Protein AF-A0A946SHW2-F1 (afdb_monomer)

pLDDT: mean 92.32, std 5.88, range [58.94, 98.75]

Solvent-accessible surface area (backbone atoms only — not comparable to full-atom values): 19145 Å² total; per-residue (Å²): 131,57,75,66,56,54,51,52,52,52,50,55,50,51,54,50,51,47,37,62,67,60,39,63,58,42,73,49,23,96,85,68,45,65,27,72,42,37,74,57,47,48,58,53,45,50,48,44,39,54,48,35,74,77,58,42,85,86,52,80,56,57,64,41,68,82,46,94,85,43,44,59,37,56,36,31,55,61,40,31,68,65,28,70,54,38,58,40,39,69,80,37,58,67,69,59,19,49,56,50,41,52,53,53,31,40,50,45,18,23,52,17,28,25,48,23,32,36,63,53,68,62,39,53,72,67,57,10,50,50,52,8,47,51,59,46,60,25,24,46,58,51,42,32,51,50,38,27,48,62,31,51,54,51,60,32,46,51,34,39,34,46,29,43,47,55,48,65,56,100,80,58,52,69,68,56,47,49,52,28,17,50,53,23,15,54,56,55,38,40,26,47,39,25,15,19,53,86,45,53,61,61,49,51,53,49,48,51,46,53,51,33,54,39,50,51,69,67,50,75,53,76,72,32,56,60,28,50,53,52,17,52,53,47,27,48,70,75,35,44,67,53,51,53,44,21,50,55,44,42,67,75,60,61,42,58,86,49,60,71,55,14,25,65,49,73,67,53,41,60,45,50,59,53,35,15,33,30,75,38,64,51,50,49,68,52,42,51,71,47,42,39,62,56,90,63,88,49,55,34,56,82,45,24,42,24,55,46,52,62,59,57,53,50,52,51,52,53,51,53,50,43,60,74,68,61,66,81,71,49,76,66,33,51,52,34,50,49,52,42,51,56,57,67,43,44,65,44,59,71,36,42,51,44,77,70,58,51,53,59,49,46,70,37,79,82,49,20,58,74

Radius of gyration: 21.49 Å; Cα contacts (8 Å, |Δi|>4): 472; chains: 1; bounding box: 62×50×54 Å

Sequence (370 aa):
MNNKIKFIFIFLALISVFYLIFVSPFFPNQNGNLGHDYDIWFPRMLSGVYHYFENGLTEIPWFTPSCCGGTMLYANPQYLFFSIPQFLNFYFDPITTIKITILIFASLGFLGAFLLSKNVFNLSKSSSIFMASFFLFNGFFAYRMIIGHLGYHSYMLLPFIAYFLFQPNQQASFTKNLFLAFSSSLLFSYILYSGGVHLLLPISISLVAILLLALIQDIEVNDQKSRIIITMIFILCITASKLNISFETLETFARDYYPLPGIDGITYSLWVPIKSIFFGPFTWMDTNNIFTNSKWTIQRHELELSITFIPLMIIILGGTLTISERANLSRRQKIYSLGLLLLCLLPLLINFYNPTWNAILKDIPIIRNS

Secondary structure (DSSP, 8-state):
--HHHHHHHHHHHHHHHHIIIIITTBTTBTTS---TTHHHHHHHHHHHHHHHHHHTTTS---EESSSTT-EESTT-TT--SSSHHHHHHTTS-HHHHHHHHHHHHHHHHHHHHHHHHHHTS---HHHHHHHHHHHHT-HHHHHHHHHT-GGGGGGGGHHHHHHHHH---TT--HHHHHHHHHHHHHHHHHHHHTT-GGGHHHHHHHHHHHHHHHHHTT---HHHHHHHHHHHHHHHHHHHHHHHHHHHHHHHT--TTSPPPEESSHHHHHHHHHIIIII-PPPHHHHHHHEES-SSPPPHHHH-----SHHHHHHHHHHHHHHHTT----HHHHHHHHHHHHHHHHHHHHHB--HHHHHHHHTSHHHHT-

Structure (mmCIF, N/CA/C/O backbone):
data_AF-A0A946SHW2-F1
#
_entry.id   AF-A0A946SHW2-F1
#
loop_
_atom_site.group_PDB
_atom_site.id
_atom_site.type_symbol
_atom_site.label_atom_id
_atom_site.label_alt_id
_atom_site.label_comp_id
_atom_site.label_asym_id
_atom_site.label_entity_id
_atom_site.label_seq_id
_atom_site.pdbx_PDB_ins_code
_atom_site.Cartn_x
_atom_site.Cartn_y
_atom_site.Cartn_z
_atom_site.occupancy
_atom_site.B_iso_or_equiv
_atom_site.auth_seq_id
_atom_site.auth_comp_id
_atom_site.auth_asym_id
_atom_site.auth_atom_id
_atom_site.pdbx_PDB_model_num
ATOM 1 N N . MET A 1 1 ? -2.554 -28.403 21.861 1.00 58.94 1 MET A N 1
ATOM 2 C CA . MET A 1 1 ? -1.602 -27.665 20.995 1.00 58.94 1 MET A CA 1
ATOM 3 C C . MET A 1 1 ? -1.393 -26.264 21.564 1.00 58.94 1 MET A C 1
ATOM 5 O O . MET A 1 1 ? -2.382 -25.600 21.845 1.00 58.94 1 MET A O 1
ATOM 9 N N . ASN A 1 2 ? -0.149 -25.825 21.789 1.00 83.94 2 ASN A N 1
ATOM 10 C CA . ASN A 1 2 ? 0.156 -24.495 22.343 1.00 83.94 2 ASN A CA 1
ATOM 11 C C . ASN 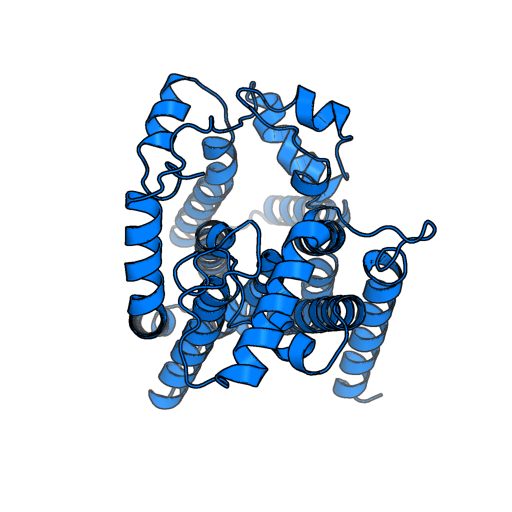A 1 2 ? -0.481 -23.383 21.477 1.00 83.94 2 ASN A C 1
ATOM 13 O O . ASN A 1 2 ? -0.430 -23.445 20.248 1.00 83.94 2 ASN A O 1
ATOM 17 N N . ASN A 1 3 ? -1.057 -22.351 22.101 1.00 84.44 3 ASN A N 1
ATOM 18 C CA . ASN A 1 3 ? -1.688 -21.213 21.423 1.00 84.44 3 ASN A CA 1
ATOM 19 C C . ASN A 1 3 ? -0.775 -20.530 20.389 1.00 84.44 3 ASN A C 1
ATOM 21 O O . ASN A 1 3 ? -1.279 -20.000 19.394 1.00 84.44 3 ASN A O 1
ATOM 25 N N . LYS A 1 4 ? 0.547 -20.536 20.604 1.00 89.19 4 LYS A N 1
ATOM 26 C CA . LYS A 1 4 ? 1.533 -20.042 19.627 1.00 89.19 4 LYS A CA 1
ATOM 27 C C . LYS A 1 4 ? 1.634 -20.961 18.406 1.00 89.19 4 LYS A C 1
ATOM 29 O O . LYS A 1 4 ? 1.535 -20.484 17.283 1.00 89.19 4 LYS A O 1
ATOM 34 N N . ILE A 1 5 ? 1.715 -22.273 18.628 1.00 92.19 5 ILE A N 1
ATOM 35 C CA . ILE A 1 5 ? 1.764 -23.287 17.561 1.00 92.19 5 ILE A CA 1
ATOM 36 C C . ILE A 1 5 ? 0.495 -23.223 16.701 1.00 92.19 5 ILE A C 1
ATOM 38 O O . ILE A 1 5 ? 0.587 -23.242 15.480 1.00 92.19 5 ILE A O 1
ATOM 42 N N . LYS A 1 6 ? -0.687 -23.048 17.313 1.00 92.88 6 LYS A N 1
ATOM 43 C CA . LYS A 1 6 ? -1.949 -22.866 16.569 1.00 92.88 6 LYS A CA 1
ATOM 44 C C . LYS A 1 6 ? -1.928 -21.643 15.657 1.00 92.88 6 LYS A C 1
ATOM 46 O O . LYS A 1 6 ? -2.399 -21.726 14.532 1.00 92.88 6 LYS A O 1
ATOM 51 N N . PHE A 1 7 ? -1.385 -20.524 16.131 1.00 94.81 7 PHE A N 1
ATOM 52 C CA . PHE A 1 7 ? -1.266 -19.317 15.315 1.00 94.81 7 PHE A CA 1
ATOM 53 C C . PHE A 1 7 ? -0.319 -19.529 14.128 1.00 94.81 7 PHE A C 1
ATOM 55 O O . PHE A 1 7 ? -0.693 -19.212 13.005 1.00 94.81 7 PHE A O 1
ATOM 62 N N . ILE A 1 8 ? 0.856 -20.123 14.366 1.00 96.31 8 ILE A N 1
ATOM 63 C CA . ILE A 1 8 ? 1.835 -20.421 13.311 1.00 96.31 8 ILE A CA 1
ATOM 64 C C . ILE A 1 8 ? 1.234 -21.369 12.271 1.00 96.31 8 ILE A C 1
ATOM 66 O O . ILE A 1 8 ? 1.340 -21.103 11.083 1.00 96.31 8 ILE A O 1
ATOM 70 N N . PHE A 1 9 ? 0.553 -22.433 12.703 1.00 97.19 9 PHE A N 1
ATOM 71 C CA . PHE A 1 9 ? -0.088 -23.374 11.787 1.00 97.19 9 PHE A CA 1
ATOM 72 C C . PHE A 1 9 ? -1.152 -22.698 10.912 1.00 97.19 9 PHE A C 1
ATOM 74 O O . PHE A 1 9 ? -1.157 -22.891 9.701 1.00 97.19 9 PHE A O 1
ATOM 81 N N . ILE A 1 10 ? -2.017 -21.863 11.504 1.00 97.19 10 ILE A N 1
ATOM 82 C CA . ILE A 1 10 ? -3.020 -21.101 10.745 1.00 97.19 10 ILE A CA 1
ATOM 83 C C . ILE A 1 10 ? -2.335 -20.170 9.744 1.00 97.19 10 ILE A C 1
ATOM 85 O O . ILE A 1 10 ? -2.720 -20.145 8.582 1.00 97.19 10 ILE A O 1
ATOM 89 N N . PHE A 1 11 ? -1.306 -19.438 10.167 1.00 97.94 11 PHE A N 1
ATOM 90 C CA . PHE A 1 11 ? -0.557 -18.554 9.281 1.00 97.94 11 PHE A CA 1
ATOM 91 C C . PHE A 1 11 ? 0.075 -19.316 8.105 1.00 97.94 11 PHE A C 1
ATOM 93 O O . PHE A 1 11 ? -0.114 -18.916 6.960 1.00 97.94 11 PHE A O 1
ATOM 100 N N . LEU A 1 12 ? 0.753 -20.439 8.368 1.00 98.25 12 LEU A N 1
ATOM 101 C CA . LEU A 1 12 ? 1.359 -21.278 7.331 1.00 98.25 12 LEU A CA 1
ATOM 102 C C . LEU A 1 12 ? 0.314 -21.841 6.361 1.00 98.25 12 LEU A C 1
ATOM 104 O O . LEU A 1 12 ? 0.548 -21.868 5.154 1.00 98.25 12 LEU A O 1
ATOM 108 N N . ALA A 1 13 ? -0.855 -22.244 6.861 1.00 98.31 13 ALA A N 1
ATOM 109 C CA . ALA A 1 13 ? -1.956 -22.680 6.013 1.00 98.31 13 ALA A CA 1
ATOM 110 C C . ALA A 1 13 ? -2.462 -21.533 5.121 1.00 98.31 13 ALA A C 1
ATOM 112 O O . ALA A 1 13 ? -2.571 -21.701 3.909 1.00 98.31 13 ALA A O 1
ATOM 113 N N . LEU A 1 14 ? -2.710 -20.351 5.694 1.00 98.31 14 LEU A N 1
ATOM 114 C CA . LEU A 1 14 ? -3.216 -19.191 4.955 1.00 98.31 14 LEU A CA 1
ATOM 115 C C . LEU A 1 14 ? -2.222 -18.691 3.902 1.00 98.31 14 LEU A C 1
ATOM 117 O O . LEU A 1 14 ? -2.630 -18.431 2.774 1.00 98.31 14 LEU A O 1
ATOM 121 N N . ILE A 1 15 ? -0.929 -18.593 4.225 1.00 98.38 15 ILE A N 1
ATOM 122 C CA . ILE A 1 15 ? 0.082 -18.149 3.255 1.00 98.38 15 ILE A CA 1
ATOM 123 C C . ILE A 1 15 ? 0.294 -19.186 2.142 1.00 98.38 15 ILE A C 1
ATOM 125 O O . ILE A 1 15 ? 0.524 -18.811 0.995 1.00 98.38 15 ILE A O 1
ATOM 129 N N . SER A 1 16 ? 0.140 -20.482 2.440 1.00 98.50 16 SER A N 1
ATOM 130 C CA . SER A 1 16 ? 0.174 -21.541 1.422 1.00 98.50 16 SER A CA 1
ATOM 131 C C . SER A 1 16 ? -1.021 -21.438 0.476 1.00 98.50 16 SER A C 1
ATOM 133 O O . SER A 1 16 ? -0.857 -21.508 -0.738 1.00 98.50 16 SER A O 1
ATOM 135 N N . VAL A 1 17 ? -2.223 -21.202 1.010 1.00 98.44 17 VAL A N 1
ATOM 136 C CA . VAL A 1 17 ? -3.421 -20.949 0.193 1.00 98.44 17 VAL A CA 1
ATOM 137 C C . VAL A 1 17 ? -3.240 -19.685 -0.651 1.00 98.44 17 VAL A C 1
ATOM 139 O O . VAL A 1 17 ? -3.521 -19.708 -1.846 1.00 98.44 17 VAL A O 1
ATOM 142 N N . PHE A 1 18 ? -2.704 -18.607 -0.074 1.00 98.25 18 PHE A N 1
ATOM 143 C CA . PHE A 1 18 ? -2.381 -17.384 -0.808 1.00 98.25 18 PHE A CA 1
ATOM 144 C C . PHE A 1 18 ? -1.414 -17.658 -1.971 1.00 98.25 18 PHE A C 1
ATOM 146 O O . PHE A 1 18 ? -1.664 -17.221 -3.093 1.00 98.25 18 PHE A O 1
ATOM 153 N N . TYR A 1 19 ? -0.347 -18.428 -1.730 1.00 98.44 19 TYR A N 1
ATOM 154 C CA . TYR A 1 19 ? 0.604 -18.833 -2.766 1.00 98.44 19 TYR A CA 1
ATOM 155 C C . TYR A 1 19 ? -0.078 -19.601 -3.903 1.00 98.44 19 TYR A C 1
ATOM 157 O O . TYR A 1 19 ? 0.127 -19.276 -5.073 1.00 98.44 19 TYR A O 1
ATOM 165 N N . LEU A 1 20 ? -0.912 -20.589 -3.573 1.00 98.25 20 LEU A N 1
ATOM 166 C CA . LEU A 1 20 ? -1.610 -21.413 -4.562 1.00 98.25 20 LEU A CA 1
ATOM 167 C C . LEU A 1 20 ? -2.608 -20.609 -5.405 1.00 98.25 20 LEU A C 1
ATOM 169 O O . LEU A 1 20 ? -2.795 -20.930 -6.574 1.00 98.25 20 LEU A O 1
ATOM 173 N N . ILE A 1 21 ? -3.221 -19.567 -4.837 1.00 96.62 21 ILE A N 1
ATOM 174 C CA . ILE A 1 21 ? -4.206 -18.733 -5.538 1.00 96.62 21 ILE A CA 1
ATOM 175 C C . ILE A 1 21 ? -3.529 -17.646 -6.381 1.00 96.62 21 ILE A C 1
ATOM 177 O O . ILE A 1 21 ? -3.891 -17.470 -7.540 1.00 96.62 21 ILE A O 1
ATOM 181 N N . PHE A 1 22 ? -2.564 -16.907 -5.824 1.00 96.75 22 PHE A N 1
ATOM 182 C CA . PHE A 1 22 ? -2.073 -15.660 -6.432 1.00 96.75 22 PHE A CA 1
ATOM 183 C C . PHE A 1 22 ? -0.638 -15.711 -6.955 1.00 96.75 22 PHE A C 1
ATOM 185 O O . PHE A 1 22 ? -0.239 -14.815 -7.695 1.00 96.75 22 PHE A O 1
ATOM 192 N N . VAL A 1 23 ? 0.150 -16.727 -6.594 1.00 97.38 23 VAL A N 1
ATOM 193 C CA . VAL A 1 23 ? 1.571 -16.794 -6.977 1.00 97.38 23 VAL A CA 1
ATOM 194 C C . VAL A 1 23 ? 1.829 -17.944 -7.945 1.00 97.38 23 VAL A C 1
ATOM 196 O O . VAL A 1 23 ? 2.286 -17.723 -9.064 1.00 97.38 23 VAL A O 1
ATOM 199 N N . SER A 1 24 ? 1.509 -19.175 -7.547 1.00 97.00 24 SER A N 1
ATOM 200 C CA . SER A 1 24 ? 1.745 -20.369 -8.365 1.00 97.00 24 SER A CA 1
ATOM 201 C C . SER A 1 24 ? 1.135 -20.293 -9.774 1.00 97.00 24 SER A C 1
ATOM 203 O O . SER A 1 24 ? 1.811 -20.734 -10.700 1.00 97.00 24 SER A O 1
ATOM 205 N N . PRO A 1 25 ? -0.083 -19.749 -9.986 1.00 97.06 25 PRO A N 1
ATOM 206 C CA . PRO A 1 25 ? -0.706 -19.741 -11.313 1.00 97.06 25 PRO A CA 1
ATOM 207 C C . PRO A 1 25 ? -0.235 -18.620 -12.245 1.00 97.06 25 PRO A C 1
ATOM 209 O O . PRO A 1 25 ? -0.652 -18.608 -13.401 1.00 97.06 25 PRO A O 1
ATOM 212 N N . PHE A 1 26 ? 0.556 -17.656 -11.755 1.00 96.75 26 PHE A N 1
ATOM 213 C CA . PHE A 1 26 ? 0.827 -16.397 -12.465 1.00 96.75 26 PHE A CA 1
ATOM 214 C C . PHE A 1 26 ? 2.311 -16.119 -12.734 1.00 96.75 26 PHE A C 1
ATOM 216 O O . PHE A 1 26 ? 2.615 -15.242 -13.538 1.00 96.75 26 PHE A O 1
ATOM 223 N N . PHE A 1 27 ? 3.237 -16.857 -12.111 1.00 96.38 27 PHE A N 1
ATOM 224 C CA . PHE A 1 27 ? 4.674 -16.570 -12.188 1.00 96.38 27 PHE A CA 1
ATOM 225 C C . PHE A 1 27 ? 5.521 -17.794 -12.599 1.00 96.38 27 PHE A C 1
ATOM 227 O O . PHE A 1 27 ? 6.093 -18.463 -11.735 1.00 96.38 27 PHE A O 1
ATOM 234 N N . PRO A 1 28 ? 5.684 -18.082 -13.901 1.00 95.69 28 PRO A N 1
ATOM 235 C CA . PRO A 1 28 ? 4.854 -17.599 -15.003 1.00 95.69 28 PRO A CA 1
ATOM 236 C C . PRO A 1 28 ? 3.483 -18.285 -15.004 1.00 95.69 28 PRO A C 1
ATOM 238 O O . PRO A 1 28 ? 3.256 -19.253 -14.276 1.00 95.69 28 PRO A O 1
ATOM 241 N N . ASN A 1 29 ? 2.555 -17.775 -15.811 1.00 94.94 29 ASN A N 1
ATOM 242 C CA . ASN A 1 29 ? 1.267 -18.431 -15.988 1.00 94.94 29 ASN A CA 1
ATOM 243 C C . ASN A 1 29 ? 1.372 -19.711 -16.836 1.00 94.94 29 ASN A C 1
ATOM 245 O O . ASN A 1 29 ? 2.440 -20.060 -17.335 1.00 94.94 29 ASN A O 1
ATOM 249 N N . GLN A 1 30 ? 0.250 -20.413 -17.020 1.00 93.62 30 GLN A N 1
ATOM 250 C CA . GLN A 1 30 ? 0.199 -21.677 -17.775 1.00 93.62 30 GLN A CA 1
ATOM 251 C C . GLN A 1 30 ? 0.706 -21.564 -19.225 1.00 93.62 30 GLN A C 1
ATOM 253 O O . GLN A 1 30 ? 1.148 -22.558 -19.790 1.00 93.62 30 GLN A O 1
ATOM 258 N N . ASN A 1 31 ? 0.680 -20.361 -19.805 1.00 95.62 31 ASN A N 1
ATOM 259 C CA . ASN A 1 31 ? 1.173 -20.082 -21.154 1.00 95.62 31 ASN A CA 1
ATOM 260 C C . ASN A 1 31 ? 2.624 -19.567 -21.163 1.00 95.62 31 ASN A C 1
ATOM 262 O O . ASN A 1 31 ? 3.114 -19.157 -22.208 1.00 95.62 31 ASN A O 1
ATOM 266 N N . GLY A 1 32 ? 3.299 -19.533 -20.010 1.00 93.62 32 GLY A N 1
ATOM 267 C CA . GLY A 1 32 ? 4.649 -18.986 -19.873 1.00 93.62 32 GLY A CA 1
ATOM 268 C C . GLY A 1 32 ? 4.714 -17.455 -19.796 1.00 93.62 32 GLY A C 1
ATOM 269 O O . GLY A 1 32 ? 5.809 -16.907 -19.723 1.00 93.62 32 GLY A O 1
ATOM 270 N N . ASN A 1 33 ? 3.572 -16.761 -19.769 1.00 95.19 33 ASN A N 1
ATOM 271 C CA . ASN A 1 33 ? 3.523 -15.298 -19.764 1.00 95.19 33 ASN A CA 1
ATOM 272 C C . ASN A 1 33 ? 3.560 -14.724 -18.339 1.00 95.19 33 ASN A C 1
ATOM 274 O O . ASN A 1 33 ? 3.174 -15.382 -17.367 1.00 95.19 33 ASN A O 1
ATOM 278 N N . LEU A 1 34 ? 3.967 -13.459 -18.243 1.00 96.00 34 LEU A N 1
ATOM 279 C CA . LEU A 1 34 ? 3.977 -12.651 -17.024 1.00 96.00 34 LEU A CA 1
ATOM 280 C C . LEU A 1 34 ? 3.082 -11.416 -17.189 1.00 96.00 34 LEU A C 1
ATOM 282 O O . LEU A 1 34 ? 2.586 -11.128 -18.279 1.00 96.00 34 LEU A O 1
ATOM 286 N N . GLY A 1 35 ? 2.857 -10.696 -16.090 1.00 95.56 35 GLY A N 1
ATOM 287 C CA . GLY A 1 35 ? 2.249 -9.371 -16.138 1.00 95.56 35 GLY A CA 1
ATOM 288 C C . GLY A 1 35 ? 3.069 -8.405 -17.000 1.00 95.56 35 GLY A C 1
ATOM 289 O O . GLY A 1 35 ? 4.295 -8.404 -16.927 1.00 95.56 35 GLY A O 1
ATOM 290 N N . HIS A 1 36 ? 2.391 -7.596 -17.813 1.00 9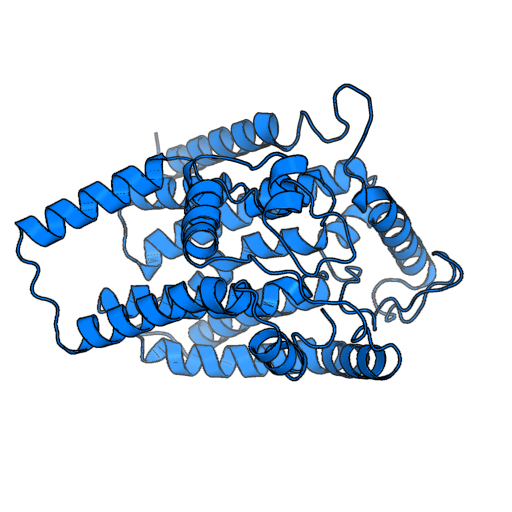3.44 36 HIS A N 1
ATOM 291 C CA . HIS A 1 36 ? 3.031 -6.751 -18.827 1.00 93.44 36 HIS A CA 1
ATOM 292 C C . HIS A 1 36 ? 3.977 -5.696 -18.240 1.00 93.44 36 HIS A C 1
ATOM 294 O O . HIS A 1 36 ? 4.974 -5.353 -18.865 1.00 93.44 36 HIS A O 1
ATOM 300 N N . ASP A 1 37 ? 3.739 -5.222 -17.016 1.00 94.50 37 ASP A N 1
ATOM 301 C CA . ASP A 1 37 ? 4.621 -4.226 -16.401 1.00 94.50 37 ASP A CA 1
ATOM 302 C C . ASP A 1 37 ? 5.982 -4.807 -15.994 1.00 94.50 37 ASP A C 1
ATOM 304 O O . ASP A 1 37 ? 6.947 -4.061 -15.786 1.00 94.50 37 ASP A O 1
ATOM 308 N N . TYR A 1 38 ? 6.116 -6.136 -15.925 1.00 95.75 38 TYR A N 1
ATOM 309 C CA . TYR A 1 38 ? 7.421 -6.758 -15.705 1.00 95.75 38 TYR A CA 1
ATOM 310 C C . TYR A 1 38 ? 8.392 -6.543 -16.866 1.00 95.75 38 TYR A C 1
ATOM 312 O O . TYR A 1 38 ? 9.599 -6.536 -16.618 1.00 95.75 38 TYR A O 1
ATOM 320 N N . ASP A 1 39 ? 7.898 -6.239 -18.070 1.00 92.69 39 ASP A N 1
ATOM 321 C CA . ASP A 1 39 ? 8.740 -5.837 -19.202 1.00 92.69 39 ASP A CA 1
ATOM 322 C C . ASP A 1 39 ? 9.492 -4.529 -18.911 1.00 92.69 39 ASP A C 1
ATOM 324 O O . ASP A 1 39 ? 10.588 -4.305 -19.422 1.00 92.69 39 ASP A O 1
ATOM 328 N N . ILE A 1 40 ? 8.949 -3.679 -18.031 1.00 90.88 40 ILE A N 1
ATOM 329 C CA . ILE A 1 40 ? 9.624 -2.476 -17.538 1.00 90.88 40 ILE A CA 1
ATOM 330 C C . ILE A 1 40 ? 10.483 -2.812 -16.317 1.00 90.88 40 ILE A C 1
ATOM 332 O O . ILE A 1 40 ? 11.631 -2.374 -16.224 1.00 90.88 40 ILE A O 1
ATOM 336 N N . TRP A 1 41 ? 9.955 -3.564 -15.348 1.00 92.62 41 TRP A N 1
ATOM 337 C CA . TRP A 1 41 ? 10.647 -3.752 -14.070 1.00 92.62 41 TRP A CA 1
ATOM 338 C C . TRP A 1 41 ? 11.845 -4.689 -14.131 1.00 92.62 41 TRP A C 1
ATOM 340 O O . TRP A 1 41 ? 12.837 -4.406 -13.465 1.00 92.62 41 TRP A O 1
ATOM 350 N N . PHE A 1 42 ? 11.811 -5.761 -14.921 1.00 93.94 42 PHE A N 1
ATOM 351 C CA . PHE A 1 42 ? 12.935 -6.698 -14.984 1.00 93.94 42 PHE A CA 1
ATOM 352 C C . PHE A 1 42 ? 14.207 -6.047 -15.543 1.00 93.94 42 PHE A C 1
ATOM 354 O O . PHE A 1 42 ? 15.235 -6.128 -14.865 1.00 93.94 42 PHE A O 1
ATOM 361 N N . PRO A 1 43 ? 14.175 -5.309 -16.674 1.00 92.00 43 PRO A N 1
ATOM 362 C CA . PRO A 1 43 ? 15.345 -4.561 -17.134 1.00 92.00 43 PRO A CA 1
ATOM 363 C C . PRO A 1 43 ? 15.842 -3.539 -16.108 1.00 92.00 43 PRO A C 1
ATOM 365 O O . PRO A 1 43 ? 17.046 -3.415 -15.885 1.00 92.00 43 PRO A O 1
ATOM 368 N N . ARG A 1 44 ? 14.928 -2.839 -15.420 1.00 92.00 44 ARG A N 1
ATOM 369 C CA . ARG A 1 44 ? 15.292 -1.873 -14.372 1.00 92.00 44 ARG A CA 1
ATOM 370 C C . ARG A 1 44 ? 15.982 -2.532 -13.186 1.00 92.00 44 ARG A C 1
ATOM 372 O O . ARG A 1 44 ? 16.977 -2.005 -12.695 1.00 92.00 44 ARG A O 1
ATOM 379 N N . MET A 1 45 ? 15.474 -3.676 -12.739 1.00 93.50 45 MET A N 1
ATOM 380 C CA . MET A 1 45 ? 16.058 -4.413 -11.625 1.00 93.50 45 MET A CA 1
ATOM 381 C C . MET A 1 45 ? 17.416 -5.010 -11.997 1.00 93.50 45 MET A C 1
ATOM 383 O O . MET A 1 45 ? 18.331 -4.971 -11.176 1.00 93.50 45 MET A O 1
ATOM 387 N N . LEU A 1 46 ? 17.577 -5.500 -13.230 1.00 92.88 46 LEU A N 1
ATOM 388 C CA . LEU A 1 46 ? 18.871 -5.935 -13.764 1.00 92.88 46 LEU A CA 1
ATOM 389 C C . LEU A 1 46 ? 19.857 -4.768 -13.858 1.00 92.88 46 LEU A C 1
ATOM 391 O O . LEU A 1 46 ? 21.001 -4.903 -13.440 1.00 92.88 46 LEU A O 1
ATOM 395 N N . SER A 1 47 ? 19.415 -3.587 -14.296 1.00 92.69 47 SER A N 1
ATOM 396 C CA . SER A 1 47 ? 20.251 -2.385 -14.242 1.00 92.69 47 SER A CA 1
ATOM 397 C C . SER A 1 47 ? 20.694 -2.043 -12.817 1.00 92.69 47 SER A C 1
ATOM 399 O O . SER A 1 47 ? 21.808 -1.557 -12.639 1.00 92.69 47 SER A O 1
ATOM 401 N N . GLY A 1 48 ? 19.844 -2.272 -11.815 1.00 93.00 48 GLY A N 1
ATOM 402 C CA . GLY A 1 48 ? 20.228 -2.117 -10.415 1.00 93.00 48 GLY A CA 1
ATOM 403 C C . GLY A 1 48 ? 21.274 -3.147 -9.979 1.00 93.00 48 GLY A C 1
ATOM 404 O O . GLY A 1 48 ? 22.211 -2.807 -9.265 1.00 93.00 48 GLY A O 1
ATOM 405 N N . VAL A 1 49 ? 21.164 -4.390 -10.456 1.00 94.50 49 VAL A N 1
ATOM 406 C CA . VAL A 1 49 ? 22.168 -5.439 -10.216 1.00 94.50 49 VAL A CA 1
ATOM 407 C C . VAL A 1 49 ? 23.523 -5.037 -10.805 1.00 94.50 49 VAL A C 1
ATOM 409 O O . VAL A 1 49 ? 24.526 -5.106 -10.101 1.00 94.50 49 VAL A O 1
ATOM 412 N N . TYR A 1 50 ? 23.557 -4.540 -12.047 1.00 92.56 50 TYR A N 1
ATOM 413 C CA . TYR A 1 50 ? 24.791 -4.033 -12.659 1.00 92.56 50 TYR A CA 1
ATOM 414 C C . TYR A 1 50 ? 25.407 -2.884 -11.853 1.00 92.56 50 TYR A C 1
ATOM 416 O O . TYR A 1 50 ? 26.591 -2.934 -11.537 1.00 92.56 50 TYR A O 1
ATOM 424 N N . HIS A 1 51 ? 24.609 -1.884 -11.454 1.00 93.00 51 HIS A N 1
ATOM 425 C CA . HIS A 1 51 ? 25.109 -0.785 -10.615 1.00 93.00 51 HIS A CA 1
ATOM 426 C C . HIS A 1 51 ? 25.719 -1.293 -9.306 1.00 93.00 51 HIS A C 1
ATOM 428 O O . HIS A 1 51 ? 26.779 -0.820 -8.908 1.00 93.00 51 HIS A O 1
ATOM 434 N N . TYR A 1 52 ? 25.064 -2.256 -8.650 1.00 93.31 52 TYR A N 1
ATOM 435 C CA . TYR A 1 52 ? 25.547 -2.847 -7.404 1.00 93.31 52 TYR A CA 1
ATOM 436 C C . TYR A 1 52 ? 26.889 -3.569 -7.578 1.00 93.31 52 TYR A C 1
ATOM 438 O O . TYR A 1 52 ? 27.763 -3.409 -6.730 1.00 93.31 52 TYR A O 1
ATOM 446 N N . PHE A 1 53 ? 27.080 -4.330 -8.657 1.00 93.06 53 PHE A N 1
ATOM 447 C CA . PHE A 1 53 ? 28.345 -5.035 -8.886 1.00 93.06 53 PHE A CA 1
ATOM 448 C C . PHE A 1 53 ? 29.509 -4.096 -9.214 1.00 93.06 53 PHE A C 1
ATOM 450 O O . PHE A 1 53 ? 30.626 -4.361 -8.778 1.00 93.06 53 PHE A O 1
ATOM 457 N N . GLU A 1 54 ? 29.251 -3.000 -9.927 1.00 93.38 54 GLU A N 1
ATOM 458 C CA . GLU A 1 54 ? 30.294 -2.038 -10.303 1.00 93.38 54 GLU A CA 1
ATOM 459 C C . GLU A 1 54 ? 30.638 -1.058 -9.169 1.00 93.38 54 GLU A C 1
ATOM 461 O O . GLU A 1 54 ? 31.806 -0.746 -8.952 1.00 93.38 54 GLU A O 1
ATOM 466 N N . ASN A 1 55 ? 29.636 -0.575 -8.424 1.00 92.56 55 ASN A N 1
ATOM 467 C CA . ASN A 1 55 ? 29.803 0.539 -7.476 1.00 92.56 55 ASN A CA 1
ATOM 468 C C . ASN A 1 55 ? 29.484 0.184 -6.011 1.00 92.56 55 ASN A C 1
ATOM 470 O O . ASN A 1 55 ? 29.746 0.975 -5.105 1.00 92.56 55 ASN A O 1
ATOM 474 N N . GLY A 1 56 ? 28.890 -0.980 -5.742 1.00 90.38 56 GLY A N 1
ATOM 475 C CA . GLY A 1 56 ? 28.421 -1.359 -4.407 1.00 90.38 56 GLY A CA 1
ATOM 476 C C . GLY A 1 56 ? 27.146 -0.626 -3.958 1.00 90.38 56 GLY A C 1
ATOM 477 O O . GLY A 1 56 ? 26.371 -0.113 -4.764 1.00 90.38 56 GLY A O 1
ATOM 478 N N . LEU A 1 57 ? 26.892 -0.618 -2.639 1.00 86.00 57 LEU A N 1
ATOM 479 C CA . LEU A 1 57 ? 25.706 0.013 -2.018 1.00 86.00 57 LEU A CA 1
ATOM 480 C C . LEU A 1 57 ? 25.960 1.421 -1.470 1.00 86.00 57 LEU A C 1
ATOM 482 O O . LEU A 1 57 ? 25.009 2.104 -1.095 1.00 86.00 57 LEU A O 1
ATOM 486 N N . THR A 1 58 ? 27.222 1.829 -1.356 1.00 87.81 58 THR A N 1
ATOM 487 C CA . THR A 1 58 ? 27.603 3.133 -0.794 1.00 87.81 58 THR A CA 1
ATOM 488 C C . THR A 1 58 ? 27.425 4.260 -1.800 1.00 87.81 58 THR A C 1
ATOM 490 O O . THR A 1 58 ? 27.145 5.388 -1.405 1.00 87.81 58 THR A O 1
ATOM 493 N N . GLU A 1 59 ? 27.543 3.945 -3.090 1.00 92.06 59 GLU A N 1
ATOM 494 C CA . GLU A 1 59 ? 27.378 4.904 -4.173 1.00 92.06 59 GLU A CA 1
ATOM 495 C C . GLU A 1 59 ? 25.911 5.052 -4.568 1.00 92.06 59 GLU A C 1
ATOM 497 O O . GLU A 1 59 ? 25.220 4.084 -4.911 1.00 92.06 59 GLU A O 1
ATOM 502 N N . ILE A 1 60 ? 25.439 6.298 -4.556 1.00 91.56 60 ILE A N 1
ATOM 503 C CA . ILE A 1 60 ? 24.069 6.628 -4.936 1.00 91.56 60 ILE A CA 1
ATOM 504 C C . ILE A 1 60 ? 23.894 6.348 -6.439 1.00 91.56 60 ILE A C 1
ATOM 506 O O . ILE A 1 60 ? 24.643 6.885 -7.259 1.00 91.56 60 ILE A O 1
ATOM 510 N N . PRO 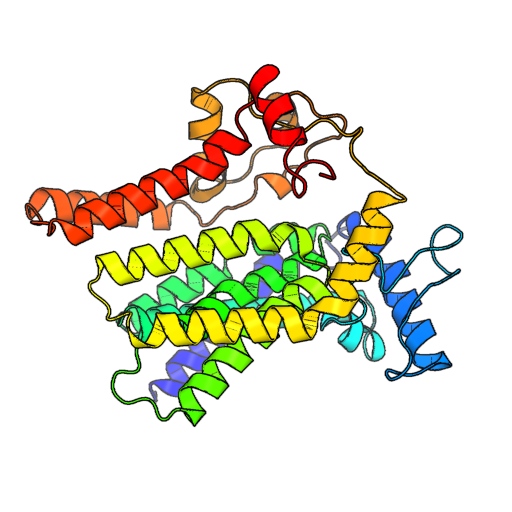A 1 61 ? 22.888 5.552 -6.842 1.00 92.44 61 PRO A N 1
ATOM 511 C CA . PRO A 1 61 ? 22.626 5.274 -8.246 1.00 92.44 61 PRO A CA 1
ATOM 512 C C . PRO A 1 61 ? 21.955 6.482 -8.899 1.00 92.44 61 PRO A C 1
ATOM 514 O O . PRO A 1 61 ? 20.734 6.581 -8.921 1.00 92.44 61 PRO A O 1
ATOM 517 N N . TRP A 1 62 ? 22.723 7.432 -9.424 1.00 92.69 62 TRP A N 1
ATOM 518 C CA . TRP A 1 62 ? 22.153 8.640 -10.032 1.00 92.69 62 TRP A CA 1
ATOM 519 C C . TRP A 1 62 ? 21.484 8.364 -11.383 1.00 92.69 62 TRP A C 1
ATOM 521 O O . TRP A 1 62 ? 20.358 8.800 -11.632 1.00 92.69 62 TRP A O 1
ATOM 531 N N . PHE A 1 63 ? 22.146 7.592 -12.242 1.00 91.69 63 PHE A N 1
ATOM 532 C CA . PHE A 1 63 ? 21.749 7.381 -13.630 1.00 91.69 63 PHE A CA 1
ATOM 533 C C . PHE A 1 63 ? 22.160 5.988 -14.109 1.00 91.69 63 PHE A C 1
ATOM 535 O O . PHE A 1 63 ? 23.152 5.438 -13.639 1.00 91.69 63 PHE A O 1
ATOM 542 N N . THR A 1 64 ? 21.427 5.436 -15.076 1.00 88.94 64 THR A N 1
ATOM 543 C CA . THR A 1 64 ? 21.865 4.254 -15.827 1.00 88.94 64 THR A CA 1
ATOM 544 C C . THR A 1 64 ? 21.674 4.446 -17.328 1.00 88.94 64 THR A C 1
ATOM 546 O O . THR A 1 64 ? 20.580 4.840 -17.743 1.00 88.94 64 THR A O 1
ATOM 549 N N . PRO A 1 65 ? 22.682 4.117 -18.158 1.00 88.75 65 PRO A N 1
ATOM 550 C CA . PRO A 1 65 ? 22.525 4.065 -19.610 1.00 88.75 65 PRO A CA 1
ATOM 551 C C . PRO A 1 65 ? 21.788 2.797 -20.078 1.00 88.75 65 PRO A C 1
ATOM 553 O O . PRO A 1 65 ? 21.360 2.714 -21.226 1.00 88.75 65 PRO A O 1
ATOM 556 N N . SER A 1 66 ? 21.611 1.807 -19.198 1.00 83.56 66 SER A N 1
ATOM 557 C CA . SER A 1 66 ? 21.209 0.436 -19.553 1.00 83.56 66 SER A CA 1
ATOM 558 C C . SER A 1 66 ? 19.711 0.260 -19.832 1.00 83.56 66 SER A C 1
ATOM 560 O O . SER A 1 66 ? 19.249 -0.855 -20.060 1.00 83.56 66 SER A O 1
ATOM 562 N N . CYS A 1 67 ? 18.915 1.329 -19.774 1.00 81.88 67 CYS A N 1
ATOM 563 C CA . CYS A 1 67 ? 17.466 1.282 -19.966 1.00 81.88 67 CYS A CA 1
ATOM 564 C C . CYS A 1 67 ? 17.015 2.433 -20.870 1.00 81.88 67 CYS A C 1
ATOM 566 O O . CYS A 1 67 ? 17.165 3.593 -20.497 1.00 81.88 67 CYS A O 1
ATOM 568 N N . CYS A 1 68 ? 16.421 2.111 -22.026 1.00 75.69 68 CYS A N 1
ATOM 569 C CA . CYS A 1 68 ? 15.769 3.067 -22.938 1.00 75.69 68 CYS A CA 1
ATOM 570 C C . CYS A 1 68 ? 16.622 4.298 -23.326 1.00 75.69 68 CYS A C 1
ATOM 572 O O . CYS A 1 68 ? 16.091 5.397 -23.446 1.00 75.69 68 CYS A O 1
ATOM 574 N N . GLY A 1 69 ? 17.938 4.133 -23.510 1.00 81.38 69 GLY A N 1
ATOM 575 C CA . GLY A 1 69 ? 18.849 5.236 -23.858 1.00 81.38 69 GLY A CA 1
ATOM 576 C C . GLY A 1 69 ? 19.282 6.112 -22.677 1.00 81.38 69 GLY A C 1
ATOM 577 O O . GLY A 1 69 ? 19.999 7.088 -22.877 1.00 81.38 69 GLY A O 1
ATOM 578 N N . GLY A 1 70 ? 18.880 5.762 -21.455 1.00 87.62 70 GLY A N 1
ATOM 579 C CA . GLY A 1 70 ? 19.229 6.499 -20.251 1.00 87.62 70 GLY A CA 1
ATOM 580 C C . GLY A 1 70 ? 18.028 6.757 -19.355 1.00 87.62 70 GLY A C 1
ATOM 581 O O . GLY A 1 70 ? 16.963 7.152 -19.819 1.00 87.62 70 GLY A O 1
ATOM 582 N N . THR A 1 71 ? 18.193 6.586 -18.047 1.00 88.81 71 THR A N 1
ATOM 583 C CA . THR A 1 71 ? 17.155 6.942 -17.072 1.00 88.81 71 THR A CA 1
ATOM 584 C C . THR A 1 71 ? 17.758 7.354 -15.743 1.00 88.81 71 THR A C 1
ATOM 586 O O . THR A 1 71 ? 18.740 6.783 -15.266 1.00 88.81 71 THR A O 1
ATOM 589 N N . MET A 1 72 ? 17.118 8.342 -15.122 1.00 90.56 72 MET A N 1
ATOM 590 C CA . MET A 1 72 ? 17.409 8.765 -13.760 1.00 90.56 72 MET A CA 1
ATOM 591 C C . MET A 1 72 ? 16.958 7.662 -12.801 1.00 90.56 72 MET A C 1
ATOM 593 O O . MET A 1 72 ? 15.793 7.265 -12.821 1.00 90.56 72 MET A O 1
ATOM 597 N N . LEU A 1 73 ? 17.889 7.138 -12.006 1.00 90.88 73 LEU A N 1
ATOM 598 C CA . LEU A 1 73 ? 17.626 6.058 -11.057 1.00 90.88 73 LEU A CA 1
ATOM 599 C C . LEU A 1 73 ? 17.151 6.651 -9.727 1.00 90.88 73 LEU A C 1
ATOM 601 O O . LEU A 1 73 ? 15.973 6.561 -9.398 1.00 90.88 73 LEU A O 1
ATOM 605 N N . TYR A 1 74 ? 18.042 7.310 -8.983 1.00 93.44 74 TYR A N 1
ATOM 606 C CA . TYR A 1 74 ? 17.736 7.870 -7.664 1.00 93.44 74 TYR A CA 1
ATOM 607 C C . TYR A 1 74 ? 16.652 8.947 -7.710 1.00 93.44 74 TYR A C 1
ATOM 609 O O . TYR A 1 74 ? 15.774 8.981 -6.847 1.00 93.44 74 TYR A O 1
ATOM 617 N N . ALA A 1 75 ? 16.711 9.795 -8.738 1.00 93.19 75 ALA A N 1
ATOM 618 C CA . ALA A 1 75 ? 15.822 10.935 -8.881 1.00 93.19 75 ALA A CA 1
ATOM 619 C C . ALA A 1 75 ? 14.438 10.588 -9.435 1.00 93.19 75 ALA A C 1
ATOM 621 O O . ALA A 1 75 ? 13.510 11.382 -9.326 1.00 93.19 75 ALA A O 1
ATOM 622 N N . ASN A 1 76 ? 14.262 9.396 -10.008 1.00 91.69 76 ASN A N 1
ATOM 623 C CA . ASN A 1 76 ? 12.940 8.979 -10.434 1.00 91.69 76 ASN A CA 1
ATOM 624 C C . ASN A 1 76 ? 12.153 8.460 -9.216 1.00 91.69 76 ASN A C 1
ATOM 626 O O . ASN A 1 76 ? 12.536 7.442 -8.627 1.00 91.69 76 ASN A O 1
ATOM 630 N N . PRO A 1 77 ? 11.021 9.094 -8.860 1.00 90.06 77 PRO A N 1
ATOM 631 C CA . PRO A 1 77 ? 10.260 8.728 -7.670 1.00 90.06 77 PRO A CA 1
ATOM 632 C C . PRO A 1 77 ? 9.765 7.278 -7.708 1.00 90.06 77 PRO A C 1
ATOM 634 O O . PRO A 1 77 ? 9.649 6.643 -6.665 1.00 90.06 77 PRO A O 1
ATOM 637 N N . GLN A 1 78 ? 9.518 6.722 -8.897 1.00 90.69 78 GLN A N 1
ATOM 638 C CA . GLN A 1 78 ? 9.032 5.352 -9.057 1.00 90.69 78 GLN A CA 1
ATOM 639 C C . GLN A 1 78 ? 10.154 4.309 -9.008 1.00 90.69 78 GLN A C 1
ATOM 641 O O . GLN A 1 78 ? 9.865 3.127 -8.856 1.00 90.69 78 GLN A O 1
ATOM 646 N N . TYR A 1 79 ? 11.429 4.686 -9.123 1.00 91.81 79 TYR A N 1
ATOM 647 C CA . TYR A 1 79 ? 12.503 3.695 -9.074 1.00 91.81 79 TYR A CA 1
ATOM 648 C C . TYR A 1 79 ? 12.664 3.087 -7.682 1.00 91.81 79 TYR A C 1
ATOM 650 O O . TYR A 1 79 ? 12.673 3.783 -6.663 1.00 91.81 79 TYR A O 1
ATOM 658 N N . LEU A 1 80 ? 12.851 1.766 -7.677 1.00 93.19 80 LEU A N 1
ATOM 659 C CA . LEU A 1 80 ? 12.834 0.919 -6.486 1.00 93.19 80 LEU A CA 1
ATOM 660 C C . LEU A 1 80 ? 14.206 0.351 -6.117 1.00 93.19 80 LEU A C 1
ATOM 662 O O . LEU A 1 80 ? 14.280 -0.688 -5.475 1.00 93.19 80 LEU A O 1
ATOM 666 N N . PHE A 1 81 ? 15.300 1.010 -6.505 1.00 93.69 81 PHE A N 1
ATOM 667 C CA . PHE A 1 81 ? 16.646 0.499 -6.220 1.00 93.69 81 PHE A CA 1
ATOM 668 C C . PHE A 1 81 ? 16.864 0.226 -4.718 1.00 93.69 81 PHE A C 1
ATOM 670 O O . PHE A 1 81 ? 17.385 -0.812 -4.327 1.00 93.69 81 PHE A O 1
ATOM 677 N N . PHE A 1 82 ? 16.384 1.121 -3.854 1.00 93.44 82 PHE A N 1
ATOM 678 C CA . PHE A 1 82 ? 16.429 0.944 -2.403 1.00 93.44 82 PHE A CA 1
ATOM 679 C C . PHE A 1 82 ? 15.164 0.235 -1.901 1.00 93.44 82 PHE A C 1
ATOM 681 O O . PHE A 1 82 ? 14.340 0.816 -1.194 1.00 93.44 82 PHE A O 1
ATOM 688 N N . SER A 1 83 ? 14.981 -1.022 -2.308 1.00 96.69 83 SER A N 1
ATOM 689 C CA . SER A 1 83 ? 13.825 -1.838 -1.928 1.00 96.69 83 SER A CA 1
ATOM 690 C C . SER A 1 83 ? 14.188 -3.302 -1.693 1.00 96.69 83 SER A C 1
ATOM 692 O O . SER A 1 83 ? 15.225 -3.784 -2.148 1.00 96.69 83 SER A O 1
ATOM 694 N N . ILE A 1 84 ? 13.298 -4.035 -1.019 1.00 97.88 84 ILE A N 1
ATOM 695 C CA . ILE A 1 84 ? 13.431 -5.485 -0.849 1.00 97.88 84 ILE A CA 1
ATOM 696 C C . ILE A 1 84 ? 13.446 -6.237 -2.189 1.00 97.88 84 ILE A C 1
ATOM 698 O O . ILE A 1 84 ? 14.334 -7.074 -2.338 1.00 97.88 84 ILE A O 1
ATOM 702 N N . PRO A 1 85 ? 12.558 -5.980 -3.177 1.00 97.62 85 PRO A N 1
ATOM 703 C CA . PRO A 1 85 ? 12.665 -6.668 -4.462 1.00 97.62 85 PRO A CA 1
ATOM 704 C C . PRO A 1 85 ? 14.014 -6.431 -5.147 1.00 97.62 85 PRO A C 1
ATOM 706 O O . PRO A 1 85 ? 14.592 -7.382 -5.659 1.00 97.62 85 PRO A O 1
ATOM 709 N N . GLN A 1 86 ? 14.573 -5.216 -5.113 1.00 96.75 86 GLN A N 1
ATOM 710 C CA . GLN A 1 86 ? 15.911 -4.994 -5.674 1.00 96.75 86 GLN A CA 1
ATOM 711 C C . GLN A 1 86 ? 16.990 -5.761 -4.900 1.00 96.75 86 GLN A C 1
ATOM 713 O O . GLN A 1 86 ? 17.839 -6.396 -5.519 1.00 96.75 86 GLN A O 1
ATOM 718 N N . PHE A 1 87 ? 16.939 -5.724 -3.565 1.00 96.75 87 PHE A N 1
ATOM 719 C CA . PHE A 1 87 ? 17.899 -6.424 -2.714 1.00 96.75 87 PHE A CA 1
ATOM 720 C C . PHE A 1 87 ? 17.897 -7.936 -2.965 1.00 96.75 87 PHE A C 1
ATOM 722 O O . PHE A 1 87 ? 18.952 -8.549 -3.089 1.00 96.75 87 PHE A O 1
ATOM 729 N N . LEU A 1 88 ? 16.714 -8.540 -3.088 1.00 98.00 88 LEU A N 1
ATOM 730 C CA . LEU A 1 88 ? 16.568 -9.955 -3.423 1.00 98.00 88 LEU A CA 1
ATOM 731 C C . LEU A 1 88 ? 17.106 -10.271 -4.826 1.00 98.00 88 LEU A C 1
ATOM 733 O O . LEU A 1 88 ? 17.739 -11.309 -5.003 1.00 98.00 88 LEU A O 1
ATOM 737 N N . ASN A 1 89 ? 16.934 -9.362 -5.790 1.00 96.75 89 ASN A N 1
ATOM 738 C CA . ASN A 1 89 ? 17.431 -9.550 -7.156 1.00 96.75 89 ASN A CA 1
ATOM 739 C C . ASN A 1 89 ? 18.961 -9.562 -7.265 1.00 96.75 89 ASN A C 1
ATOM 741 O O . ASN A 1 89 ? 19.492 -9.986 -8.285 1.00 96.75 89 ASN A O 1
ATOM 745 N N . PHE A 1 90 ? 19.685 -9.107 -6.238 1.00 95.19 90 PHE A N 1
ATOM 746 C CA . PHE A 1 90 ? 21.139 -9.288 -6.182 1.00 95.19 90 PHE A CA 1
ATOM 747 C C . PHE A 1 90 ? 21.539 -10.761 -6.001 1.00 95.19 90 PHE A C 1
ATOM 749 O O . PHE A 1 90 ? 22.666 -11.125 -6.325 1.00 95.19 90 PHE A O 1
ATOM 756 N N . TYR A 1 91 ? 20.631 -11.606 -5.498 1.00 95.69 91 TYR A N 1
ATOM 757 C CA . TYR A 1 91 ? 20.910 -13.001 -5.136 1.00 95.69 91 TYR A CA 1
ATOM 758 C C . TYR A 1 91 ? 20.072 -14.027 -5.905 1.00 95.69 91 TYR A C 1
ATOM 760 O O . TYR A 1 91 ? 20.484 -15.179 -6.029 1.00 95.69 91 TYR A O 1
ATOM 768 N N . PHE A 1 92 ? 18.899 -13.635 -6.401 1.00 97.38 92 PHE A N 1
ATOM 769 C CA . PHE A 1 92 ? 17.964 -14.514 -7.101 1.00 97.38 92 PHE A CA 1
ATOM 770 C C . PHE A 1 92 ? 17.626 -13.968 -8.486 1.00 97.38 92 PHE A C 1
ATOM 772 O O . PHE A 1 92 ? 17.715 -12.767 -8.724 1.00 97.38 92 PHE A O 1
ATOM 779 N N . ASP A 1 93 ? 17.168 -14.840 -9.388 1.00 95.50 93 ASP A N 1
ATOM 780 C CA . ASP A 1 93 ? 16.617 -14.402 -10.670 1.00 95.50 93 ASP A CA 1
ATOM 781 C C . ASP A 1 93 ? 15.346 -13.543 -10.470 1.00 95.50 93 ASP A C 1
ATOM 783 O O . ASP A 1 93 ? 14.679 -13.654 -9.428 1.00 95.50 93 ASP A O 1
ATOM 787 N N . PRO A 1 94 ? 14.959 -12.710 -11.456 1.00 94.94 94 PRO A N 1
ATOM 788 C CA . PRO A 1 94 ? 13.820 -11.811 -11.308 1.00 94.94 94 PRO A CA 1
ATOM 789 C C . PRO A 1 94 ? 12.509 -12.516 -10.942 1.00 94.94 94 PRO A C 1
ATOM 791 O O . PRO A 1 94 ? 11.771 -12.024 -10.091 1.00 94.94 94 PRO A O 1
ATOM 794 N N . ILE A 1 95 ? 12.212 -13.691 -11.506 1.00 96.56 95 ILE A N 1
ATOM 795 C CA . ILE A 1 95 ? 10.942 -14.386 -11.246 1.00 96.56 95 ILE A CA 1
ATOM 796 C C . ILE A 1 95 ? 10.912 -14.897 -9.804 1.00 96.56 95 ILE A C 1
ATOM 798 O O . ILE A 1 95 ? 9.930 -14.679 -9.086 1.00 96.56 95 ILE A O 1
ATOM 802 N N . THR A 1 96 ? 11.985 -15.549 -9.357 1.00 97.62 96 THR A N 1
ATOM 803 C CA . THR A 1 96 ? 12.117 -16.004 -7.966 1.00 97.62 96 THR A CA 1
ATOM 804 C C . THR A 1 96 ? 12.050 -14.828 -6.993 1.00 97.62 96 THR A C 1
ATOM 806 O O . THR A 1 96 ? 11.317 -14.884 -6.002 1.00 97.62 96 THR A O 1
ATOM 809 N N . THR A 1 97 ? 12.724 -13.723 -7.315 1.00 98.06 97 THR A N 1
ATOM 810 C CA . THR A 1 97 ? 12.691 -12.480 -6.540 1.00 98.06 97 THR A CA 1
ATOM 811 C C . THR A 1 97 ? 11.271 -11.954 -6.342 1.00 98.06 97 THR A C 1
ATOM 813 O O . THR A 1 97 ? 10.884 -11.616 -5.218 1.00 98.06 97 THR A O 1
ATOM 816 N N . ILE A 1 98 ? 10.466 -11.904 -7.405 1.00 97.62 98 ILE A N 1
ATOM 817 C CA . ILE A 1 98 ? 9.076 -11.450 -7.314 1.00 97.62 98 ILE A CA 1
ATOM 818 C C . ILE A 1 98 ? 8.241 -12.386 -6.442 1.00 97.62 98 ILE A C 1
ATOM 820 O O . ILE A 1 98 ? 7.521 -11.905 -5.565 1.00 97.62 98 ILE A O 1
ATOM 824 N N . LYS A 1 99 ? 8.365 -13.708 -6.616 1.00 98.31 99 LYS A N 1
ATOM 825 C CA . LYS A 1 99 ? 7.641 -14.686 -5.783 1.00 98.31 99 LYS A CA 1
ATOM 826 C C . LYS A 1 99 ? 7.942 -14.485 -4.301 1.00 98.31 99 LYS A C 1
ATOM 828 O O . LYS A 1 99 ? 7.020 -14.413 -3.489 1.00 98.31 99 LYS A O 1
ATOM 833 N N . ILE A 1 100 ? 9.223 -14.355 -3.955 1.00 98.62 100 ILE A N 1
ATOM 834 C CA . ILE A 1 100 ? 9.662 -14.133 -2.574 1.00 98.62 100 ILE A CA 1
ATOM 835 C C . ILE A 1 100 ? 9.144 -12.783 -2.064 1.00 98.62 100 ILE A C 1
ATOM 837 O O . ILE A 1 100 ? 8.600 -12.721 -0.964 1.00 98.62 100 ILE A O 1
ATOM 841 N N . THR A 1 101 ? 9.237 -11.721 -2.870 1.00 98.56 101 THR A N 1
ATOM 842 C CA . THR A 1 101 ? 8.738 -10.383 -2.510 1.00 98.56 101 THR A CA 1
ATOM 843 C C . THR A 1 101 ? 7.250 -10.427 -2.175 1.00 98.56 101 THR A C 1
ATOM 845 O O . THR A 1 101 ? 6.844 -9.942 -1.120 1.00 98.56 101 THR A O 1
ATOM 848 N N . ILE A 1 102 ? 6.436 -11.061 -3.023 1.00 98.50 102 ILE A N 1
ATOM 849 C CA . ILE A 1 102 ? 4.995 -11.188 -2.791 1.00 98.50 102 ILE A CA 1
ATOM 850 C C . ILE A 1 102 ? 4.727 -11.898 -1.459 1.00 98.50 102 ILE A C 1
ATOM 852 O O . ILE A 1 102 ? 3.941 -11.401 -0.656 1.00 98.50 102 ILE A O 1
ATOM 856 N N . LEU A 1 103 ? 5.403 -13.017 -1.187 1.00 98.69 103 LEU A N 1
ATOM 857 C CA . LEU A 1 103 ? 5.200 -13.781 0.047 1.00 98.69 103 LEU A CA 1
ATOM 858 C C . LEU A 1 103 ? 5.671 -13.036 1.300 1.00 98.69 103 LEU A C 1
ATOM 860 O O . LEU A 1 103 ? 4.988 -13.087 2.325 1.00 98.69 103 LEU A O 1
ATOM 864 N N . ILE A 1 104 ? 6.796 -12.316 1.231 1.00 98.75 104 ILE A N 1
ATOM 865 C CA . ILE A 1 104 ? 7.287 -11.486 2.338 1.00 98.75 104 ILE A CA 1
ATOM 866 C C . ILE A 1 104 ? 6.262 -10.400 2.662 1.00 98.75 104 ILE A C 1
ATOM 868 O O . ILE A 1 104 ? 5.828 -10.297 3.808 1.00 98.75 104 ILE A O 1
ATOM 872 N N . PHE A 1 105 ? 5.824 -9.621 1.671 1.00 98.75 105 PHE A N 1
ATOM 873 C CA . PHE A 1 105 ? 4.899 -8.513 1.914 1.00 98.75 105 PHE A CA 1
ATOM 874 C C . PHE A 1 105 ? 3.495 -8.996 2.287 1.00 98.75 105 PHE A C 1
ATOM 876 O O . PHE A 1 105 ? 2.886 -8.421 3.186 1.00 98.75 105 PHE A O 1
ATOM 883 N N . ALA A 1 106 ? 3.020 -10.109 1.725 1.00 98.69 106 ALA A N 1
ATOM 884 C CA . ALA A 1 106 ? 1.801 -10.779 2.176 1.00 98.69 106 ALA A CA 1
ATOM 885 C C . ALA A 1 106 ? 1.877 -11.164 3.666 1.00 98.69 106 ALA A C 1
ATOM 887 O O . ALA A 1 106 ? 0.969 -10.871 4.449 1.00 98.69 106 ALA A O 1
ATOM 888 N N . SER A 1 107 ? 3.003 -11.752 4.081 1.00 98.69 107 SER A N 1
ATOM 889 C CA . SER A 1 107 ? 3.256 -12.136 5.473 1.00 98.69 107 SER A CA 1
ATOM 890 C C . SER A 1 107 ? 3.324 -10.927 6.405 1.00 98.69 107 SER A C 1
ATOM 892 O O . SER A 1 107 ? 2.752 -10.954 7.497 1.00 98.69 107 SER A O 1
ATOM 894 N N . LEU A 1 108 ? 3.987 -9.852 5.968 1.00 98.69 108 LEU A N 1
ATOM 895 C CA . LEU A 1 108 ? 4.066 -8.605 6.723 1.00 98.69 108 LEU A CA 1
ATOM 896 C C . LEU A 1 108 ? 2.684 -7.961 6.877 1.00 98.69 108 LEU A C 1
ATOM 898 O O . LEU A 1 108 ? 2.322 -7.570 7.983 1.00 98.69 108 LEU A O 1
ATOM 902 N N . GLY A 1 109 ? 1.876 -7.923 5.817 1.00 98.56 109 GLY A N 1
ATOM 903 C CA . GLY A 1 109 ? 0.510 -7.408 5.889 1.00 98.56 109 GLY A CA 1
ATOM 904 C C . GLY A 1 109 ? -0.369 -8.208 6.846 1.00 98.56 109 GLY A C 1
ATOM 905 O O . GLY A 1 109 ? -1.058 -7.617 7.678 1.00 98.56 109 GLY A O 1
ATOM 906 N N . PHE A 1 110 ? -0.289 -9.542 6.805 1.00 98.69 110 PHE A N 1
ATOM 907 C CA . PHE A 1 110 ? -0.990 -10.404 7.759 1.00 98.69 110 PHE A CA 1
ATOM 908 C C . PHE A 1 110 ? -0.564 -10.109 9.205 1.00 98.69 110 PHE A C 1
ATOM 910 O O . PHE A 1 110 ? -1.406 -9.866 10.072 1.00 98.69 110 PHE A O 1
ATOM 917 N N . LEU A 1 111 ? 0.744 -10.103 9.483 1.00 98.56 111 LEU A N 1
ATOM 918 C CA . LEU A 1 111 ? 1.255 -9.896 10.838 1.00 98.56 111 LEU A CA 1
ATOM 919 C C . LEU A 1 111 ? 0.937 -8.487 11.358 1.00 98.56 111 LEU A C 1
ATOM 921 O O . LEU A 1 111 ? 0.490 -8.345 12.496 1.00 98.56 111 LEU A O 1
ATOM 925 N N . GLY A 1 112 ? 1.102 -7.462 10.523 1.00 98.50 112 GLY A N 1
ATOM 926 C CA . GLY A 1 112 ? 0.758 -6.084 10.856 1.00 98.50 112 GLY A CA 1
ATOM 927 C C . GLY A 1 112 ? -0.730 -5.927 11.166 1.00 98.50 112 GLY A C 1
ATOM 928 O O . GLY A 1 112 ? -1.081 -5.343 12.188 1.00 98.50 112 GLY A O 1
ATOM 929 N N . ALA A 1 113 ? -1.616 -6.502 10.346 1.00 98.50 113 ALA A N 1
ATOM 930 C CA . ALA A 1 113 ? -3.062 -6.444 10.564 1.00 98.50 113 ALA A CA 1
ATOM 931 C C . ALA A 1 113 ? -3.491 -7.218 11.820 1.00 98.50 113 ALA A C 1
ATOM 933 O O . ALA A 1 113 ? -4.359 -6.762 12.574 1.00 98.50 113 ALA A O 1
ATOM 934 N N . PHE A 1 114 ? -2.845 -8.353 12.101 1.00 98.56 114 PHE A N 1
ATOM 935 C CA . PHE A 1 114 ? -3.051 -9.095 13.342 1.00 98.56 114 PHE A CA 1
ATOM 936 C C . PHE A 1 114 ? -2.649 -8.259 14.564 1.00 98.56 114 PHE A C 1
ATOM 938 O O . PHE A 1 114 ? -3.428 -8.147 15.509 1.00 98.56 114 PHE A O 1
ATOM 945 N N . LEU A 1 115 ? -1.464 -7.643 14.550 1.00 97.62 115 LEU A N 1
ATOM 946 C CA . LEU A 1 115 ? -0.968 -6.830 15.664 1.00 97.62 115 LEU A CA 1
ATOM 947 C C . LEU A 1 115 ? -1.793 -5.558 15.862 1.00 97.62 115 LEU A C 1
ATOM 949 O O . LEU A 1 115 ? -2.167 -5.256 16.992 1.00 97.62 115 LEU A O 1
ATOM 953 N N . LEU A 1 116 ? -2.135 -4.855 14.780 1.00 97.62 116 LEU A N 1
ATOM 954 C CA . LEU A 1 116 ? -2.999 -3.676 14.808 1.00 97.62 116 LEU A CA 1
ATOM 955 C C . LEU A 1 116 ? -4.348 -4.008 15.454 1.00 97.62 116 LEU A C 1
ATOM 957 O O . LEU A 1 116 ? -4.735 -3.411 16.456 1.00 97.62 116 LEU A O 1
ATOM 961 N N . SER A 1 117 ? -5.047 -5.012 14.924 1.00 97.25 117 SER A N 1
ATOM 962 C CA . SER A 1 117 ? -6.355 -5.409 15.450 1.00 97.25 117 SER A CA 1
ATOM 963 C C . SER A 1 117 ? -6.280 -5.924 16.890 1.00 97.25 117 SER A C 1
ATOM 965 O O . SER A 1 117 ? -7.182 -5.660 17.684 1.00 97.25 117 SER A O 1
ATOM 967 N N . LYS A 1 118 ? -5.213 -6.649 17.249 1.00 95.75 118 LYS A N 1
ATOM 968 C CA . LYS A 1 118 ? -5.090 -7.258 18.575 1.00 95.75 118 LYS A CA 1
ATOM 969 C C . LYS A 1 118 ? -4.695 -6.271 19.667 1.00 95.75 118 LYS A C 1
ATOM 971 O O . LYS A 1 118 ? -5.212 -6.381 20.777 1.00 95.75 118 LYS A O 1
ATOM 976 N N . ASN A 1 119 ? -3.766 -5.368 19.365 1.00 93.44 119 ASN A N 1
ATOM 977 C CA . ASN A 1 119 ? -3.086 -4.536 20.359 1.00 93.44 119 ASN A CA 1
ATOM 978 C C . ASN A 1 119 ? -3.541 -3.072 20.339 1.00 93.44 119 ASN A C 1
ATOM 980 O O . ASN A 1 119 ? -3.321 -2.374 21.322 1.00 93.44 119 ASN A O 1
ATOM 984 N N . VAL A 1 120 ? -4.124 -2.595 19.234 1.00 93.62 120 VAL A N 1
ATOM 985 C CA . VAL A 1 120 ? -4.717 -1.248 19.162 1.00 93.62 120 VAL A CA 1
ATOM 986 C C . VAL A 1 120 ? -6.212 -1.346 19.412 1.00 93.62 120 VAL A C 1
ATOM 988 O O . VAL A 1 120 ? -6.710 -0.784 20.376 1.00 93.62 120 VAL A O 1
ATOM 991 N N . PHE A 1 121 ? -6.909 -2.147 18.606 1.00 94.25 121 PHE A N 1
ATOM 992 C CA . PHE A 1 121 ? -8.365 -2.311 18.695 1.00 94.25 121 PHE A CA 1
ATOM 993 C C . PHE A 1 121 ? -8.818 -3.356 19.727 1.00 94.25 121 PHE A C 1
ATOM 995 O O . PHE A 1 121 ? -10.004 -3.653 19.823 1.00 94.25 121 PHE A O 1
ATOM 1002 N N . ASN A 1 122 ? -7.886 -3.946 20.487 1.00 93.88 122 ASN A N 1
ATOM 1003 C CA . ASN A 1 122 ? -8.162 -4.912 21.559 1.00 93.88 122 ASN A CA 1
ATOM 1004 C C . ASN A 1 122 ? -9.076 -6.089 21.166 1.00 93.88 122 ASN A C 1
ATOM 1006 O O . ASN A 1 122 ? -9.720 -6.697 22.024 1.00 93.88 122 ASN A O 1
ATOM 1010 N N . LEU A 1 123 ? -9.109 -6.470 19.884 1.00 95.19 123 LEU A N 1
ATOM 1011 C CA . LEU A 1 123 ? -9.992 -7.536 19.421 1.00 95.19 123 LEU A CA 1
ATOM 1012 C C . LEU A 1 123 ? -9.601 -8.903 20.013 1.00 95.19 123 LEU A C 1
ATOM 1014 O O . LEU A 1 123 ? -8.480 -9.145 20.487 1.00 95.19 123 LEU A O 1
ATOM 1018 N N . SER A 1 124 ? -10.544 -9.848 19.990 1.00 96.00 124 SER A N 1
ATOM 1019 C CA . SER A 1 124 ? -10.250 -11.239 20.345 1.00 96.00 124 SER A CA 1
ATOM 1020 C C . SER A 1 124 ? -9.205 -11.818 19.383 1.00 96.00 124 SER A C 1
ATOM 1022 O O . SER A 1 124 ? -9.126 -11.420 18.223 1.00 96.00 124 SER A O 1
ATOM 1024 N N . LYS A 1 125 ? -8.418 -12.808 19.823 1.00 95.44 125 LYS A N 1
ATOM 1025 C CA . LYS A 1 125 ? -7.407 -13.438 18.953 1.00 95.44 125 LYS A CA 1
ATOM 1026 C C . LYS A 1 125 ? -8.017 -13.991 17.658 1.00 95.44 125 LYS A C 1
ATOM 1028 O O . LYS A 1 125 ? -7.399 -13.871 16.606 1.00 95.44 125 LYS A O 1
ATOM 1033 N N . SER A 1 126 ? -9.209 -14.582 17.735 1.00 95.31 126 SER A N 1
ATOM 1034 C CA . SER A 1 126 ? -9.919 -15.111 16.567 1.00 95.31 126 SER A CA 1
ATOM 1035 C C . SER A 1 126 ? -10.325 -13.992 15.608 1.00 95.31 126 SER A C 1
ATOM 1037 O O . SER A 1 126 ? -10.051 -14.088 14.417 1.00 95.31 126 SER A O 1
ATOM 1039 N N . SER A 1 127 ? -10.888 -12.898 16.131 1.00 95.31 127 SER A N 1
ATOM 1040 C CA . SER A 1 127 ? -11.248 -11.711 15.345 1.00 95.31 127 SER A CA 1
ATOM 1041 C C . SER A 1 127 ? -10.020 -11.049 14.709 1.00 95.31 127 SER A C 1
ATOM 1043 O O . SER A 1 127 ? -10.085 -10.615 13.565 1.00 95.31 127 SER A O 1
ATOM 1045 N N . SER A 1 128 ? -8.880 -11.023 15.406 1.00 97.69 128 SER A N 1
ATOM 1046 C CA . SER A 1 128 ? -7.618 -10.509 14.865 1.00 97.69 128 SER A CA 1
ATOM 1047 C C . SER A 1 128 ? -7.050 -11.384 13.749 1.00 97.69 128 SER A C 1
ATOM 1049 O O . SER A 1 128 ? -6.578 -10.856 12.748 1.00 97.69 128 SER A O 1
ATOM 1051 N N . ILE A 1 129 ? -7.105 -12.716 13.886 1.00 97.44 129 ILE A N 1
ATOM 1052 C CA . ILE A 1 129 ? -6.718 -13.644 12.806 1.00 97.44 129 ILE A CA 1
ATOM 1053 C C . ILE A 1 129 ? -7.630 -13.443 11.596 1.00 97.44 129 ILE A C 1
ATOM 1055 O O . ILE A 1 129 ? -7.158 -13.422 10.463 1.00 97.44 129 ILE A O 1
ATOM 1059 N N . PHE A 1 130 ? -8.926 -13.271 11.833 1.00 94.94 130 PHE A N 1
ATOM 1060 C CA . PHE A 1 130 ? -9.904 -13.036 10.783 1.00 94.94 130 PHE A CA 1
ATOM 1061 C C . PHE A 1 130 ? -9.647 -11.715 10.038 1.00 94.94 130 PHE A C 1
ATOM 1063 O O . PHE A 1 130 ? -9.540 -11.719 8.815 1.00 94.94 130 PHE A O 1
ATOM 1070 N N . MET A 1 131 ? -9.420 -10.613 10.761 1.00 95.19 131 MET A N 1
ATOM 1071 C CA . MET A 1 131 ? -9.035 -9.321 10.175 1.00 95.19 131 MET A CA 1
ATOM 1072 C C . MET A 1 131 ? -7.726 -9.416 9.377 1.00 95.19 131 MET A C 1
ATOM 1074 O O . MET A 1 131 ? -7.634 -8.922 8.256 1.00 95.19 131 MET A O 1
ATOM 1078 N N . ALA A 1 132 ? -6.720 -10.099 9.928 1.00 97.94 132 ALA A N 1
ATOM 1079 C CA . ALA A 1 132 ? -5.453 -10.334 9.245 1.00 97.94 132 ALA A CA 1
ATOM 1080 C C . ALA A 1 132 ? -5.616 -11.169 7.970 1.00 97.94 132 ALA A C 1
ATOM 1082 O O . ALA A 1 132 ? -4.943 -10.908 6.976 1.00 97.94 132 ALA A O 1
ATOM 1083 N N . SER A 1 133 ? -6.535 -12.136 7.979 1.00 96.44 133 SER A N 1
ATOM 1084 C CA . SER A 1 133 ? -6.861 -12.950 6.806 1.00 96.44 133 SER A CA 1
ATOM 1085 C C . SER A 1 133 ? -7.515 -12.100 5.715 1.00 96.44 133 SER A C 1
ATOM 1087 O O . SER A 1 133 ? -7.113 -12.198 4.563 1.00 96.44 133 SER A O 1
ATOM 1089 N N . PHE A 1 134 ? -8.449 -11.206 6.056 1.00 93.44 134 PHE A N 1
ATOM 1090 C CA . PHE A 1 134 ? -9.021 -10.290 5.061 1.00 93.44 134 PHE A CA 1
ATOM 1091 C C . PHE A 1 134 ? -7.979 -9.382 4.424 1.00 93.44 134 PHE A C 1
ATOM 1093 O O . PHE A 1 134 ? -7.976 -9.220 3.207 1.00 93.44 134 PHE A O 1
ATOM 1100 N N . PHE A 1 135 ? -7.075 -8.825 5.229 1.00 96.62 135 PHE A N 1
ATOM 1101 C CA . PHE A 1 135 ? -6.005 -8.000 4.688 1.00 96.62 135 PHE A CA 1
ATOM 1102 C C . PHE A 1 135 ? -5.023 -8.826 3.844 1.00 96.62 135 PHE A C 1
ATOM 1104 O O . PHE A 1 135 ? -4.568 -8.349 2.816 1.00 96.62 135 PHE A O 1
ATOM 1111 N N . LEU A 1 136 ? -4.723 -10.075 4.214 1.00 97.56 136 LEU A N 1
ATOM 1112 C CA . LEU A 1 136 ? -3.879 -10.968 3.411 1.00 97.56 136 LEU A CA 1
ATOM 1113 C C . LEU A 1 136 ? -4.485 -11.249 2.026 1.00 97.56 136 LEU A C 1
ATOM 1115 O O . LEU A 1 136 ? -3.776 -11.172 1.030 1.00 97.56 136 LEU A O 1
ATOM 1119 N N . PHE A 1 137 ? -5.785 -11.541 1.956 1.00 96.12 137 PHE A N 1
ATOM 1120 C CA . PHE A 1 137 ? -6.491 -11.904 0.720 1.00 96.12 137 PHE A CA 1
ATOM 1121 C C . PHE A 1 137 ? -7.117 -10.701 -0.009 1.00 96.12 137 PHE A C 1
ATOM 1123 O O . PHE A 1 137 ? -8.118 -10.854 -0.708 1.00 96.12 137 PHE A O 1
ATOM 1130 N N . ASN A 1 138 ? -6.547 -9.501 0.141 1.00 94.31 138 ASN A N 1
ATOM 1131 C CA . ASN A 1 138 ? -7.052 -8.319 -0.554 1.00 94.31 138 ASN A CA 1
ATOM 1132 C C . ASN A 1 138 ? -6.661 -8.333 -2.046 1.00 94.31 138 ASN A C 1
ATOM 1134 O O . ASN A 1 138 ? -5.490 -8.511 -2.396 1.00 94.31 138 ASN A O 1
ATOM 1138 N N . GLY A 1 139 ? -7.641 -8.114 -2.927 1.00 94.69 139 GLY A N 1
ATOM 1139 C CA . GLY A 1 139 ? -7.428 -8.095 -4.375 1.00 94.69 139 GLY A CA 1
ATOM 1140 C C . GLY A 1 139 ? -6.515 -6.958 -4.837 1.00 94.69 139 GLY A C 1
ATOM 1141 O O . GLY A 1 139 ? -5.726 -7.149 -5.762 1.00 94.69 139 GLY A O 1
ATOM 1142 N N . PHE A 1 140 ? -6.542 -5.812 -4.148 1.00 95.00 140 PHE A N 1
ATOM 1143 C CA . PHE A 1 140 ? -5.707 -4.665 -4.502 1.00 95.00 140 PHE A CA 1
ATOM 1144 C C . PHE A 1 140 ? -4.228 -5.064 -4.586 1.00 95.00 140 PHE A C 1
ATOM 1146 O O . PHE A 1 140 ? -3.623 -4.963 -5.646 1.00 95.00 140 PHE A O 1
ATOM 1153 N N . PHE A 1 141 ? -3.652 -5.612 -3.520 1.00 96.75 141 PHE A N 1
ATOM 1154 C CA . PHE A 1 141 ? -2.264 -6.070 -3.527 1.00 96.75 141 PHE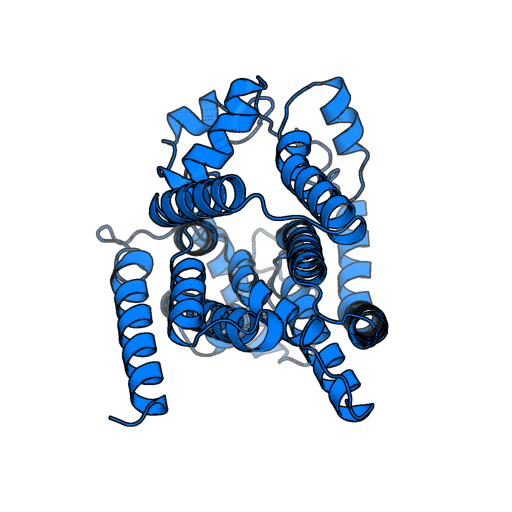 A CA 1
ATOM 1155 C C . PHE A 1 141 ? -2.028 -7.185 -4.552 1.00 96.75 141 PHE A C 1
ATOM 1157 O O . PHE A 1 141 ? -1.124 -7.075 -5.380 1.00 96.75 141 PHE A O 1
ATOM 1164 N N . ALA A 1 142 ? -2.842 -8.243 -4.518 1.00 96.25 142 ALA A N 1
ATOM 1165 C CA . ALA A 1 142 ? -2.589 -9.444 -5.306 1.00 96.25 142 ALA A CA 1
ATOM 1166 C C . ALA A 1 142 ? -2.546 -9.158 -6.815 1.00 96.25 142 ALA A C 1
ATOM 1168 O O . ALA A 1 142 ? -1.585 -9.529 -7.487 1.00 96.25 142 ALA A O 1
ATOM 1169 N N . TYR A 1 143 ? -3.541 -8.449 -7.350 1.00 95.69 143 TYR A N 1
ATOM 1170 C CA . TYR A 1 143 ? -3.653 -8.248 -8.794 1.00 95.69 143 TYR A CA 1
ATOM 1171 C C . TYR A 1 143 ? -2.709 -7.174 -9.340 1.00 95.69 143 TYR A C 1
ATOM 1173 O O . TYR A 1 143 ? -2.241 -7.311 -10.471 1.00 95.69 143 TYR A O 1
ATOM 1181 N N . ARG A 1 144 ? -2.350 -6.159 -8.539 1.00 96.06 144 ARG A N 1
ATOM 1182 C CA . ARG A 1 144 ? -1.265 -5.227 -8.898 1.00 96.06 144 ARG A CA 1
ATOM 1183 C C . ARG A 1 144 ? 0.080 -5.938 -8.958 1.00 96.06 144 ARG A C 1
ATOM 1185 O O . ARG A 1 144 ? 0.854 -5.705 -9.879 1.00 96.06 144 ARG A O 1
ATOM 1192 N N . MET A 1 145 ? 0.348 -6.843 -8.021 1.00 97.38 145 MET A N 1
ATOM 1193 C CA . MET A 1 145 ? 1.564 -7.646 -8.089 1.00 97.38 145 MET A CA 1
ATOM 1194 C C . MET A 1 145 ? 1.538 -8.585 -9.297 1.00 97.38 145 MET A C 1
ATOM 1196 O O . MET A 1 145 ? 2.502 -8.602 -10.043 1.00 97.38 145 MET A O 1
ATOM 1200 N N . ILE A 1 146 ? 0.434 -9.292 -9.565 1.00 97.00 146 ILE A N 1
ATOM 1201 C CA . ILE A 1 146 ? 0.306 -10.180 -10.739 1.00 97.00 146 ILE A CA 1
ATOM 1202 C C . ILE A 1 146 ? 0.608 -9.449 -12.051 1.00 97.00 146 ILE A C 1
ATOM 1204 O O . ILE A 1 146 ? 1.297 -9.997 -12.911 1.00 97.00 146 ILE A O 1
ATOM 1208 N N . ILE A 1 147 ? 0.109 -8.221 -12.213 1.00 96.12 147 ILE A N 1
ATOM 1209 C CA . ILE A 1 147 ? 0.285 -7.482 -13.463 1.00 96.12 147 ILE A CA 1
ATOM 1210 C C . ILE A 1 147 ? 1.663 -6.825 -13.606 1.00 96.12 147 ILE A C 1
ATOM 1212 O O . ILE A 1 147 ? 2.069 -6.513 -14.723 1.00 96.12 147 ILE A O 1
ATOM 1216 N N . GLY A 1 148 ? 2.393 -6.672 -12.499 1.00 96.19 148 GLY A N 1
ATOM 1217 C CA . GLY A 1 148 ? 3.735 -6.102 -12.481 1.00 96.19 148 GLY A CA 1
ATOM 1218 C C . GLY A 1 148 ? 3.836 -4.691 -11.922 1.00 96.19 148 GLY A C 1
ATOM 1219 O O . GLY A 1 148 ? 4.894 -4.091 -12.046 1.00 96.19 148 GLY A O 1
ATOM 1220 N N . HIS A 1 149 ? 2.819 -4.165 -11.236 1.00 95.56 149 HIS A N 1
ATOM 1221 C CA . HIS A 1 149 ? 2.901 -2.888 -10.513 1.00 95.56 149 HIS A CA 1
ATOM 1222 C C . HIS A 1 149 ? 3.779 -3.030 -9.259 1.00 95.56 149 HIS A C 1
ATOM 1224 O O . HIS A 1 149 ? 3.313 -2.936 -8.123 1.00 95.56 149 HIS A O 1
ATOM 1230 N N . LEU A 1 150 ? 5.074 -3.281 -9.455 1.00 95.69 150 LEU A N 1
ATOM 1231 C CA . LEU A 1 150 ? 5.966 -3.779 -8.420 1.00 95.69 150 LEU A CA 1
ATOM 1232 C C . LEU A 1 150 ? 6.045 -2.836 -7.223 1.00 95.69 150 LEU A C 1
ATOM 1234 O O . LEU A 1 150 ? 6.009 -3.322 -6.102 1.00 95.69 150 LEU A O 1
ATOM 1238 N N . GLY A 1 151 ? 6.048 -1.512 -7.411 1.00 95.06 151 GLY A N 1
ATOM 1239 C CA . GLY A 1 151 ? 6.056 -0.532 -6.310 1.00 95.06 151 GLY A CA 1
ATOM 1240 C C . GLY A 1 151 ? 4.896 -0.674 -5.306 1.00 95.06 151 GLY A C 1
ATOM 1241 O O . GLY A 1 151 ? 5.012 -0.229 -4.162 1.00 95.06 151 GLY A O 1
ATOM 1242 N N . TYR A 1 152 ? 3.807 -1.357 -5.684 1.00 96.50 152 TYR A N 1
ATOM 1243 C CA . TYR A 1 152 ? 2.645 -1.577 -4.823 1.00 96.50 152 TYR A CA 1
ATOM 1244 C C . TYR A 1 152 ? 2.880 -2.614 -3.720 1.00 96.50 152 TYR A C 1
ATOM 1246 O O . TYR A 1 152 ? 2.065 -2.709 -2.804 1.00 96.50 152 TYR A O 1
ATOM 1254 N N . HIS A 1 153 ? 3.999 -3.349 -3.734 1.00 97.94 153 HIS A N 1
ATOM 1255 C CA . HIS A 1 153 ? 4.309 -4.303 -2.665 1.00 97.94 153 HIS A CA 1
ATOM 1256 C C . HIS A 1 153 ? 4.320 -3.649 -1.273 1.00 97.94 153 HIS A C 1
ATOM 1258 O O . HIS A 1 153 ? 3.865 -4.236 -0.291 1.00 97.94 153 HIS A O 1
ATOM 1264 N N . SER A 1 154 ? 4.775 -2.395 -1.209 1.00 97.50 154 SER A N 1
ATOM 1265 C CA . SER A 1 154 ? 4.879 -1.601 0.014 1.00 97.50 154 SER A CA 1
ATOM 1266 C C . SER A 1 154 ? 3.522 -1.259 0.651 1.00 97.50 154 SER A C 1
ATOM 1268 O O . SER A 1 154 ? 3.479 -0.975 1.848 1.00 97.50 154 SER A O 1
ATOM 1270 N N . TYR A 1 155 ? 2.402 -1.390 -0.080 1.00 97.50 155 TYR A N 1
ATOM 1271 C CA . TYR A 1 155 ? 1.043 -1.241 0.463 1.00 97.50 155 TYR A CA 1
ATOM 1272 C C . TYR A 1 155 ? 0.801 -2.140 1.679 1.00 97.50 155 TYR A C 1
ATOM 1274 O O . TYR A 1 155 ? 0.173 -1.726 2.655 1.00 97.50 155 TYR A O 1
ATOM 1282 N N . MET A 1 156 ? 1.358 -3.354 1.662 1.00 98.31 156 MET A N 1
ATOM 1283 C CA . MET A 1 156 ? 1.159 -4.320 2.740 1.00 98.31 156 MET A CA 1
ATOM 1284 C C . MET A 1 156 ? 1.814 -3.900 4.066 1.00 98.31 156 MET A C 1
ATOM 1286 O O . MET A 1 156 ? 1.559 -4.522 5.093 1.00 98.31 156 MET A O 1
ATOM 1290 N N . LEU A 1 157 ? 2.621 -2.832 4.086 1.00 98.50 157 LEU A N 1
ATOM 1291 C CA . LEU A 1 157 ? 3.178 -2.266 5.318 1.00 98.50 157 LEU A CA 1
ATOM 1292 C C . LEU A 1 157 ? 2.192 -1.371 6.079 1.00 98.50 157 LEU A C 1
ATOM 1294 O O . LEU A 1 157 ? 2.429 -1.100 7.258 1.00 98.50 157 LEU A O 1
ATOM 1298 N N . LEU A 1 158 ? 1.088 -0.933 5.457 1.00 98.44 158 LEU A N 1
ATOM 1299 C CA . LEU A 1 158 ? 0.107 -0.024 6.064 1.00 98.44 158 LEU A CA 1
ATOM 1300 C C . LEU A 1 158 ? -0.327 -0.456 7.482 1.00 98.44 158 LEU A C 1
ATOM 1302 O O . LEU A 1 158 ? -0.265 0.377 8.391 1.00 98.44 158 LEU A O 1
ATOM 1306 N N . PRO A 1 159 ? -0.703 -1.726 7.742 1.00 98.44 159 PRO A N 1
ATOM 1307 C CA . PRO A 1 159 ? -1.117 -2.130 9.082 1.00 98.44 159 PRO A CA 1
ATOM 1308 C C . PRO A 1 159 ? 0.008 -2.063 10.118 1.00 98.44 159 PRO A C 1
ATOM 1310 O O . PRO A 1 159 ? -0.253 -1.779 11.283 1.00 98.44 159 PRO A O 1
ATOM 1313 N N . PHE A 1 160 ? 1.260 -2.296 9.713 1.00 98.12 160 PHE A N 1
ATOM 1314 C CA . PHE A 1 160 ? 2.411 -2.161 10.605 1.00 98.12 160 PHE A CA 1
ATOM 1315 C C . PHE A 1 160 ? 2.710 -0.705 10.944 1.00 98.12 160 PHE A C 1
ATOM 1317 O O . PHE A 1 160 ? 2.959 -0.396 12.109 1.00 98.12 160 PHE A O 1
ATOM 1324 N N . ILE A 1 161 ? 2.641 0.183 9.949 1.00 98.38 161 ILE A N 1
ATOM 1325 C CA . ILE A 1 161 ? 2.773 1.629 10.158 1.00 98.38 161 ILE A CA 1
ATOM 1326 C C . ILE A 1 161 ? 1.714 2.081 11.167 1.00 98.38 161 ILE A C 1
ATOM 1328 O O . ILE A 1 161 ? 2.042 2.673 12.194 1.00 98.38 161 ILE A O 1
ATOM 1332 N N . AL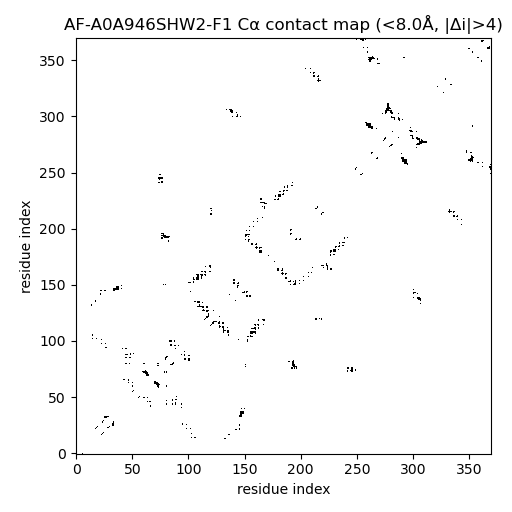A A 1 162 ? 0.452 1.711 10.936 1.00 97.44 162 ALA A N 1
ATOM 1333 C CA . ALA A 1 162 ? -0.649 2.011 11.844 1.00 97.44 162 ALA A CA 1
ATOM 1334 C C . ALA A 1 162 ? -0.445 1.413 13.246 1.00 97.44 162 ALA A C 1
ATOM 1336 O O . ALA A 1 162 ? -0.699 2.086 14.243 1.00 97.44 162 ALA A O 1
ATOM 1337 N N . TYR A 1 163 ? 0.035 0.170 13.342 1.00 96.62 163 TYR A N 1
ATOM 1338 C CA . TYR A 1 163 ? 0.310 -0.485 14.620 1.00 96.62 163 TYR A CA 1
ATOM 1339 C C . TYR A 1 163 ? 1.342 0.298 15.437 1.00 96.62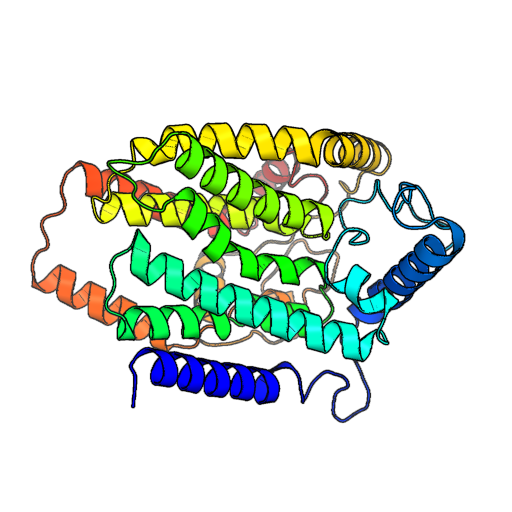 163 TYR A C 1
ATOM 1341 O O . TYR A 1 163 ? 1.061 0.668 16.575 1.00 96.62 163 TYR A O 1
ATOM 1349 N N . PHE A 1 164 ? 2.507 0.609 14.862 1.00 95.69 164 PHE A N 1
ATOM 1350 C CA . PHE A 1 164 ? 3.542 1.358 15.576 1.00 95.69 164 PHE A CA 1
ATOM 1351 C C . PHE A 1 164 ? 3.089 2.780 15.924 1.00 95.69 164 PHE A C 1
ATOM 1353 O O . PHE A 1 164 ? 3.388 3.276 17.013 1.00 95.69 164 PHE A O 1
ATOM 1360 N N . LEU A 1 165 ? 2.312 3.419 15.048 1.00 94.38 165 LEU A N 1
ATOM 1361 C CA . LEU A 1 165 ? 1.832 4.781 15.251 1.00 94.38 165 LEU A CA 1
ATOM 1362 C C . LEU A 1 165 ? 0.753 4.881 16.340 1.00 94.38 165 LEU A C 1
ATOM 1364 O O . LEU A 1 165 ? 0.812 5.777 17.181 1.00 94.38 165 LEU A O 1
ATOM 1368 N N . PHE A 1 166 ? -0.196 3.943 16.365 1.00 93.06 166 PHE A N 1
ATOM 1369 C CA . PHE A 1 166 ? -1.402 4.032 17.196 1.00 93.06 166 PHE A CA 1
ATOM 1370 C C . PHE A 1 166 ? -1.429 3.069 18.381 1.00 93.06 166 PHE A C 1
ATOM 1372 O O . PHE A 1 166 ? -2.416 3.027 19.109 1.00 93.06 166 PHE A O 1
ATOM 1379 N N . GLN A 1 167 ? -0.358 2.308 18.630 1.00 88.94 167 GLN A N 1
ATOM 1380 C CA . GLN A 1 167 ? -0.278 1.472 19.826 1.00 88.94 167 GLN A CA 1
ATOM 1381 C C . GLN A 1 167 ? -0.475 2.312 21.106 1.00 88.94 167 GLN A C 1
ATOM 1383 O O . GLN A 1 167 ? 0.348 3.211 21.355 1.00 88.94 167 GLN A O 1
ATOM 1388 N N . PRO A 1 168 ? -1.503 2.007 21.931 1.00 83.62 168 PRO A N 1
ATOM 1389 C CA . PRO A 1 168 ? -1.729 2.667 23.214 1.00 83.62 168 PRO A CA 1
ATOM 1390 C C . PRO A 1 168 ? -0.535 2.440 24.139 1.00 83.62 168 PRO A C 1
ATOM 1392 O O . PRO A 1 168 ? 0.022 1.339 24.184 1.00 83.62 168 PRO A O 1
ATOM 1395 N N . ASN A 1 169 ? -0.095 3.476 24.853 1.00 75.56 169 ASN A N 1
ATOM 1396 C CA . ASN A 1 169 ? 1.099 3.360 25.686 1.00 75.56 169 ASN A CA 1
ATOM 1397 C C . ASN A 1 169 ? 1.076 4.322 26.881 1.00 75.56 169 ASN A C 1
ATOM 1399 O O . ASN A 1 169 ? 1.981 5.136 27.024 1.00 75.56 169 ASN A O 1
ATOM 1403 N N . GLN A 1 170 ? 0.081 4.152 27.758 1.00 63.41 170 GLN A N 1
ATOM 1404 C CA . GLN A 1 170 ? -0.196 5.003 28.929 1.00 63.41 170 GLN A CA 1
ATOM 1405 C C . GLN A 1 170 ? 0.990 5.198 29.900 1.00 63.41 170 GLN A C 1
ATOM 1407 O O . GLN A 1 170 ? 0.953 6.086 30.745 1.00 63.41 170 GLN A O 1
ATOM 1412 N N . GLN A 1 171 ? 2.042 4.373 29.809 1.00 64.25 171 GLN A N 1
ATOM 1413 C CA . GLN A 1 171 ? 3.262 4.464 30.627 1.00 64.25 171 GLN A CA 1
ATOM 1414 C C . GLN A 1 171 ? 4.531 4.199 29.792 1.00 64.25 171 GLN A C 1
ATOM 1416 O O . GLN A 1 171 ? 5.459 3.509 30.218 1.00 64.25 171 GLN A O 1
ATOM 1421 N N . ALA A 1 172 ? 4.565 4.688 28.550 1.00 67.19 172 ALA A N 1
ATOM 1422 C CA . ALA A 1 172 ? 5.736 4.563 27.688 1.00 67.19 172 ALA A CA 1
ATOM 1423 C C . ALA A 1 172 ? 6.957 5.273 28.282 1.00 67.19 172 ALA A C 1
ATOM 1425 O O . ALA A 1 172 ? 6.906 6.475 28.535 1.00 67.19 172 ALA A O 1
ATOM 1426 N N . SER A 1 173 ? 8.107 4.602 28.357 1.00 83.00 173 SER A N 1
ATOM 1427 C CA . SER A 1 173 ? 9.368 5.343 28.396 1.00 83.00 173 SER A CA 1
ATOM 1428 C C . SER A 1 173 ? 9.527 6.156 27.104 1.00 83.00 173 SER A C 1
ATOM 1430 O O . SER A 1 173 ? 9.097 5.726 26.025 1.00 83.00 173 SER A O 1
ATOM 1432 N N . PHE A 1 174 ? 10.205 7.304 27.185 1.00 86.12 174 PHE A N 1
ATOM 1433 C CA . PHE A 1 174 ? 10.569 8.092 26.002 1.00 86.12 174 PHE A CA 1
ATOM 1434 C C . PHE A 1 174 ? 11.279 7.230 24.945 1.00 86.12 174 PHE A C 1
ATOM 1436 O O . PHE A 1 174 ? 10.961 7.312 23.762 1.00 86.12 174 PHE A O 1
ATOM 1443 N N . THR A 1 175 ? 12.159 6.322 25.381 1.00 89.75 175 THR A N 1
ATOM 1444 C CA . THR A 1 175 ? 12.884 5.383 24.511 1.00 89.75 175 THR A CA 1
ATOM 1445 C C . THR A 1 175 ? 11.956 4.461 23.723 1.00 89.75 175 THR A C 1
ATOM 1447 O O . THR A 1 175 ? 12.155 4.272 22.525 1.00 89.75 175 THR A O 1
ATOM 1450 N N . LYS A 1 176 ? 10.901 3.926 24.351 1.00 89.56 176 LYS A N 1
ATOM 1451 C CA . LYS A 1 176 ? 9.904 3.101 23.660 1.00 89.56 176 LYS A CA 1
ATOM 1452 C C . LYS A 1 176 ? 9.104 3.936 22.664 1.00 89.56 176 LYS A C 1
ATOM 1454 O O . LYS A 1 176 ? 8.872 3.476 21.552 1.00 89.56 176 LYS A O 1
ATOM 1459 N N . ASN A 1 177 ? 8.698 5.155 23.028 1.00 89.94 177 ASN A N 1
ATOM 1460 C CA . ASN A 1 177 ? 7.974 6.032 22.104 1.00 89.94 177 ASN A CA 1
ATOM 1461 C C . ASN A 1 177 ? 8.831 6.400 20.882 1.00 89.94 177 ASN A C 1
ATOM 1463 O O . ASN A 1 177 ? 8.346 6.352 19.754 1.00 89.94 177 ASN A O 1
ATOM 1467 N N . LEU A 1 178 ? 10.117 6.684 21.107 1.00 92.75 178 LEU A N 1
ATOM 1468 C CA . LEU A 1 178 ? 11.090 6.961 20.056 1.00 92.75 178 LEU A CA 1
ATOM 1469 C C . LEU A 1 178 ? 11.278 5.756 19.129 1.00 92.75 178 LEU A C 1
ATOM 1471 O O . LEU A 1 178 ? 11.238 5.915 17.915 1.00 92.75 178 LEU A O 1
ATOM 1475 N N . PHE A 1 179 ? 11.407 4.548 19.686 1.00 94.12 179 PHE A N 1
ATOM 1476 C CA . PHE A 1 179 ? 11.508 3.316 18.903 1.00 94.12 179 PHE A CA 1
ATOM 1477 C C . PHE A 1 179 ? 10.277 3.086 18.016 1.00 94.12 179 PHE A C 1
ATOM 1479 O O . PHE A 1 179 ? 10.419 2.754 16.839 1.00 94.12 179 PHE A O 1
ATOM 1486 N N . LEU A 1 180 ? 9.070 3.282 18.555 1.00 94.38 180 LEU A N 1
ATOM 1487 C CA . LEU A 1 180 ? 7.826 3.129 17.794 1.00 94.38 180 LEU A CA 1
ATOM 1488 C C . LEU A 1 180 ? 7.718 4.184 16.681 1.00 94.38 180 LEU A C 1
ATOM 1490 O O . LEU A 1 180 ? 7.380 3.840 15.550 1.00 94.38 180 LEU A O 1
ATOM 1494 N N . ALA A 1 181 ? 8.048 5.445 16.981 1.00 95.62 181 ALA A N 1
ATOM 1495 C CA . ALA A 1 181 ? 8.059 6.521 15.991 1.00 95.62 181 ALA A CA 1
ATOM 1496 C C . ALA A 1 181 ? 9.070 6.250 14.869 1.00 95.62 181 ALA A C 1
ATOM 1498 O O . ALA A 1 181 ? 8.727 6.343 13.694 1.00 95.62 181 ALA A O 1
ATOM 1499 N N . PHE A 1 182 ? 10.290 5.845 15.229 1.00 97.25 182 PHE A N 1
ATOM 1500 C CA . PHE A 1 182 ? 11.347 5.526 14.274 1.00 97.25 182 PHE A CA 1
ATOM 1501 C C . PHE A 1 182 ? 11.016 4.290 13.422 1.00 97.25 182 PHE A C 1
ATOM 1503 O O . PHE A 1 182 ? 11.266 4.264 12.221 1.00 97.25 182 PHE A O 1
ATOM 1510 N N . SER A 1 183 ? 10.387 3.270 14.014 1.00 97.69 183 SER A N 1
ATOM 1511 C CA . SER A 1 183 ? 9.928 2.088 13.271 1.00 97.69 183 SER A CA 1
ATOM 1512 C C . SER A 1 183 ? 8.846 2.459 12.254 1.00 97.69 183 SER A C 1
ATOM 1514 O O . SER A 1 183 ? 8.907 2.041 11.100 1.00 97.69 183 SER A O 1
ATOM 1516 N N . SER A 1 184 ? 7.879 3.287 12.664 1.00 97.56 184 SER A N 1
ATOM 1517 C CA . SER A 1 184 ? 6.845 3.809 11.767 1.00 97.56 184 SER A CA 1
ATOM 1518 C C . SER A 1 184 ? 7.452 4.656 10.644 1.00 97.56 184 SER A C 1
ATOM 1520 O O . SER A 1 184 ? 7.095 4.475 9.479 1.00 97.56 184 SER A O 1
ATOM 1522 N N . SER A 1 185 ? 8.425 5.521 10.961 1.00 98.19 185 SER A N 1
ATOM 1523 C CA . SER A 1 185 ? 9.076 6.370 9.962 1.00 98.19 185 SER A CA 1
ATOM 1524 C C . SER A 1 185 ? 9.890 5.561 8.963 1.00 98.19 185 SER A C 1
ATOM 1526 O O . SER A 1 185 ? 9.773 5.818 7.775 1.00 98.19 185 SER A O 1
ATOM 1528 N N . LEU A 1 186 ? 10.646 4.545 9.394 1.00 98.38 186 LEU A N 1
ATOM 1529 C CA . LEU A 1 186 ? 11.381 3.661 8.482 1.00 98.38 186 LEU A CA 1
ATOM 1530 C C . LEU A 1 186 ? 10.450 2.947 7.494 1.00 98.38 186 LEU A C 1
ATOM 1532 O O . LEU A 1 186 ? 10.725 2.929 6.295 1.00 98.38 186 LEU A O 1
ATOM 1536 N N . LEU A 1 187 ? 9.336 2.392 7.979 1.00 98.38 187 LEU A N 1
ATOM 1537 C CA . LEU A 1 187 ? 8.362 1.710 7.125 1.00 98.38 187 LEU A CA 1
ATOM 1538 C C . LEU A 1 187 ? 7.657 2.672 6.165 1.00 98.38 187 LEU A C 1
ATOM 1540 O O . LEU A 1 187 ? 7.419 2.319 5.012 1.00 98.38 187 LEU A O 1
ATOM 1544 N N . PHE A 1 188 ? 7.340 3.888 6.614 1.00 98.12 188 PHE A N 1
ATOM 1545 C CA . PHE A 1 188 ? 6.724 4.887 5.748 1.00 98.12 188 PHE A CA 1
ATOM 1546 C C . PHE A 1 188 ? 7.716 5.419 4.704 1.00 98.12 188 PHE A C 1
ATOM 1548 O O . PHE A 1 188 ? 7.398 5.485 3.520 1.00 98.12 188 PHE A O 1
ATOM 1555 N N . SER A 1 189 ? 8.950 5.732 5.107 1.00 97.81 189 SER A N 1
ATOM 1556 C CA . SER A 1 189 ? 10.023 6.145 4.199 1.00 97.81 189 SER A CA 1
ATOM 1557 C C . SER A 1 189 ? 10.352 5.059 3.174 1.00 97.81 189 SER A C 1
ATOM 1559 O O . SER A 1 189 ? 10.609 5.381 2.014 1.00 97.81 189 SER A O 1
ATOM 1561 N N . TYR A 1 190 ? 10.275 3.779 3.553 1.00 98.06 190 TYR A N 1
ATOM 1562 C CA . TYR A 1 190 ? 10.436 2.664 2.621 1.00 98.06 190 TYR A CA 1
ATOM 1563 C C . TYR A 1 190 ? 9.455 2.741 1.444 1.00 98.06 190 TYR A C 1
ATOM 1565 O O . TYR A 1 190 ? 9.851 2.450 0.319 1.00 98.06 190 TYR A O 1
ATOM 1573 N N . ILE A 1 191 ? 8.206 3.177 1.649 1.00 97.31 191 ILE A N 1
ATOM 1574 C CA . ILE A 1 191 ? 7.227 3.329 0.556 1.00 97.31 191 ILE A CA 1
ATOM 1575 C C . ILE A 1 191 ? 7.768 4.282 -0.522 1.00 97.31 191 ILE A C 1
ATOM 1577 O O . ILE A 1 191 ? 7.705 3.964 -1.707 1.00 97.31 191 ILE A O 1
ATOM 1581 N N . LEU A 1 192 ? 8.378 5.405 -0.125 1.00 95.06 192 LEU A N 1
ATOM 1582 C CA . LEU A 1 192 ? 8.996 6.347 -1.063 1.00 95.06 192 LEU A CA 1
ATOM 1583 C C . LEU A 1 192 ? 10.223 5.738 -1.759 1.00 95.06 192 LEU A C 1
ATOM 1585 O O . LEU A 1 192 ? 10.379 5.839 -2.975 1.00 95.06 192 LEU A O 1
ATOM 1589 N N . TYR A 1 193 ? 11.115 5.100 -0.998 1.00 95.69 193 TYR A N 1
ATOM 1590 C CA . TYR A 1 193 ? 12.349 4.539 -1.555 1.00 95.69 193 TYR A CA 1
ATOM 1591 C C . TYR A 1 193 ? 12.108 3.339 -2.477 1.00 95.69 193 TYR A C 1
ATOM 1593 O O . TYR A 1 193 ? 12.868 3.151 -3.426 1.00 95.69 193 TYR A O 1
ATOM 1601 N N . SER A 1 194 ? 11.019 2.605 -2.252 1.00 95.88 194 SER A N 1
ATOM 1602 C CA . SER A 1 194 ? 10.616 1.422 -3.013 1.00 95.88 194 SER A CA 1
ATOM 1603 C C . SER A 1 194 ? 9.721 1.704 -4.224 1.00 95.88 194 SER A C 1
ATOM 1605 O O . SER A 1 194 ? 9.189 0.768 -4.820 1.00 95.88 194 SER A O 1
ATOM 1607 N N . GLY A 1 195 ? 9.566 2.974 -4.611 1.00 93.12 195 GLY A N 1
ATOM 1608 C CA . GLY A 1 195 ? 8.811 3.367 -5.804 1.00 93.12 195 GLY A CA 1
ATOM 1609 C C . GLY A 1 195 ? 7.298 3.489 -5.600 1.00 93.12 195 GLY A C 1
ATOM 1610 O O . GLY A 1 195 ? 6.563 3.730 -6.555 1.00 93.12 195 GLY A O 1
ATOM 1611 N N . GLY A 1 196 ? 6.812 3.350 -4.364 1.00 93.31 196 GLY A N 1
ATOM 1612 C CA . GLY A 1 196 ? 5.396 3.396 -3.992 1.00 93.31 196 GLY A CA 1
ATOM 1613 C C . GLY A 1 196 ? 4.819 4.807 -3.853 1.00 93.31 196 GLY A C 1
ATOM 1614 O O . GLY A 1 196 ? 3.940 5.022 -3.024 1.00 93.31 196 GLY A O 1
ATOM 1615 N N . VAL A 1 197 ? 5.288 5.792 -4.623 1.00 89.56 197 VAL A N 1
ATOM 1616 C CA . VAL A 1 197 ? 4.890 7.208 -4.449 1.00 89.56 197 VAL A CA 1
ATOM 1617 C C . VAL A 1 197 ? 3.389 7.450 -4.600 1.00 89.56 197 VAL A C 1
ATOM 1619 O O . VAL A 1 197 ? 2.809 8.231 -3.849 1.00 89.56 197 VAL A O 1
ATOM 1622 N N . HIS A 1 198 ? 2.739 6.691 -5.482 1.00 88.94 198 HIS A N 1
ATOM 1623 C CA . HIS A 1 198 ? 1.287 6.721 -5.690 1.00 88.94 198 HIS A CA 1
ATOM 1624 C C . HIS A 1 198 ? 0.494 6.226 -4.476 1.00 88.94 198 HIS A C 1
ATOM 1626 O O . HIS A 1 198 ? -0.687 6.529 -4.336 1.00 88.94 198 HIS A O 1
ATOM 1632 N N . LEU A 1 199 ? 1.138 5.482 -3.573 1.00 93.88 199 LEU A N 1
ATOM 1633 C CA . LEU A 1 199 ? 0.523 4.984 -2.349 1.00 93.88 199 LEU A CA 1
ATOM 1634 C C . LEU A 1 199 ? 0.591 5.982 -1.193 1.00 93.88 199 LEU A C 1
ATOM 1636 O O . LEU A 1 199 ? -0.142 5.801 -0.225 1.00 93.88 199 LEU A O 1
ATOM 1640 N N . LEU A 1 200 ? 1.418 7.032 -1.265 1.00 92.31 200 LEU A N 1
ATOM 1641 C CA . LEU A 1 200 ? 1.632 7.949 -0.137 1.00 92.31 200 LEU A CA 1
ATOM 1642 C C . LEU A 1 200 ? 0.330 8.613 0.321 1.00 92.31 200 LEU A C 1
ATOM 1644 O O . LEU A 1 200 ? 0.021 8.604 1.515 1.00 92.31 200 LEU A O 1
ATOM 1648 N N . LEU A 1 201 ? -0.459 9.144 -0.617 1.00 91.19 201 LEU A N 1
ATOM 1649 C CA . LEU A 1 201 ? -1.739 9.781 -0.308 1.00 91.19 201 LEU A CA 1
ATOM 1650 C C . LEU A 1 201 ? -2.790 8.757 0.180 1.00 91.19 201 LEU A C 1
ATOM 1652 O O . LEU A 1 201 ? -3.316 8.957 1.278 1.00 91.19 201 LEU A O 1
ATOM 1656 N N . PRO A 1 202 ? -3.059 7.636 -0.527 1.00 92.94 202 PRO A N 1
ATOM 1657 C CA . PRO A 1 202 ? -3.972 6.598 -0.040 1.00 92.94 202 PRO A CA 1
ATOM 1658 C C . PRO A 1 202 ? -3.606 6.024 1.335 1.00 92.94 202 PRO A C 1
ATOM 1660 O O . PRO A 1 202 ? -4.487 5.816 2.171 1.00 92.94 202 PRO A O 1
ATOM 1663 N N . ILE A 1 203 ? -2.318 5.791 1.605 1.00 95.75 203 ILE A N 1
ATOM 1664 C CA . ILE A 1 203 ? -1.842 5.295 2.903 1.00 95.75 203 ILE A CA 1
ATOM 1665 C C . ILE A 1 203 ? -2.054 6.358 3.977 1.00 95.75 203 ILE A C 1
ATOM 1667 O O . ILE A 1 203 ? -2.566 6.032 5.042 1.00 95.75 203 ILE A O 1
ATOM 1671 N N . SER A 1 204 ? -1.754 7.628 3.696 1.00 94.75 204 SER A N 1
ATOM 1672 C CA . SER A 1 204 ? -1.987 8.727 4.643 1.00 94.75 204 SER A CA 1
ATOM 1673 C C . SER A 1 204 ? -3.469 8.863 5.005 1.00 94.75 204 SER A C 1
ATOM 1675 O O . SER A 1 204 ? -3.811 8.920 6.184 1.00 94.75 204 SER A O 1
ATOM 1677 N N . ILE A 1 205 ? -4.360 8.822 4.008 1.00 95.12 205 ILE A N 1
ATOM 1678 C CA . ILE A 1 205 ? -5.817 8.810 4.215 1.00 95.12 205 ILE A CA 1
ATOM 1679 C C . ILE A 1 205 ? -6.228 7.590 5.051 1.00 95.12 205 ILE A C 1
ATOM 1681 O O . ILE A 1 205 ? -6.983 7.723 6.012 1.00 95.12 205 ILE A O 1
ATOM 1685 N N . SER A 1 206 ? -5.688 6.410 4.744 1.00 96.56 206 SER A N 1
ATOM 1686 C CA . SER A 1 206 ? -5.980 5.180 5.490 1.00 96.56 206 SER A CA 1
ATOM 1687 C C . SER A 1 206 ? -5.527 5.264 6.951 1.00 96.56 206 SER A C 1
ATOM 1689 O O . SER A 1 206 ? -6.243 4.812 7.840 1.00 96.56 206 SER A O 1
ATOM 1691 N N . LEU A 1 207 ? -4.378 5.885 7.233 1.00 97.12 207 LEU A N 1
ATOM 1692 C CA . LEU A 1 207 ? -3.908 6.118 8.601 1.00 97.12 207 LEU A CA 1
ATOM 1693 C C . LEU A 1 207 ? -4.842 7.060 9.367 1.00 97.12 207 LEU A C 1
ATOM 1695 O O . LEU A 1 207 ? -5.139 6.793 10.531 1.00 97.12 207 LEU A O 1
ATOM 1699 N N . VAL A 1 208 ? -5.357 8.115 8.725 1.00 96.25 208 VAL A N 1
ATOM 1700 C CA . VAL A 1 208 ? -6.371 8.990 9.340 1.00 96.25 208 VAL A CA 1
ATOM 1701 C C . VAL A 1 208 ? -7.670 8.222 9.591 1.00 96.25 208 VAL A C 1
ATOM 1703 O O . VAL A 1 208 ? -8.248 8.355 10.667 1.00 96.25 208 VAL A O 1
ATOM 1706 N N . ALA A 1 209 ? -8.106 7.369 8.660 1.00 96.88 209 ALA A N 1
ATOM 1707 C CA . ALA A 1 209 ? -9.284 6.523 8.855 1.00 96.88 209 ALA A CA 1
ATOM 1708 C C . ALA A 1 209 ? -9.114 5.586 10.064 1.00 96.88 209 ALA A C 1
ATOM 1710 O O . ALA A 1 209 ? -10.004 5.495 10.908 1.00 96.88 209 ALA A O 1
ATOM 1711 N N . ILE A 1 210 ? -7.951 4.941 10.194 1.00 96.25 210 ILE A N 1
ATOM 1712 C CA . ILE A 1 210 ? -7.625 4.065 11.329 1.00 96.25 210 ILE A CA 1
ATOM 1713 C C . ILE A 1 210 ? -7.587 4.856 12.644 1.00 96.25 210 ILE A C 1
ATOM 1715 O O . ILE A 1 210 ? -8.116 4.382 13.649 1.00 96.25 210 ILE A O 1
ATOM 1719 N N . LEU A 1 211 ? -7.024 6.068 12.644 1.00 94.62 211 LEU A N 1
ATOM 1720 C CA . LEU A 1 211 ? -7.028 6.951 13.812 1.00 94.62 211 LEU A CA 1
ATOM 1721 C C . LEU A 1 211 ? -8.454 7.330 14.232 1.00 94.62 211 LEU A C 1
ATOM 1723 O O . LEU A 1 211 ? -8.786 7.261 15.413 1.00 94.62 211 LEU A O 1
ATOM 1727 N N . LEU A 1 212 ? -9.308 7.706 13.277 1.00 95.31 212 LEU A N 1
ATOM 1728 C CA . LEU A 1 212 ? -10.710 8.032 13.543 1.00 95.31 212 LEU A CA 1
ATOM 1729 C C . LEU A 1 212 ? -11.466 6.820 14.091 1.00 95.31 212 LEU A C 1
ATOM 1731 O O . LEU A 1 212 ? -12.206 6.966 15.058 1.00 95.31 212 LEU A O 1
ATOM 1735 N N . LEU A 1 213 ? -11.233 5.623 13.545 1.00 94.69 213 LEU A N 1
ATOM 1736 C CA . LEU A 1 213 ? -11.788 4.381 14.089 1.00 94.69 213 LEU A CA 1
ATOM 1737 C C . LEU A 1 213 ? -11.334 4.138 15.532 1.00 94.69 213 LEU A C 1
ATOM 1739 O O . LEU A 1 213 ? -12.152 3.762 16.369 1.00 94.69 213 LEU A O 1
ATOM 1743 N N . ALA A 1 214 ? -10.060 4.384 15.844 1.00 92.75 214 ALA A N 1
ATOM 1744 C CA . ALA A 1 214 ? -9.554 4.234 17.203 1.00 92.75 214 ALA A CA 1
ATOM 1745 C C . ALA A 1 214 ? -10.203 5.243 18.170 1.00 92.75 214 ALA A C 1
ATOM 1747 O O . ALA A 1 214 ? -10.619 4.877 19.267 1.00 92.75 214 ALA A O 1
ATOM 1748 N N . LEU A 1 215 ? -10.369 6.493 17.730 1.00 92.50 215 LEU A N 1
ATOM 1749 C CA . LEU A 1 215 ? -11.042 7.552 18.483 1.00 92.50 215 LEU A CA 1
ATOM 1750 C C . LEU A 1 215 ? -12.542 7.288 18.690 1.00 92.50 215 LEU A C 1
ATOM 1752 O O . LEU A 1 215 ? -13.081 7.649 19.733 1.00 92.50 215 LEU A O 1
ATOM 1756 N N . ILE A 1 216 ? -13.223 6.661 17.724 1.00 92.50 216 ILE A N 1
ATOM 1757 C CA . ILE A 1 216 ? -14.626 6.230 17.862 1.00 92.50 216 ILE A CA 1
ATOM 1758 C C . ILE A 1 216 ? -14.756 5.144 18.939 1.00 92.50 216 ILE A C 1
ATOM 1760 O O . ILE A 1 216 ? -15.762 5.106 19.639 1.00 92.50 216 ILE A O 1
ATOM 1764 N N . GLN A 1 217 ? -13.739 4.297 19.106 1.00 90.06 217 GLN A N 1
ATOM 1765 C CA . GLN A 1 217 ? -13.682 3.282 20.165 1.00 90.06 217 GLN A CA 1
ATOM 1766 C C . GLN A 1 217 ? -13.139 3.814 21.503 1.00 90.06 217 GLN A C 1
ATOM 1768 O O . GLN A 1 217 ? -12.813 3.020 22.383 1.00 90.06 217 GLN A O 1
ATOM 1773 N N . ASP A 1 218 ? -13.017 5.138 21.653 1.00 88.12 218 ASP A N 1
ATOM 1774 C CA . ASP A 1 218 ? -12.480 5.812 22.842 1.00 88.12 218 ASP A CA 1
ATOM 1775 C C . ASP A 1 218 ? -11.083 5.312 23.270 1.00 88.12 218 ASP A C 1
ATOM 1777 O O . ASP A 1 218 ? -10.708 5.372 24.441 1.00 88.12 218 ASP A O 1
ATOM 1781 N N . ILE A 1 219 ? -10.273 4.848 22.312 1.00 87.62 219 ILE A N 1
ATOM 1782 C CA . ILE A 1 219 ? -8.870 4.504 22.560 1.00 87.62 219 ILE A CA 1
ATOM 1783 C C . ILE A 1 219 ? -8.092 5.798 22.832 1.00 87.62 219 ILE A C 1
ATOM 1785 O O . ILE A 1 219 ? -8.195 6.764 22.079 1.00 87.62 219 ILE A O 1
ATOM 1789 N N . GLU A 1 220 ? -7.292 5.836 23.900 1.00 79.88 220 GLU A N 1
ATOM 1790 C CA . GLU A 1 220 ? -6.526 7.029 24.275 1.00 79.88 220 GLU A CA 1
ATOM 1791 C C . GLU A 1 220 ? -5.397 7.361 23.278 1.00 79.88 220 GLU A C 1
ATOM 1793 O O . GLU A 1 220 ? -4.553 6.524 22.949 1.00 79.88 220 GLU A O 1
ATOM 1798 N N . VAL A 1 221 ? -5.355 8.628 22.836 1.00 74.62 221 VAL A N 1
ATOM 1799 C CA . VAL A 1 221 ? -4.488 9.115 21.736 1.00 74.62 221 VAL A CA 1
ATOM 1800 C C . VAL A 1 221 ? -3.435 10.136 22.193 1.00 74.62 221 VAL A C 1
ATOM 1802 O O . VAL A 1 221 ? -2.616 10.582 21.394 1.00 74.62 221 VAL A O 1
ATOM 1805 N N . ASN A 1 222 ? -3.397 10.531 23.469 1.00 72.19 222 ASN A N 1
ATOM 1806 C CA . ASN A 1 222 ? -2.498 11.609 23.913 1.00 72.19 222 ASN A CA 1
ATOM 1807 C C . ASN A 1 222 ? -1.016 11.315 23.615 1.00 72.19 222 ASN A C 1
ATOM 1809 O O . ASN A 1 222 ? -0.342 12.153 23.015 1.00 72.19 222 ASN A O 1
ATOM 1813 N N . ASP A 1 223 ? -0.548 10.098 23.896 1.00 71.19 223 ASP A N 1
ATOM 1814 C CA . ASP A 1 223 ? 0.825 9.673 23.576 1.00 71.19 223 ASP A CA 1
ATOM 1815 C C . ASP A 1 223 ? 1.068 9.483 22.071 1.00 71.19 223 ASP A C 1
ATOM 1817 O O . ASP A 1 223 ? 2.208 9.474 21.607 1.00 71.19 223 ASP A O 1
ATOM 1821 N N . GLN A 1 224 ? 0.001 9.335 21.283 1.00 81.00 224 GLN A N 1
ATOM 1822 C CA . GLN A 1 224 ? 0.090 9.143 19.837 1.00 81.00 224 GLN A CA 1
ATOM 1823 C C . GLN A 1 224 ? 0.376 10.468 19.121 1.00 81.00 224 GLN A C 1
ATOM 1825 O O . GLN A 1 224 ? 1.074 10.468 18.114 1.00 81.00 224 GLN A O 1
ATOM 1830 N N . LYS A 1 225 ? -0.079 11.615 19.651 1.00 86.75 225 LYS A N 1
ATOM 1831 C CA . LYS A 1 225 ? 0.184 12.936 19.044 1.00 86.75 225 LYS A CA 1
ATOM 1832 C C . LYS A 1 225 ? 1.680 13.238 18.951 1.00 86.75 225 LYS A C 1
ATOM 1834 O O . LYS A 1 225 ? 2.167 13.607 17.885 1.00 86.75 225 LYS A O 1
ATOM 1839 N N . SER A 1 226 ? 2.413 13.046 20.049 1.00 87.69 226 SER A N 1
ATOM 1840 C CA . SER A 1 226 ? 3.869 13.237 20.069 1.00 87.69 226 SER A CA 1
ATOM 1841 C C . SER A 1 226 ? 4.565 12.246 19.137 1.00 87.69 226 SER A C 1
ATOM 1843 O O . SER A 1 226 ? 5.452 12.633 18.378 1.00 87.69 226 SER A O 1
ATOM 1845 N N . ARG A 1 227 ? 4.106 10.988 19.117 1.00 91.00 227 ARG A N 1
ATOM 1846 C CA . ARG A 1 227 ? 4.626 9.953 18.220 1.00 91.00 227 ARG A CA 1
ATOM 1847 C C . ARG A 1 227 ? 4.435 10.310 16.749 1.00 91.00 227 ARG A C 1
ATOM 1849 O O . ARG A 1 227 ? 5.369 10.130 15.975 1.00 91.00 227 ARG A O 1
ATOM 1856 N N . ILE A 1 228 ? 3.271 10.837 16.368 1.00 93.31 228 ILE A N 1
ATOM 1857 C CA . ILE A 1 228 ? 2.984 11.295 15.001 1.00 93.31 228 ILE A CA 1
ATOM 1858 C C . ILE A 1 228 ? 3.957 12.401 14.597 1.00 93.31 228 ILE A C 1
ATOM 1860 O O . ILE A 1 228 ? 4.575 12.296 13.543 1.00 93.31 228 ILE A O 1
ATOM 1864 N N . ILE A 1 229 ? 4.158 13.411 15.448 1.00 93.75 229 ILE A N 1
ATOM 1865 C CA . ILE A 1 229 ? 5.083 14.518 15.157 1.00 93.75 229 ILE A CA 1
ATOM 1866 C C . ILE A 1 229 ? 6.517 13.999 14.980 1.00 93.75 229 ILE A C 1
ATOM 1868 O O . ILE A 1 229 ? 7.157 14.308 13.979 1.00 93.75 229 ILE A O 1
ATOM 1872 N N . ILE A 1 230 ? 7.005 13.164 15.904 1.00 94.88 230 ILE A N 1
ATOM 1873 C CA . ILE A 1 230 ? 8.354 12.579 15.824 1.00 94.88 230 ILE A CA 1
ATOM 1874 C C . ILE A 1 230 ? 8.501 11.715 14.563 1.00 94.88 230 ILE A C 1
ATOM 1876 O O . ILE A 1 230 ? 9.515 11.794 13.873 1.00 94.88 230 ILE A O 1
ATOM 1880 N N . THR A 1 231 ? 7.477 10.925 14.230 1.00 96.88 231 THR A N 1
ATOM 1881 C CA . THR A 1 231 ? 7.448 10.105 13.010 1.00 96.88 231 THR A CA 1
ATOM 1882 C C . THR A 1 231 ? 7.572 10.987 11.767 1.00 96.88 231 THR A C 1
ATOM 1884 O O . THR A 1 231 ? 8.387 10.687 10.902 1.00 96.88 231 THR A O 1
ATOM 1887 N N . MET A 1 232 ? 6.827 12.096 11.690 1.00 96.81 232 MET A N 1
ATOM 1888 C CA . MET A 1 232 ? 6.896 13.028 10.556 1.00 96.81 232 MET A CA 1
ATOM 1889 C C . MET A 1 232 ? 8.272 13.680 10.423 1.00 96.81 232 MET A C 1
ATOM 1891 O O . MET A 1 232 ? 8.797 13.754 9.315 1.00 96.81 232 MET A O 1
ATOM 1895 N N . ILE A 1 233 ? 8.887 14.091 11.538 1.00 97.56 233 ILE A N 1
ATOM 1896 C CA . ILE A 1 233 ? 10.254 14.633 11.536 1.00 97.56 233 ILE A CA 1
ATOM 1897 C C . ILE A 1 233 ? 11.228 13.596 10.971 1.00 97.56 233 ILE A C 1
ATOM 1899 O O . ILE A 1 233 ? 11.981 13.908 10.052 1.00 97.56 233 ILE A O 1
ATOM 1903 N N . PHE A 1 234 ? 11.184 12.349 11.451 1.00 98.25 234 PHE A N 1
ATOM 1904 C CA . PHE A 1 234 ? 12.066 11.305 10.932 1.00 98.25 234 PHE A CA 1
ATOM 1905 C C . PHE A 1 234 ? 11.803 10.970 9.465 1.00 98.25 234 PHE A C 1
ATOM 1907 O O . PHE A 1 234 ? 12.766 10.805 8.721 1.00 98.25 234 PHE A O 1
ATOM 1914 N N . ILE A 1 235 ? 10.539 10.900 9.028 1.00 97.88 235 ILE A N 1
ATOM 1915 C CA . ILE A 1 235 ? 10.206 10.683 7.614 1.00 97.88 235 ILE A CA 1
ATOM 1916 C C . ILE A 1 235 ? 10.867 11.770 6.770 1.00 97.88 235 ILE A C 1
ATOM 1918 O O . ILE A 1 235 ? 11.568 11.440 5.813 1.00 97.88 235 ILE A O 1
ATOM 1922 N N . LEU A 1 236 ? 10.699 13.044 7.139 1.00 96.62 236 LEU A N 1
ATOM 1923 C CA . LEU A 1 236 ? 11.307 14.166 6.426 1.00 96.62 236 LEU A CA 1
ATOM 1924 C C . LEU A 1 236 ? 12.833 14.063 6.425 1.00 96.62 236 LEU A C 1
ATOM 1926 O O . LEU A 1 236 ? 13.428 14.144 5.359 1.00 96.62 236 LEU A O 1
ATOM 1930 N N . CYS A 1 237 ? 13.474 13.789 7.563 1.00 97.69 237 CYS A N 1
ATOM 1931 C CA . CYS A 1 237 ? 14.930 13.630 7.620 1.00 97.69 237 CYS A CA 1
ATOM 1932 C C . CYS A 1 237 ? 15.444 12.488 6.726 1.00 97.69 237 CYS A C 1
ATOM 1934 O O . CYS A 1 237 ? 16.444 12.659 6.036 1.00 97.69 237 CYS A O 1
ATOM 1936 N N . ILE A 1 238 ? 14.764 11.337 6.711 1.00 97.50 238 ILE A N 1
ATOM 1937 C CA . ILE A 1 238 ? 15.169 10.158 5.925 1.00 97.50 238 ILE A CA 1
ATOM 1938 C C . ILE A 1 238 ? 14.927 10.376 4.423 1.00 97.50 238 ILE A C 1
ATOM 1940 O O . ILE A 1 238 ? 15.676 9.877 3.581 1.00 97.50 238 ILE A O 1
ATOM 1944 N N . THR A 1 239 ? 13.859 11.091 4.068 1.00 96.62 239 THR A N 1
ATOM 1945 C CA . THR A 1 239 ? 13.402 11.227 2.676 1.00 96.62 239 THR A CA 1
ATOM 1946 C C . THR A 1 239 ? 13.751 12.553 2.018 1.00 96.62 239 THR A C 1
ATOM 1948 O O . THR A 1 239 ? 13.583 12.656 0.806 1.00 96.62 239 THR A O 1
ATOM 1951 N N . ALA A 1 240 ? 14.271 13.536 2.759 1.00 96.31 240 ALA A N 1
ATOM 1952 C CA . ALA A 1 240 ? 14.541 14.885 2.262 1.00 96.31 240 ALA A CA 1
ATOM 1953 C C . ALA A 1 240 ? 15.336 14.886 0.953 1.00 96.31 240 ALA A C 1
ATOM 1955 O O . ALA A 1 240 ? 14.921 15.527 -0.008 1.00 96.31 240 ALA A O 1
ATOM 1956 N N . SER A 1 241 ? 16.438 14.132 0.884 1.00 94.94 241 SER A N 1
ATOM 1957 C CA . SER A 1 241 ? 17.288 14.099 -0.312 1.00 94.94 241 SER A CA 1
ATOM 1958 C C . SER A 1 241 ? 16.561 13.511 -1.524 1.00 94.94 241 SER A C 1
ATOM 1960 O O . SER A 1 241 ? 16.595 14.113 -2.595 1.00 94.94 241 SER A O 1
ATOM 1962 N N . LYS A 1 242 ? 15.862 12.376 -1.360 1.00 94.25 242 LYS A N 1
ATOM 1963 C CA . LYS A 1 242 ? 15.089 11.733 -2.435 1.00 94.25 242 LYS A CA 1
ATOM 1964 C C . LYS A 1 242 ? 13.903 12.594 -2.874 1.00 94.25 242 LYS A C 1
ATOM 1966 O O . LYS A 1 242 ? 13.677 12.719 -4.073 1.00 94.25 242 LYS A O 1
ATOM 1971 N N . LEU A 1 243 ? 13.168 13.199 -1.938 1.00 93.75 243 LEU A N 1
ATOM 1972 C CA . LEU A 1 243 ? 12.058 14.105 -2.247 1.00 93.75 243 LEU A CA 1
ATOM 1973 C C . LEU A 1 243 ? 12.544 15.324 -3.026 1.00 93.75 243 LEU A C 1
ATOM 1975 O O . LEU A 1 243 ? 11.971 15.618 -4.068 1.00 93.75 243 LEU A O 1
ATOM 1979 N N . ASN A 1 244 ? 13.613 15.978 -2.564 1.00 94.88 244 ASN A N 1
ATOM 1980 C CA . ASN A 1 244 ? 14.155 17.174 -3.205 1.00 94.88 244 ASN A CA 1
ATOM 1981 C C . ASN A 1 244 ? 14.481 16.920 -4.681 1.00 94.88 244 ASN A C 1
ATOM 1983 O O . ASN A 1 244 ? 13.934 17.579 -5.560 1.00 94.88 244 ASN A O 1
ATOM 1987 N N . ILE A 1 245 ? 15.293 15.896 -4.959 1.00 94.19 245 ILE A N 1
ATOM 1988 C CA . ILE A 1 245 ? 15.703 15.597 -6.334 1.00 94.19 245 ILE A CA 1
ATOM 1989 C C . ILE A 1 245 ? 14.550 15.037 -7.187 1.00 94.19 245 ILE A C 1
ATOM 1991 O O . ILE A 1 245 ? 14.498 15.273 -8.394 1.00 94.19 245 ILE A O 1
ATOM 1995 N N . SER A 1 246 ? 13.596 14.318 -6.579 1.00 92.56 246 SER A N 1
ATOM 1996 C CA . SER A 1 246 ? 12.416 13.820 -7.300 1.00 92.56 246 SER A CA 1
ATOM 1997 C C . SER A 1 246 ? 11.489 14.959 -7.712 1.00 92.56 246 SER A C 1
ATOM 1999 O O . SER A 1 246 ? 10.960 14.931 -8.820 1.00 92.56 246 SER A O 1
ATOM 2001 N N . PHE A 1 247 ? 11.296 15.963 -6.850 1.00 91.19 247 PHE A N 1
ATOM 2002 C CA . PHE A 1 247 ? 10.513 17.148 -7.192 1.00 91.19 247 PHE A CA 1
ATOM 2003 C C . PHE A 1 247 ? 11.195 17.974 -8.280 1.00 91.19 247 PHE A C 1
ATOM 2005 O O . PHE A 1 247 ? 10.543 18.276 -9.271 1.00 91.19 247 PHE A O 1
ATOM 2012 N N . GLU A 1 248 ? 12.501 18.221 -8.175 1.00 92.44 248 GLU A N 1
ATOM 2013 C CA . GLU A 1 248 ? 13.270 18.913 -9.222 1.00 92.44 248 GLU A CA 1
ATOM 2014 C C . GLU A 1 248 ? 13.177 18.186 -10.579 1.00 92.44 248 GLU A C 1
ATOM 2016 O O . GLU A 1 248 ? 12.983 18.795 -11.635 1.00 92.44 248 GLU A O 1
ATOM 2021 N N . THR A 1 249 ? 13.213 16.851 -10.551 1.00 90.62 249 THR A N 1
ATOM 2022 C CA . THR A 1 249 ? 13.021 16.017 -11.745 1.00 90.62 249 THR A CA 1
ATOM 2023 C C . THR A 1 249 ? 11.615 16.155 -12.324 1.00 90.62 249 THR A C 1
ATOM 2025 O O . THR A 1 249 ? 11.465 16.252 -13.539 1.00 90.62 249 THR A O 1
ATOM 2028 N N . LEU A 1 250 ? 10.576 16.158 -11.484 1.00 88.62 250 LEU A N 1
ATOM 2029 C CA . LEU A 1 250 ? 9.187 16.320 -11.924 1.00 88.62 250 LEU A CA 1
ATOM 2030 C C . LEU A 1 250 ? 8.886 17.739 -12.419 1.00 88.62 250 LEU A C 1
ATOM 2032 O O . LEU A 1 250 ? 8.049 17.893 -13.299 1.00 88.62 250 LEU A O 1
ATOM 2036 N N . GLU A 1 251 ? 9.556 18.760 -11.891 1.00 89.12 251 GLU A N 1
ATOM 2037 C CA . GLU A 1 251 ? 9.460 20.131 -12.402 1.00 89.12 251 GLU A CA 1
ATOM 2038 C C . GLU A 1 251 ? 10.119 20.257 -13.779 1.00 89.12 251 GLU A C 1
ATOM 2040 O O . GLU A 1 251 ? 9.547 20.861 -14.685 1.00 89.12 251 GLU A O 1
ATOM 2045 N N . THR A 1 252 ? 11.281 19.625 -13.963 1.00 91.19 252 THR A N 1
ATOM 2046 C CA . THR A 1 252 ? 12.006 19.625 -15.244 1.00 91.19 252 THR A CA 1
ATOM 2047 C C . THR A 1 252 ? 11.292 18.786 -16.308 1.00 91.19 252 THR A C 1
ATOM 2049 O O . THR A 1 252 ? 11.215 19.175 -17.473 1.00 91.19 252 THR A O 1
ATOM 2052 N N . PHE A 1 253 ? 10.750 17.631 -15.915 1.00 88.50 253 PHE A N 1
ATOM 2053 C CA . PHE A 1 253 ? 10.079 16.669 -16.792 1.00 88.50 253 PHE A CA 1
ATOM 2054 C C . PHE A 1 253 ? 8.611 16.486 -16.393 1.00 88.50 253 PHE A C 1
ATOM 2056 O O . PHE A 1 253 ? 8.161 15.372 -16.096 1.00 88.50 253 PHE A O 1
ATOM 2063 N N . ALA A 1 254 ? 7.870 17.595 -16.388 1.00 87.19 254 ALA A N 1
ATOM 2064 C CA . ALA A 1 254 ? 6.467 17.614 -15.994 1.00 87.19 254 ALA A CA 1
ATOM 2065 C C . ALA A 1 254 ? 5.604 16.666 -16.843 1.00 87.19 254 ALA A C 1
ATOM 2067 O O . ALA A 1 254 ? 5.760 16.535 -18.061 1.00 87.19 254 ALA A O 1
ATOM 2068 N N . ARG A 1 255 ? 4.659 15.998 -16.177 1.00 83.38 255 ARG A N 1
ATOM 2069 C CA . ARG A 1 255 ? 3.672 15.085 -16.781 1.00 83.38 255 ARG A CA 1
ATOM 2070 C C . ARG A 1 255 ? 2.258 15.649 -16.681 1.00 83.38 255 ARG A C 1
ATOM 2072 O O . ARG A 1 255 ? 1.292 14.916 -16.505 1.00 83.38 255 ARG A O 1
ATOM 2079 N N . ASP A 1 256 ? 2.124 16.963 -16.790 1.00 85.00 256 ASP A N 1
ATOM 2080 C CA . ASP A 1 256 ? 0.859 17.662 -16.572 1.00 85.00 256 ASP A CA 1
ATOM 2081 C C . ASP A 1 256 ? -0.113 17.618 -17.759 1.00 85.00 256 ASP A C 1
ATOM 2083 O O . ASP A 1 256 ? -1.300 17.880 -17.584 1.00 85.00 256 ASP A O 1
ATOM 2087 N N . TYR A 1 257 ? 0.336 17.165 -18.927 1.00 86.44 257 TYR A N 1
ATOM 2088 C CA . TYR A 1 257 ? -0.492 17.028 -20.127 1.00 86.44 257 TYR A CA 1
ATOM 2089 C C . TYR A 1 257 ? -1.431 15.807 -20.137 1.00 86.44 257 TYR A C 1
ATOM 2091 O O . TYR A 1 257 ? -2.276 15.704 -21.029 1.00 86.44 257 TYR A O 1
ATOM 2099 N N . TYR A 1 258 ? -1.287 14.851 -19.210 1.00 87.69 258 TYR A N 1
ATOM 2100 C CA . TYR A 1 258 ? -2.198 13.705 -19.142 1.00 87.69 258 TYR A CA 1
ATOM 2101 C C . TYR A 1 258 ? -3.545 14.110 -18.524 1.00 87.69 258 TYR A C 1
ATOM 2103 O O . TYR A 1 258 ? -3.564 14.774 -17.482 1.00 87.69 258 TYR A O 1
ATOM 2111 N N . PRO A 1 259 ? -4.679 13.736 -19.146 1.00 89.69 259 PRO A N 1
ATOM 2112 C CA . PRO A 1 259 ? -5.985 13.983 -18.555 1.00 89.69 259 PRO A CA 1
ATOM 2113 C C . PRO A 1 259 ? -6.196 13.054 -17.353 1.00 89.69 259 PRO A C 1
ATOM 2115 O O . PRO A 1 259 ? -5.705 11.925 -17.361 1.00 89.69 259 PRO A O 1
ATOM 2118 N N . LEU A 1 260 ? -6.939 13.510 -16.339 1.00 90.25 260 LEU A N 1
ATOM 2119 C CA . LEU A 1 260 ? -7.329 12.658 -15.213 1.00 90.25 260 LEU A CA 1
ATOM 2120 C C . LEU A 1 260 ? -8.584 11.869 -15.591 1.00 90.25 260 LEU A C 1
ATOM 2122 O O . LEU A 1 260 ? -9.637 12.497 -15.792 1.00 90.25 260 LEU A O 1
ATOM 2126 N N . PRO A 1 261 ? -8.509 10.528 -15.640 1.00 91.62 261 PRO A N 1
ATOM 2127 C CA . PRO A 1 261 ? -9.688 9.704 -15.818 1.00 91.62 261 PRO A CA 1
ATOM 2128 C C . PRO A 1 261 ? -10.662 9.906 -14.660 1.00 91.62 261 PRO A C 1
ATOM 2130 O O . PRO A 1 261 ? -10.254 10.047 -13.507 1.00 91.62 261 PRO A O 1
ATOM 2133 N N . GLY A 1 262 ? -11.955 9.876 -14.954 1.00 92.56 262 GLY A N 1
ATOM 2134 C CA . GLY A 1 262 ? -12.989 9.924 -13.926 1.00 92.56 262 GLY A CA 1
ATOM 2135 C C . GLY A 1 262 ? -14.248 9.192 -14.361 1.00 92.56 262 GLY A C 1
ATOM 2136 O O . GLY A 1 262 ? -14.399 8.822 -15.518 1.00 92.56 262 GLY A O 1
ATOM 2137 N N . ILE A 1 263 ? -15.144 8.953 -13.416 1.00 92.75 263 ILE A N 1
ATOM 2138 C CA . ILE A 1 263 ? -16.421 8.285 -13.636 1.00 92.75 263 ILE A CA 1
ATOM 2139 C C . ILE A 1 263 ? -17.470 9.360 -13.884 1.00 92.75 263 ILE A C 1
ATOM 2141 O O . ILE A 1 263 ? -17.711 10.203 -13.014 1.00 92.75 263 ILE A O 1
ATOM 2145 N N . ASP A 1 264 ? -18.091 9.315 -15.058 1.00 85.81 264 ASP A N 1
ATOM 2146 C CA . ASP A 1 264 ? -19.211 10.189 -15.388 1.00 85.81 264 ASP A CA 1
ATOM 2147 C C . ASP A 1 264 ? -20.517 9.582 -14.846 1.00 85.81 264 ASP A C 1
ATOM 2149 O O . ASP A 1 264 ? -20.914 8.472 -15.207 1.00 85.81 264 ASP A O 1
ATOM 2153 N N . GLY A 1 265 ? -21.162 10.294 -13.920 1.00 88.00 265 GLY A N 1
ATOM 2154 C CA . GLY A 1 265 ? -22.421 9.886 -13.293 1.00 88.00 265 GLY A CA 1
ATOM 2155 C C . GLY A 1 265 ? -22.303 9.439 -11.831 1.00 88.00 265 GLY A C 1
ATOM 2156 O O . GLY A 1 265 ? -21.638 8.464 -11.488 1.00 88.00 265 GLY A O 1
ATOM 2157 N N . ILE A 1 266 ? -23.069 10.110 -10.964 1.00 86.75 266 ILE A N 1
ATOM 2158 C CA . ILE A 1 266 ? -23.080 9.913 -9.501 1.00 86.75 266 ILE A CA 1
ATOM 2159 C C . ILE A 1 266 ? -23.417 8.465 -9.112 1.00 86.75 266 ILE A C 1
ATOM 2161 O O . ILE A 1 266 ? -22.847 7.917 -8.168 1.00 86.75 266 ILE A O 1
ATOM 2165 N N . THR A 1 267 ? -24.336 7.826 -9.839 1.00 89.62 267 THR A N 1
ATOM 2166 C CA . THR A 1 267 ? -24.752 6.440 -9.580 1.00 89.62 267 THR A CA 1
ATOM 2167 C C . THR A 1 267 ? -23.598 5.463 -9.778 1.00 89.62 267 THR A C 1
ATOM 2169 O O . THR A 1 267 ? -23.347 4.632 -8.906 1.00 89.62 267 THR A O 1
ATOM 2172 N N . TYR A 1 268 ? -22.856 5.594 -10.880 1.00 89.62 268 TYR A N 1
ATOM 2173 C CA . TYR A 1 268 ? -21.668 4.787 -11.140 1.00 89.62 268 TYR A CA 1
ATOM 2174 C C . TYR A 1 268 ? -20.533 5.129 -10.182 1.00 89.62 268 TYR A C 1
ATOM 2176 O O . TYR A 1 268 ? -19.879 4.209 -9.697 1.00 89.62 268 TYR A O 1
ATOM 2184 N N . SER A 1 269 ? -20.344 6.403 -9.823 1.00 90.00 269 SER A N 1
ATOM 2185 C CA . SER A 1 269 ? -19.340 6.783 -8.824 1.00 90.00 269 SER A CA 1
ATOM 2186 C C . SER A 1 269 ? -19.570 6.078 -7.485 1.00 90.00 269 SER A C 1
ATOM 2188 O O . SER A 1 269 ? -18.604 5.653 -6.863 1.00 90.00 269 SER A O 1
ATOM 2190 N N . LEU A 1 270 ? -20.826 5.884 -7.065 1.00 90.31 270 LEU A N 1
ATOM 2191 C CA . LEU A 1 270 ? -21.166 5.127 -5.853 1.00 90.31 270 LEU A CA 1
ATOM 2192 C C . LEU A 1 270 ? -21.080 3.607 -6.050 1.00 90.31 270 LEU A C 1
ATOM 2194 O O . LEU A 1 270 ? -20.590 2.895 -5.174 1.00 90.31 270 LEU A O 1
ATOM 2198 N N . TRP A 1 271 ? -21.565 3.095 -7.182 1.00 91.81 271 TRP A N 1
ATOM 2199 C CA . TRP A 1 271 ? -21.648 1.655 -7.428 1.00 91.81 271 TRP A CA 1
ATOM 2200 C C . TRP A 1 271 ? -20.289 1.008 -7.698 1.00 91.81 271 TRP A C 1
ATOM 2202 O O . TRP A 1 271 ? -20.030 -0.096 -7.217 1.00 91.81 271 TRP A O 1
ATOM 2212 N N . VAL A 1 272 ? -19.414 1.678 -8.450 1.00 92.25 272 VAL A N 1
ATOM 2213 C CA . VAL A 1 272 ? -18.134 1.113 -8.891 1.00 92.25 272 VAL A CA 1
ATOM 2214 C C . VAL A 1 272 ? -17.276 0.664 -7.705 1.00 92.25 272 VAL A C 1
ATOM 2216 O O . VAL A 1 272 ? -16.917 -0.512 -7.683 1.00 92.25 272 VAL A O 1
ATOM 2219 N N . PRO A 1 273 ? -17.024 1.487 -6.667 1.00 91.50 273 PRO A N 1
ATOM 2220 C CA . PRO A 1 273 ? -16.273 1.042 -5.494 1.00 91.50 273 PRO A CA 1
ATOM 2221 C C . PRO A 1 273 ? -16.938 -0.124 -4.758 1.00 91.50 273 PRO A C 1
ATOM 2223 O O . PRO A 1 273 ? -16.250 -1.054 -4.349 1.00 91.50 273 PRO A O 1
ATOM 2226 N N . ILE A 1 274 ? -18.270 -0.122 -4.627 1.00 92.44 274 ILE A N 1
ATOM 2227 C CA . ILE A 1 274 ? -19.011 -1.208 -3.966 1.00 92.44 274 ILE A CA 1
ATOM 2228 C C . ILE A 1 274 ? -18.799 -2.527 -4.717 1.00 92.44 274 ILE A C 1
ATOM 2230 O O . ILE A 1 274 ? -18.456 -3.540 -4.103 1.00 92.44 274 ILE A O 1
ATOM 2234 N N . LYS A 1 275 ? -18.958 -2.520 -6.045 1.00 93.19 275 LYS A N 1
ATOM 2235 C CA . LYS A 1 275 ? -18.736 -3.710 -6.872 1.00 93.19 275 LYS A CA 1
ATOM 2236 C C . LYS A 1 275 ? -17.285 -4.179 -6.793 1.00 93.19 275 LYS A C 1
ATOM 2238 O O . LYS A 1 275 ? -17.054 -5.346 -6.478 1.00 93.19 275 LYS A O 1
ATOM 2243 N N . SER A 1 276 ? -16.341 -3.259 -6.987 1.00 92.69 276 SER A N 1
ATOM 2244 C CA . SER A 1 276 ? -14.898 -3.511 -6.949 1.00 92.69 276 SER A CA 1
ATOM 2245 C C . SER A 1 276 ? -14.419 -4.113 -5.629 1.00 92.69 276 SER A C 1
ATOM 2247 O O . SER A 1 276 ? -13.495 -4.920 -5.629 1.00 92.69 276 SER A O 1
ATOM 2249 N N . ILE A 1 277 ? -15.022 -3.720 -4.502 1.00 92.75 277 ILE A N 1
ATOM 2250 C CA . ILE A 1 277 ? -14.643 -4.204 -3.170 1.00 92.75 277 ILE A CA 1
ATOM 2251 C C . ILE A 1 277 ? -15.337 -5.537 -2.846 1.00 92.75 277 ILE A C 1
ATOM 2253 O O . ILE A 1 277 ? -14.687 -6.437 -2.317 1.00 92.75 277 ILE A O 1
ATOM 2257 N N . PHE A 1 278 ? -16.632 -5.701 -3.142 1.00 93.69 278 PHE A N 1
ATOM 2258 C CA . PHE A 1 278 ? -17.412 -6.819 -2.585 1.00 93.69 278 PHE A CA 1
ATOM 2259 C C . PHE A 1 278 ? -17.841 -7.893 -3.586 1.00 93.69 278 PHE A C 1
ATOM 2261 O O . PHE A 1 278 ? -17.978 -9.056 -3.203 1.00 93.69 278 PHE A O 1
ATOM 2268 N N . PHE A 1 279 ? -18.073 -7.534 -4.847 1.00 90.69 279 PHE A N 1
ATOM 2269 C CA . PHE A 1 279 ? -18.753 -8.412 -5.810 1.00 90.69 279 PHE A CA 1
ATOM 2270 C C . PHE A 1 279 ? -17.850 -8.927 -6.926 1.00 90.69 279 PHE A C 1
ATOM 2272 O O . PHE A 1 279 ? -18.229 -9.860 -7.631 1.00 90.69 279 PHE A O 1
ATOM 2279 N N . GLY A 1 280 ? -16.653 -8.364 -7.059 1.00 82.94 280 GLY A N 1
ATOM 2280 C CA . GLY A 1 280 ? -15.653 -8.832 -7.999 1.00 82.94 280 GLY A CA 1
ATOM 2281 C C . GLY A 1 280 ? -15.345 -7.832 -9.112 1.00 82.94 280 GLY A C 1
ATOM 2282 O O . GLY A 1 280 ? -15.879 -6.719 -9.154 1.00 82.94 280 GLY A O 1
ATOM 2283 N N . PRO A 1 281 ? -14.476 -8.239 -10.041 1.00 81.94 281 PRO A N 1
ATOM 2284 C CA . PRO A 1 281 ? -13.932 -7.367 -11.066 1.00 81.94 281 PRO A CA 1
ATOM 2285 C C . PRO A 1 281 ? -14.940 -6.883 -12.093 1.00 81.94 281 PRO A C 1
ATOM 2287 O O . PRO A 1 281 ? -15.937 -7.525 -12.428 1.00 81.94 281 PRO A O 1
ATOM 2290 N N . PHE A 1 282 ? -14.569 -5.768 -12.702 1.00 88.56 282 PHE A N 1
ATOM 2291 C CA . PHE A 1 282 ? -15.064 -5.357 -14.004 1.00 88.56 282 PHE A CA 1
ATOM 2292 C C . PHE A 1 282 ? -14.276 -6.040 -15.122 1.00 88.56 282 PHE A C 1
ATOM 2294 O O . PHE A 1 282 ? -13.088 -6.342 -14.969 1.00 88.56 282 PHE A O 1
ATOM 2301 N N . THR A 1 283 ? -14.928 -6.291 -16.257 1.00 88.62 283 THR A N 1
ATOM 2302 C CA . THR A 1 283 ? -14.181 -6.654 -17.461 1.00 88.62 283 THR A CA 1
ATOM 2303 C C . THR A 1 283 ? -13.406 -5.442 -17.960 1.00 88.62 283 THR A C 1
ATOM 2305 O O . THR A 1 283 ? -13.708 -4.301 -17.617 1.00 88.62 283 THR A O 1
ATOM 2308 N N . TRP A 1 284 ? -12.406 -5.687 -18.800 1.00 84.31 284 TRP A N 1
ATOM 2309 C CA . TRP A 1 284 ? -11.667 -4.610 -19.444 1.00 84.31 284 TRP A CA 1
ATOM 2310 C C . TRP A 1 284 ? -12.557 -3.706 -20.321 1.00 84.31 284 TRP A C 1
ATOM 2312 O O . TRP A 1 284 ? -12.346 -2.498 -20.397 1.00 84.31 284 TRP A O 1
ATOM 2322 N N . MET A 1 285 ? -13.584 -4.273 -20.957 1.00 88.19 285 MET A N 1
ATOM 2323 C CA . MET A 1 285 ? -14.561 -3.483 -21.711 1.00 88.19 285 MET A CA 1
ATOM 2324 C C . MET A 1 285 ? -15.389 -2.605 -20.770 1.00 88.19 285 MET A C 1
ATOM 2326 O O . MET A 1 285 ? -15.553 -1.416 -21.028 1.00 88.19 285 MET A O 1
ATOM 2330 N N . ASP A 1 286 ? -15.840 -3.156 -19.639 1.00 88.56 286 ASP A N 1
ATOM 2331 C CA . ASP A 1 286 ? -16.607 -2.386 -18.658 1.00 88.56 286 ASP A CA 1
ATOM 2332 C C . ASP A 1 286 ? -15.786 -1.226 -18.086 1.00 88.56 286 ASP A C 1
ATOM 2334 O O . ASP A 1 286 ? -16.300 -0.117 -17.984 1.00 88.56 286 ASP A O 1
ATOM 2338 N N . THR A 1 287 ? -14.511 -1.447 -17.735 1.00 86.38 287 THR A N 1
ATOM 2339 C CA . THR A 1 287 ? -13.665 -0.386 -17.164 1.00 86.38 287 THR A CA 1
ATOM 2340 C C . THR A 1 287 ? -13.516 0.797 -18.116 1.00 86.38 287 THR A C 1
ATOM 2342 O O . THR A 1 287 ? -13.635 1.937 -17.680 1.00 86.38 287 THR A O 1
ATOM 2345 N N . ASN A 1 288 ? -13.330 0.555 -19.414 1.00 88.44 288 ASN A N 1
ATOM 2346 C CA . ASN A 1 288 ? -13.189 1.638 -20.396 1.00 88.44 288 ASN A CA 1
ATOM 2347 C C . ASN A 1 288 ? -14.519 2.305 -20.771 1.00 88.44 288 ASN A C 1
ATOM 2349 O O . ASN A 1 288 ? -14.502 3.425 -21.265 1.00 88.44 288 ASN A O 1
ATOM 2353 N N . ASN A 1 289 ? -15.658 1.664 -20.499 1.00 89.56 289 ASN A N 1
ATOM 2354 C CA . ASN A 1 289 ? -16.975 2.293 -20.634 1.00 89.56 289 ASN A CA 1
ATOM 2355 C C . ASN A 1 289 ? -17.350 3.143 -19.409 1.00 89.56 289 ASN A C 1
ATOM 2357 O O . ASN A 1 289 ? -18.131 4.082 -19.527 1.00 89.56 289 ASN A O 1
ATOM 2361 N N . ILE A 1 290 ? -16.831 2.793 -18.228 1.00 89.69 290 ILE A N 1
ATOM 2362 C CA . ILE A 1 290 ? -17.109 3.484 -16.959 1.00 89.69 290 ILE A CA 1
ATOM 2363 C C . ILE A 1 290 ? -16.330 4.794 -16.851 1.00 89.69 290 ILE A C 1
ATOM 2365 O O . ILE A 1 290 ? -16.860 5.793 -16.362 1.00 89.69 290 ILE A O 1
ATOM 2369 N N . PHE A 1 291 ? -15.060 4.773 -17.248 1.00 91.38 291 PHE A N 1
ATOM 2370 C CA . PHE A 1 291 ? -14.188 5.930 -17.133 1.00 91.38 291 PHE A CA 1
ATOM 2371 C C . PHE A 1 291 ? -14.214 6.778 -18.400 1.00 91.38 291 PHE A C 1
ATOM 2373 O O . PHE A 1 291 ? -14.043 6.285 -19.511 1.00 91.38 291 PHE A O 1
ATOM 2380 N N . THR A 1 292 ? -14.344 8.082 -18.207 1.00 92.12 292 THR A N 1
ATOM 2381 C CA . THR A 1 292 ? -14.232 9.108 -19.238 1.00 92.12 292 THR A CA 1
ATOM 2382 C C . THR A 1 292 ? -12.942 9.902 -19.043 1.00 92.12 292 THR A C 1
ATOM 2384 O O . THR A 1 292 ? -12.229 9.734 -18.050 1.00 92.12 292 THR A O 1
ATOM 2387 N N . ASN A 1 293 ? -12.608 10.755 -20.018 1.00 92.44 293 ASN A N 1
ATOM 2388 C CA . ASN A 1 293 ? -11.416 11.611 -19.976 1.00 92.44 293 ASN A CA 1
ATOM 2389 C C . ASN A 1 293 ? -10.098 10.834 -19.784 1.00 92.44 293 ASN A C 1
ATOM 2391 O O . ASN A 1 293 ? -9.176 11.305 -19.125 1.00 92.44 293 ASN A O 1
ATOM 2395 N N . SER A 1 294 ? -10.005 9.630 -20.355 1.00 89.38 294 SER A N 1
ATOM 2396 C CA . SER A 1 294 ? -8.786 8.824 -20.320 1.00 89.38 294 SER A CA 1
ATOM 2397 C C . SER A 1 294 ? -8.103 8.802 -21.682 1.00 89.38 294 SER A C 1
ATOM 2399 O O . SER A 1 294 ? -8.736 8.549 -22.705 1.00 89.38 294 SER A O 1
ATOM 2401 N N . LYS A 1 295 ? -6.787 9.026 -21.690 1.00 88.62 295 LYS A N 1
ATOM 2402 C CA . LYS A 1 295 ? -5.936 8.808 -22.871 1.00 88.62 295 LYS A CA 1
ATOM 2403 C C . LYS A 1 295 ? -5.535 7.342 -23.021 1.00 88.62 295 LYS A C 1
ATOM 2405 O O . LYS A 1 295 ? -5.256 6.885 -24.126 1.00 88.62 295 LYS A O 1
ATOM 2410 N N . TRP A 1 296 ? -5.478 6.630 -21.900 1.00 86.50 296 TRP A N 1
ATOM 2411 C CA . TRP A 1 296 ? -4.990 5.265 -21.834 1.00 86.50 296 TRP A CA 1
ATOM 2412 C C . TRP A 1 296 ? -6.106 4.304 -21.492 1.00 86.50 296 TRP A C 1
ATOM 2414 O O . TRP A 1 296 ? -7.086 4.610 -20.815 1.00 86.50 296 TRP A O 1
ATOM 2424 N N . THR A 1 297 ? -5.904 3.093 -21.957 1.00 88.81 297 THR A N 1
ATOM 2425 C CA . THR A 1 297 ? -6.754 1.973 -21.658 1.00 88.81 297 THR A CA 1
ATOM 2426 C C . THR A 1 297 ? -6.689 1.616 -20.170 1.00 88.81 297 THR A C 1
ATOM 2428 O O . THR A 1 297 ? -5.633 1.231 -19.672 1.00 88.81 297 THR A O 1
ATOM 2431 N N . ILE A 1 298 ? -7.823 1.670 -19.471 1.00 89.19 298 ILE A N 1
ATOM 2432 C CA . ILE A 1 298 ? -7.902 1.290 -18.055 1.00 89.19 298 ILE A CA 1
ATOM 2433 C C . ILE A 1 298 ? -8.126 -0.207 -17.963 1.00 89.19 298 ILE A C 1
ATOM 2435 O O . ILE A 1 298 ? -9.124 -0.734 -18.460 1.00 89.19 298 ILE A O 1
ATOM 2439 N N . GLN A 1 299 ? -7.190 -0.908 -17.340 1.00 90.38 299 GLN A N 1
ATOM 2440 C CA . GLN A 1 299 ? -7.238 -2.357 -17.236 1.00 90.38 299 GLN A CA 1
ATOM 2441 C C . GLN A 1 299 ? -8.045 -2.838 -16.028 1.00 90.38 299 GLN A C 1
ATOM 2443 O O . GLN A 1 299 ? -8.214 -2.134 -15.036 1.00 90.38 299 GLN A O 1
ATOM 2448 N N . ARG A 1 300 ? -8.510 -4.092 -16.093 1.00 90.31 300 ARG A N 1
ATOM 2449 C CA . ARG A 1 300 ? -9.300 -4.735 -15.028 1.00 90.31 300 ARG A CA 1
ATOM 2450 C C . ARG A 1 300 ? -8.643 -4.630 -13.651 1.00 90.31 300 ARG A C 1
ATOM 2452 O O . ARG A 1 300 ? -9.342 -4.439 -12.659 1.00 90.31 300 ARG A O 1
ATOM 2459 N N . HIS A 1 301 ? -7.320 -4.786 -13.586 1.00 91.69 301 HIS A N 1
ATOM 2460 C CA . HIS A 1 301 ? -6.601 -4.792 -12.318 1.00 91.69 301 HIS A CA 1
ATOM 2461 C C . HIS A 1 301 ? -6.746 -3.461 -11.567 1.00 91.69 301 HIS A C 1
ATOM 2463 O O . HIS A 1 301 ? -6.653 -3.474 -10.348 1.00 91.69 301 HIS A O 1
ATOM 2469 N N . GLU A 1 302 ? -7.067 -2.346 -12.236 1.00 90.12 302 GLU A N 1
ATOM 2470 C CA . GLU A 1 302 ? -7.272 -1.049 -11.581 1.00 90.12 302 GLU A CA 1
ATOM 2471 C C . GLU A 1 302 ? -8.506 -1.017 -10.674 1.00 90.12 302 GLU A C 1
ATOM 2473 O O . GLU A 1 302 ? -8.501 -0.373 -9.624 1.00 90.12 302 GLU A O 1
ATOM 2478 N N . LEU A 1 303 ? -9.541 -1.787 -11.006 1.00 91.31 303 LEU A N 1
ATOM 2479 C CA . LEU A 1 303 ? -10.761 -1.890 -10.203 1.00 91.31 303 LEU A CA 1
ATOM 2480 C C . LEU A 1 303 ? -10.857 -3.193 -9.404 1.00 91.31 303 LEU A C 1
ATOM 2482 O O . LEU A 1 303 ? -11.842 -3.429 -8.715 1.00 91.31 303 LEU A O 1
ATOM 2486 N N . GLU A 1 304 ? -9.842 -4.045 -9.456 1.00 91.12 304 GLU A N 1
ATOM 2487 C CA . GLU A 1 304 ? -9.829 -5.299 -8.711 1.00 91.12 304 GLU A CA 1
ATOM 2488 C C . GLU A 1 304 ? -9.337 -5.048 -7.273 1.00 91.12 304 GLU A C 1
ATOM 2490 O O . GLU A 1 304 ? -8.147 -5.139 -6.969 1.00 91.12 304 GLU A O 1
ATOM 2495 N N . LEU A 1 305 ? -10.270 -4.663 -6.395 1.00 91.56 305 LEU A N 1
ATOM 2496 C CA . LEU A 1 305 ? -10.039 -4.399 -4.964 1.00 91.56 305 LEU A CA 1
ATOM 2497 C C . LEU A 1 305 ? -10.543 -5.540 -4.064 1.00 91.56 305 LEU A C 1
ATOM 2499 O O . LEU A 1 305 ? -10.386 -5.476 -2.845 1.00 91.56 305 LEU A O 1
ATOM 2503 N N . SER A 1 306 ? -11.154 -6.556 -4.672 1.00 87.62 306 SER A N 1
ATOM 2504 C CA . SER A 1 306 ? -12.044 -7.541 -4.066 1.00 87.62 306 SER A CA 1
ATOM 2505 C C . SER A 1 306 ? -11.567 -8.103 -2.723 1.00 87.62 306 SER A C 1
ATOM 2507 O O . SER A 1 306 ? -10.464 -8.632 -2.607 1.00 87.62 306 SER A O 1
ATOM 2509 N N . ILE A 1 307 ? -12.454 -8.062 -1.729 1.00 89.88 307 ILE A N 1
ATOM 2510 C CA . ILE A 1 307 ? -12.334 -8.717 -0.414 1.00 89.88 307 ILE A CA 1
ATOM 2511 C C . ILE A 1 307 ? -13.500 -9.688 -0.157 1.00 89.88 307 ILE A C 1
ATOM 2513 O O . ILE A 1 307 ? -13.724 -10.110 0.979 1.00 89.88 307 ILE A O 1
ATOM 2517 N N . THR A 1 308 ? -14.216 -10.079 -1.223 1.00 88.62 308 THR A N 1
ATOM 2518 C CA . THR A 1 308 ? -15.452 -10.893 -1.234 1.00 88.62 308 THR A CA 1
ATOM 2519 C C . THR A 1 308 ? -16.665 -10.189 -0.611 1.00 88.62 308 THR A C 1
ATOM 2521 O O . THR A 1 308 ? -16.555 -9.096 -0.065 1.00 88.62 308 THR A O 1
ATOM 2524 N N . PHE A 1 309 ? -17.841 -10.820 -0.662 1.00 91.12 309 PHE A N 1
ATOM 2525 C CA . PHE A 1 309 ? -19.069 -10.288 -0.060 1.00 91.12 309 PHE A CA 1
ATOM 2526 C C . PHE A 1 309 ? -19.138 -10.493 1.466 1.00 91.12 309 PHE A C 1
ATOM 2528 O O . PHE A 1 309 ? -20.016 -9.935 2.125 1.00 91.12 309 PHE A O 1
ATOM 2535 N N . ILE A 1 310 ? -18.226 -11.277 2.057 1.00 91.56 310 ILE A N 1
ATOM 2536 C CA . ILE A 1 310 ? -18.261 -11.618 3.489 1.00 91.56 310 ILE A CA 1
ATOM 2537 C C . ILE A 1 310 ? -18.128 -10.365 4.380 1.00 91.56 310 ILE A C 1
ATOM 2539 O O . ILE A 1 310 ? -18.951 -10.206 5.285 1.00 91.56 310 ILE A O 1
ATOM 2543 N N . PRO A 1 311 ? -17.176 -9.435 4.149 1.00 90.62 311 PRO A N 1
ATOM 2544 C CA . PRO A 1 311 ? -17.109 -8.191 4.915 1.00 90.62 311 PRO A CA 1
ATOM 2545 C C . PRO A 1 311 ? -18.389 -7.356 4.814 1.00 90.62 311 PRO A C 1
ATOM 2547 O O . PRO A 1 311 ? -18.809 -6.782 5.815 1.00 90.62 311 PRO A O 1
ATOM 2550 N N . LEU A 1 312 ? -19.050 -7.333 3.649 1.00 92.25 312 LEU A N 1
ATOM 2551 C CA . LEU A 1 312 ? -20.319 -6.623 3.473 1.00 92.25 312 LEU A CA 1
ATOM 2552 C C . LEU A 1 312 ? -21.417 -7.212 4.366 1.00 92.25 312 LEU A C 1
ATOM 2554 O O . LEU A 1 312 ? -22.119 -6.460 5.038 1.00 92.25 312 LEU A O 1
ATOM 2558 N N . MET A 1 313 ? -21.528 -8.542 4.441 1.00 93.50 313 MET A N 1
ATOM 2559 C CA . MET A 1 313 ? -22.475 -9.191 5.357 1.00 93.50 313 MET A CA 1
ATOM 2560 C C . MET A 1 313 ? -22.202 -8.820 6.815 1.00 93.50 313 MET A C 1
ATOM 2562 O O . MET A 1 313 ? -23.137 -8.542 7.559 1.00 93.50 313 MET A O 1
ATOM 2566 N N . ILE A 1 314 ? -20.932 -8.770 7.224 1.00 92.12 314 ILE A N 1
ATOM 2567 C CA . ILE A 1 314 ? -20.549 -8.396 8.593 1.00 92.12 314 ILE A CA 1
ATOM 2568 C C . ILE A 1 314 ? -20.892 -6.935 8.883 1.00 92.12 314 ILE A C 1
ATOM 2570 O O . ILE A 1 314 ? -21.406 -6.641 9.960 1.00 92.12 314 ILE A O 1
ATOM 2574 N N . ILE A 1 315 ? -20.653 -6.032 7.930 1.00 91.44 315 ILE A N 1
ATOM 2575 C CA . ILE A 1 315 ? -21.025 -4.617 8.046 1.00 91.44 315 ILE A CA 1
ATOM 2576 C C . ILE A 1 315 ? -22.544 -4.478 8.202 1.00 91.44 315 ILE A C 1
ATOM 2578 O O . ILE A 1 315 ? -22.996 -3.771 9.101 1.00 91.44 315 ILE A O 1
ATOM 2582 N N . ILE A 1 316 ? -23.331 -5.177 7.377 1.00 93.81 316 ILE A N 1
ATOM 2583 C CA . ILE A 1 316 ? -24.799 -5.146 7.445 1.00 93.81 316 ILE A CA 1
ATOM 2584 C C . ILE A 1 316 ? -25.281 -5.685 8.796 1.00 93.81 316 ILE A C 1
ATOM 2586 O O . ILE A 1 316 ? -26.046 -5.010 9.481 1.00 93.81 316 ILE A O 1
ATOM 2590 N N . LEU A 1 317 ? -24.795 -6.856 9.220 1.00 93.94 317 LEU A N 1
ATOM 2591 C CA . LEU A 1 317 ? -25.162 -7.456 10.504 1.00 93.94 317 LEU A CA 1
ATOM 2592 C C . LEU A 1 317 ? -24.794 -6.541 11.678 1.00 93.94 317 LEU A C 1
ATOM 2594 O O . LEU A 1 317 ? -25.650 -6.239 12.507 1.00 93.94 317 LEU A O 1
ATOM 2598 N N . GLY A 1 318 ? -23.561 -6.031 11.717 1.00 89.88 318 GLY A N 1
ATOM 2599 C CA . GLY A 1 318 ? -23.119 -5.095 12.752 1.00 89.88 318 GLY A CA 1
ATOM 2600 C C . GLY A 1 318 ? -23.974 -3.827 12.790 1.00 89.88 318 GLY A C 1
ATOM 2601 O O . GLY A 1 318 ? -24.390 -3.393 13.865 1.00 89.88 318 GLY A O 1
ATOM 2602 N N . GLY A 1 319 ? -24.308 -3.275 11.620 1.00 89.19 319 GLY A N 1
ATOM 2603 C CA . GLY A 1 319 ? -25.197 -2.123 11.486 1.00 89.19 319 GLY A CA 1
ATOM 2604 C C . GLY A 1 319 ? -26.597 -2.391 12.040 1.00 89.19 319 GLY A C 1
ATOM 2605 O O . GLY A 1 319 ? -27.098 -1.606 12.844 1.00 89.19 319 GLY A O 1
ATOM 2606 N N . THR A 1 320 ? -27.210 -3.523 11.678 1.00 91.25 320 THR A N 1
ATOM 2607 C CA . THR A 1 320 ? -28.541 -3.903 12.185 1.00 91.25 320 THR A CA 1
ATOM 2608 C C . THR A 1 320 ? -28.560 -4.087 13.700 1.00 91.25 320 THR A C 1
ATOM 2610 O O . THR A 1 320 ? -29.469 -3.576 14.354 1.00 91.25 320 THR A O 1
ATOM 2613 N N . LEU A 1 321 ? -27.531 -4.725 14.272 1.00 90.44 321 LEU A N 1
ATOM 2614 C CA . LEU A 1 321 ? -27.397 -4.894 15.720 1.00 90.44 321 LEU A CA 1
ATOM 2615 C C . LEU A 1 321 ? -27.264 -3.539 16.420 1.00 90.44 321 LE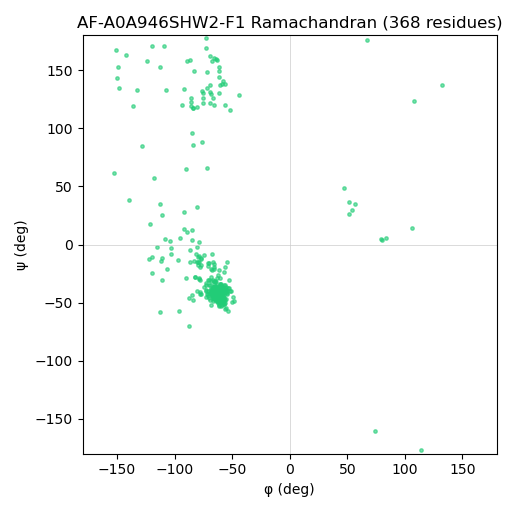U A C 1
ATOM 2617 O O . LEU A 1 321 ? -28.017 -3.252 17.346 1.00 90.44 321 LEU A O 1
ATOM 2621 N N . THR A 1 322 ? -26.409 -2.657 15.900 1.00 86.19 322 THR A N 1
ATOM 2622 C CA . THR A 1 322 ? -26.184 -1.311 16.457 1.00 86.19 322 THR A CA 1
ATOM 2623 C C . THR A 1 322 ? -27.468 -0.474 16.477 1.00 86.19 322 THR A C 1
ATOM 2625 O O . THR A 1 322 ? -27.754 0.218 17.457 1.00 86.19 322 THR A O 1
ATOM 2628 N N . ILE A 1 323 ? -28.264 -0.548 15.403 1.00 87.50 323 ILE A N 1
ATOM 2629 C CA . ILE A 1 323 ? -29.565 0.127 15.308 1.00 87.50 323 ILE A CA 1
ATOM 2630 C C . ILE A 1 323 ? -30.559 -0.489 16.300 1.00 87.50 323 ILE A C 1
ATOM 2632 O O . ILE A 1 323 ? -31.259 0.246 16.999 1.00 87.50 323 ILE A O 1
ATOM 2636 N N . SER A 1 324 ? -30.607 -1.823 16.391 1.00 86.56 324 SER A N 1
ATOM 2637 C CA . SER A 1 324 ? -31.525 -2.537 17.286 1.00 86.56 324 SER A CA 1
ATOM 2638 C C . SER A 1 324 ? -31.252 -2.254 18.767 1.00 86.56 324 SER A C 1
ATOM 2640 O O . SER A 1 324 ? -32.188 -2.053 19.539 1.00 86.56 324 SER A O 1
ATOM 2642 N N . GLU A 1 325 ? -29.978 -2.132 19.143 1.00 87.44 325 GLU A N 1
ATOM 2643 C CA . GLU A 1 325 ? -29.529 -1.844 20.508 1.00 87.44 325 GLU A CA 1
ATOM 2644 C C . GLU A 1 325 ? -29.618 -0.351 20.865 1.00 87.44 325 GLU A C 1
ATOM 2646 O O . GLU A 1 325 ? -29.324 0.030 21.997 1.00 87.44 325 GLU A O 1
ATOM 2651 N N . ARG A 1 326 ? -30.042 0.510 19.922 1.00 81.06 326 ARG A N 1
ATOM 2652 C CA . ARG A 1 326 ? -30.102 1.975 20.079 1.00 81.06 326 ARG A CA 1
ATOM 2653 C C . ARG A 1 326 ? -28.807 2.539 20.664 1.00 81.06 326 ARG A C 1
ATOM 2655 O O . ARG A 1 326 ? -28.837 3.317 21.620 1.00 81.06 326 ARG A O 1
ATOM 2662 N N . ALA A 1 327 ? -27.672 2.135 20.093 1.00 79.19 327 ALA A N 1
ATOM 2663 C CA . ALA A 1 327 ? -26.362 2.536 20.585 1.00 79.19 327 ALA A CA 1
ATOM 2664 C C . ALA A 1 327 ? -26.270 4.067 20.732 1.00 79.19 327 ALA A C 1
ATOM 2666 O O . ALA A 1 327 ? -26.357 4.825 19.761 1.00 79.19 327 ALA A O 1
ATOM 2667 N N . ASN A 1 328 ? -26.101 4.532 21.970 1.00 84.75 328 ASN A N 1
ATOM 2668 C CA . ASN A 1 328 ? -25.992 5.953 22.272 1.00 84.75 328 ASN A CA 1
ATOM 2669 C C . ASN A 1 328 ? -24.545 6.408 22.091 1.00 84.75 328 ASN A C 1
ATOM 2671 O O . ASN A 1 328 ? -23.722 6.290 22.995 1.00 84.75 328 ASN A O 1
ATOM 2675 N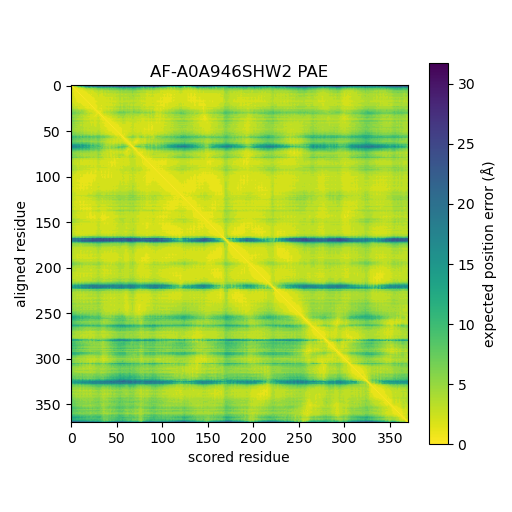 N . LEU A 1 329 ? -24.247 6.959 20.914 1.00 86.75 329 LEU A N 1
ATOM 2676 C CA . LEU A 1 329 ? -22.941 7.551 20.642 1.00 86.75 329 LEU A CA 1
ATOM 2677 C C . LEU A 1 329 ? -22.766 8.877 21.392 1.00 86.75 329 LEU A C 1
ATOM 2679 O O . LEU A 1 329 ? -23.636 9.758 21.352 1.00 86.75 329 LEU A O 1
ATOM 2683 N N . SER A 1 330 ? -21.602 9.059 22.011 1.00 92.06 330 SER A N 1
ATOM 2684 C CA . SER A 1 330 ? -21.208 10.329 22.620 1.00 92.06 330 SER A CA 1
ATOM 2685 C C . SER A 1 330 ? -21.071 11.432 21.559 1.00 92.06 330 SER A C 1
ATOM 2687 O O . SER A 1 330 ? -20.873 11.171 20.369 1.00 92.06 330 SER A O 1
ATOM 2689 N N . ARG A 1 331 ? -21.133 12.709 21.970 1.00 93.06 331 ARG A N 1
ATOM 2690 C CA . ARG A 1 331 ? -20.938 13.843 21.042 1.00 93.06 331 ARG A CA 1
ATOM 2691 C C . ARG A 1 331 ? -19.597 13.752 20.300 1.00 93.06 331 ARG A C 1
ATOM 2693 O O . ARG A 1 331 ? -19.542 14.085 19.121 1.00 93.06 331 ARG A O 1
ATOM 2700 N N . ARG A 1 332 ? -18.540 13.278 20.971 1.00 92.69 332 ARG A N 1
ATOM 2701 C CA . ARG A 1 332 ? -17.209 13.082 20.371 1.00 92.69 332 ARG A CA 1
ATOM 2702 C C . ARG A 1 332 ? -17.229 11.976 19.317 1.00 92.69 332 ARG A C 1
ATOM 2704 O O . ARG A 1 332 ? -16.810 12.221 18.191 1.00 92.69 332 ARG A O 1
ATOM 2711 N N . GLN A 1 333 ? -17.797 10.814 19.641 1.00 93.12 333 GLN A N 1
ATOM 2712 C CA . GLN A 1 333 ? -17.925 9.692 18.705 1.00 93.12 333 GLN A CA 1
ATOM 2713 C C . GLN A 1 333 ? -18.718 10.076 17.447 1.00 93.12 333 GLN A C 1
ATOM 2715 O O . GLN A 1 333 ? -18.324 9.708 16.342 1.00 93.12 333 GLN A O 1
ATOM 2720 N N . LYS A 1 334 ? -19.786 10.877 17.581 1.00 93.44 334 LYS A N 1
ATOM 2721 C CA . LYS A 1 334 ? -20.549 11.407 16.433 1.00 93.44 334 LYS A CA 1
ATOM 2722 C C . LYS A 1 334 ? -19.695 12.295 15.523 1.00 93.44 334 LYS A C 1
ATOM 2724 O O . LYS A 1 334 ? -19.757 12.146 14.307 1.00 93.44 334 LYS A O 1
ATOM 2729 N N . ILE A 1 335 ? -18.880 13.183 16.099 1.00 95.38 335 ILE A N 1
ATOM 2730 C CA . ILE A 1 335 ? -17.969 14.054 15.336 1.00 95.38 335 ILE A CA 1
ATOM 2731 C C . ILE A 1 335 ? -16.928 13.217 14.584 1.00 95.38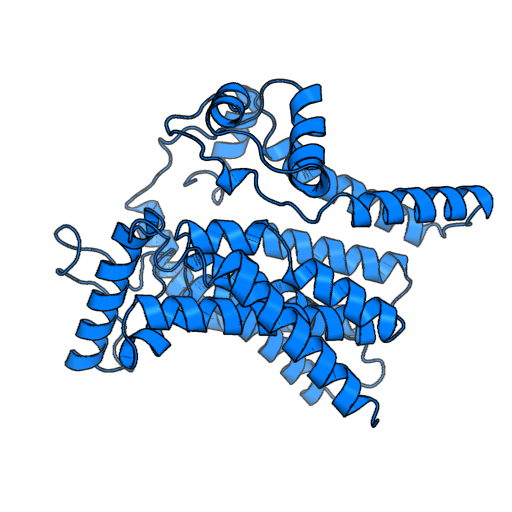 335 ILE A C 1
ATOM 2733 O O . ILE A 1 335 ? -16.727 13.429 13.391 1.00 95.38 335 ILE A O 1
ATOM 2737 N N . TYR A 1 336 ? -16.301 12.239 15.244 1.00 95.56 336 TYR A N 1
ATOM 2738 C CA . TYR A 1 336 ? -15.319 11.368 14.591 1.00 95.56 336 TYR A CA 1
ATOM 2739 C C . TYR A 1 336 ? -15.946 10.483 13.510 1.00 95.56 336 TYR A C 1
ATOM 2741 O O . TYR A 1 336 ? -15.347 10.303 12.453 1.00 95.56 336 TYR A O 1
ATOM 2749 N N . SER A 1 337 ? -17.171 10.000 13.727 1.00 94.31 337 SER A N 1
ATOM 2750 C CA . SER A 1 337 ? -17.926 9.235 12.725 1.00 94.31 337 SER A CA 1
ATOM 2751 C C . SER A 1 337 ? -18.261 10.083 11.497 1.00 94.31 337 SER A C 1
ATOM 2753 O O . SER A 1 337 ? -18.116 9.610 10.373 1.00 94.31 337 SER A O 1
ATOM 2755 N N . LEU A 1 338 ? -18.646 11.352 11.688 1.00 95.62 338 LEU A N 1
ATOM 2756 C CA . LEU A 1 338 ? -18.841 12.296 10.584 1.00 95.62 338 LEU A CA 1
ATOM 2757 C C . LEU A 1 338 ? -17.527 12.553 9.834 1.00 95.62 338 LEU A C 1
ATOM 2759 O O . LEU A 1 338 ? -17.515 12.543 8.608 1.00 95.62 338 LEU A O 1
ATOM 2763 N N . GLY A 1 339 ? -16.418 12.733 10.557 1.00 96.81 339 GLY A N 1
ATOM 2764 C CA . GLY A 1 339 ? -15.091 12.867 9.954 1.00 96.81 339 GLY A CA 1
ATOM 2765 C C . GLY A 1 339 ? -14.706 11.648 9.112 1.00 96.81 339 GLY A C 1
ATOM 2766 O O . GLY A 1 339 ? -14.221 11.807 7.995 1.00 96.81 339 GLY A O 1
ATOM 2767 N N . LEU A 1 340 ? -14.980 10.438 9.608 1.00 96.31 340 LEU A N 1
ATOM 2768 C CA . LEU A 1 340 ? -14.723 9.194 8.881 1.00 96.31 340 LEU A CA 1
ATOM 2769 C C . LEU A 1 340 ? -15.599 9.091 7.627 1.00 96.31 340 LEU A C 1
ATOM 2771 O O . LEU A 1 340 ? -15.095 8.736 6.567 1.00 96.31 340 LEU A O 1
ATOM 2775 N N . LEU A 1 341 ? -16.880 9.459 7.724 1.00 94.62 341 LEU A N 1
ATOM 2776 C CA . LEU A 1 341 ? -17.788 9.504 6.578 1.00 94.62 341 LEU A CA 1
ATOM 2777 C C . LEU A 1 341 ? -17.273 10.462 5.496 1.00 94.62 341 LEU A C 1
ATOM 2779 O O . LEU A 1 341 ? -17.172 10.068 4.338 1.00 94.62 341 LEU A O 1
ATOM 2783 N N . LEU A 1 342 ? -16.900 11.691 5.868 1.00 95.44 342 LEU A N 1
ATOM 2784 C CA . LEU A 1 342 ? -16.337 12.676 4.938 1.00 95.44 342 LEU A CA 1
ATOM 2785 C C . LEU A 1 342 ? -15.045 12.169 4.284 1.00 95.44 342 LEU A C 1
ATOM 2787 O O . LEU A 1 342 ? -14.845 12.353 3.086 1.00 95.44 342 LEU A O 1
ATOM 2791 N N . LEU A 1 343 ? -14.196 11.479 5.047 1.00 95.31 343 LEU A N 1
ATOM 2792 C CA . LEU A 1 343 ? -12.970 10.877 4.532 1.00 95.31 343 LEU A CA 1
ATOM 2793 C C . LEU A 1 343 ? -13.259 9.754 3.523 1.00 95.31 343 LEU A C 1
ATOM 2795 O O . LEU A 1 343 ? -12.607 9.681 2.486 1.00 95.31 343 LEU A O 1
ATOM 2799 N N . CYS A 1 344 ? -14.264 8.911 3.782 1.00 91.44 344 CYS A N 1
ATOM 2800 C CA . CYS A 1 344 ? -14.711 7.868 2.855 1.00 91.44 344 CYS A CA 1
ATOM 2801 C C . CYS A 1 344 ? -15.368 8.428 1.582 1.00 91.44 344 CYS A C 1
ATOM 2803 O O . CYS A 1 344 ? -15.390 7.738 0.564 1.00 91.44 344 CYS A O 1
ATOM 2805 N N . LEU A 1 345 ? -15.876 9.665 1.611 1.00 91.62 345 LEU A N 1
ATOM 2806 C CA . LEU A 1 345 ? -16.388 10.357 0.426 1.00 91.62 345 LEU A CA 1
ATOM 2807 C C . LEU A 1 345 ? -15.268 10.926 -0.459 1.00 91.62 345 LEU A C 1
ATOM 2809 O O . LEU A 1 345 ? -15.495 11.165 -1.642 1.00 91.62 345 LEU A O 1
ATOM 2813 N N . LEU A 1 346 ? -14.053 11.112 0.065 1.00 91.12 346 LEU A N 1
ATOM 2814 C CA . LEU A 1 346 ? -12.954 11.727 -0.683 1.00 91.12 346 LEU A CA 1
ATOM 2815 C C . LEU A 1 346 ? -12.569 10.947 -1.959 1.00 91.12 346 LEU A C 1
ATOM 2817 O O . LEU A 1 346 ? -12.481 11.582 -3.009 1.00 91.12 346 LEU A O 1
ATOM 2821 N N . PRO A 1 347 ? -12.400 9.605 -1.949 1.00 88.75 347 PRO A N 1
ATOM 2822 C CA . PRO A 1 347 ? -12.130 8.861 -3.180 1.00 88.75 347 PRO A CA 1
ATOM 2823 C C . PRO A 1 347 ? -13.254 8.990 -4.211 1.00 88.75 347 PRO A C 1
ATOM 2825 O O . PRO A 1 347 ? -12.975 9.028 -5.405 1.00 88.75 347 PRO A O 1
ATOM 2828 N N . LEU A 1 348 ? -14.511 9.092 -3.764 1.00 89.94 348 LEU A N 1
ATOM 2829 C CA . LEU A 1 348 ? -15.662 9.288 -4.649 1.00 89.94 348 LEU A CA 1
ATOM 2830 C C . LEU A 1 348 ? -15.602 10.661 -5.323 1.00 89.94 348 LEU A C 1
ATOM 2832 O O . LEU A 1 348 ? -15.806 10.757 -6.527 1.00 89.94 348 LEU A O 1
ATOM 2836 N N . LEU A 1 349 ? -15.270 11.703 -4.557 1.00 89.56 349 LEU A N 1
ATOM 2837 C CA . LEU A 1 349 ? -15.123 13.065 -5.067 1.00 89.56 349 LEU A CA 1
ATOM 2838 C C . LEU A 1 349 ? -13.954 13.181 -6.050 1.00 89.56 349 LEU A C 1
ATOM 2840 O O . LEU A 1 349 ? -14.115 13.778 -7.107 1.00 89.56 349 LEU A O 1
ATOM 2844 N N . ILE A 1 350 ? -12.796 12.591 -5.741 1.00 89.69 350 ILE A N 1
ATOM 2845 C CA . ILE A 1 350 ? -11.613 12.653 -6.616 1.00 89.69 350 ILE A CA 1
ATOM 2846 C C . ILE A 1 350 ? -11.856 11.915 -7.939 1.00 89.69 350 ILE A C 1
ATOM 2848 O O . ILE A 1 350 ? -11.420 12.385 -8.983 1.00 89.69 350 ILE A O 1
ATOM 2852 N N . ASN A 1 351 ? -12.565 10.782 -7.910 1.00 90.25 351 ASN A N 1
ATOM 2853 C CA . ASN A 1 351 ? -12.840 9.990 -9.112 1.00 90.25 351 ASN A CA 1
ATOM 2854 C C . ASN A 1 351 ? -14.093 10.445 -9.875 1.00 90.25 351 ASN A C 1
ATOM 2856 O O . ASN A 1 351 ? -14.374 9.892 -10.933 1.00 90.25 351 ASN A O 1
ATOM 2860 N N . PHE A 1 352 ? -14.867 11.408 -9.371 1.00 93.12 352 PHE A N 1
ATOM 2861 C CA . PHE A 1 352 ? -16.025 11.936 -10.090 1.00 93.12 352 PHE A CA 1
ATOM 2862 C C . PHE A 1 352 ? -15.573 12.856 -11.226 1.00 93.12 352 PHE A C 1
ATOM 2864 O O . PHE A 1 352 ? -14.834 13.817 -11.002 1.00 93.12 352 PHE A O 1
ATOM 2871 N N . TYR A 1 353 ? -16.028 12.583 -12.450 1.00 93.50 353 TYR A N 1
ATOM 2872 C CA . TYR A 1 353 ? -15.684 13.423 -13.588 1.00 93.50 353 TYR A CA 1
ATOM 2873 C C . TYR A 1 353 ? -16.632 14.616 -13.716 1.00 93.50 353 TYR A C 1
ATOM 2875 O O . TYR A 1 353 ? -17.838 14.475 -13.900 1.00 93.50 353 TYR A O 1
ATOM 2883 N N . ASN A 1 354 ? -16.057 15.813 -13.689 1.00 93.06 354 ASN A N 1
ATOM 2884 C CA . ASN A 1 354 ? -16.684 17.029 -14.183 1.00 93.06 354 ASN A CA 1
ATOM 2885 C C . ASN A 1 354 ? -15.573 17.952 -14.718 1.00 93.06 354 ASN A C 1
ATOM 2887 O O . ASN A 1 354 ? -14.563 18.092 -14.027 1.00 93.06 354 ASN A O 1
ATOM 2891 N N . PRO A 1 355 ? -15.709 18.589 -15.897 1.00 93.44 355 PRO A N 1
ATOM 2892 C CA . PRO A 1 355 ? -14.623 19.371 -16.493 1.00 93.44 355 PRO A CA 1
ATOM 2893 C C . PRO A 1 355 ? -14.057 20.478 -15.591 1.00 93.44 355 PRO A C 1
ATOM 2895 O O . PRO A 1 355 ? -12.841 20.642 -15.521 1.00 93.44 355 PRO A O 1
ATOM 2898 N N . THR A 1 356 ? -14.908 21.215 -14.865 1.00 94.06 356 THR A N 1
ATOM 2899 C CA . THR A 1 356 ? -14.444 22.300 -13.980 1.00 94.06 356 THR A CA 1
ATOM 2900 C C . THR A 1 356 ? -13.772 21.745 -12.731 1.00 94.06 356 THR A C 1
ATOM 2902 O O . THR A 1 356 ? -12.738 22.250 -12.303 1.00 94.06 356 THR A O 1
ATOM 2905 N N . TRP A 1 357 ? -14.315 20.662 -12.176 1.00 92.56 357 TRP A N 1
ATOM 2906 C CA . TRP A 1 357 ? -13.718 19.970 -11.038 1.00 92.56 357 TRP A CA 1
ATOM 2907 C C . TRP A 1 357 ? -12.363 19.343 -11.384 1.00 92.56 357 TRP A C 1
ATOM 2909 O O . TRP A 1 357 ? -11.412 19.459 -10.618 1.00 92.56 357 TRP A O 1
ATOM 2919 N N . ASN A 1 358 ? -12.247 18.731 -12.562 1.00 92.38 358 ASN A N 1
ATOM 2920 C CA . ASN A 1 358 ? -11.013 18.114 -13.041 1.00 92.38 358 ASN A CA 1
ATOM 2921 C C . ASN A 1 358 ? -9.895 19.154 -13.217 1.00 92.38 358 ASN A C 1
ATOM 2923 O O . ASN A 1 358 ? -8.757 18.889 -12.839 1.00 92.38 358 ASN A O 1
ATOM 2927 N N . ALA A 1 359 ? -10.231 20.353 -13.712 1.00 91.88 359 ALA A N 1
ATOM 2928 C CA . ALA A 1 359 ? -9.292 21.471 -13.794 1.00 91.88 359 ALA A CA 1
ATOM 2929 C C . ALA A 1 359 ? -8.765 21.873 -12.405 1.00 91.88 359 ALA A C 1
ATOM 2931 O O . ALA A 1 359 ? -7.556 21.955 -12.217 1.00 91.88 359 ALA A O 1
ATOM 2932 N N . ILE A 1 360 ? -9.653 21.997 -11.409 1.00 93.50 360 ILE A N 1
ATOM 2933 C CA . ILE A 1 360 ? -9.264 22.280 -10.015 1.00 93.50 360 ILE A CA 1
ATOM 2934 C C . ILE A 1 360 ? -8.355 21.174 -9.459 1.00 93.50 360 ILE A C 1
ATOM 2936 O O . ILE A 1 360 ? -7.359 21.461 -8.797 1.00 93.50 360 ILE A O 1
ATOM 2940 N N . LEU A 1 361 ? -8.669 19.902 -9.727 1.00 91.62 361 LEU A N 1
ATOM 2941 C CA . LEU A 1 361 ? -7.827 18.781 -9.304 1.00 91.62 361 LEU A CA 1
ATOM 2942 C C . LEU A 1 361 ? -6.432 18.839 -9.941 1.00 91.62 361 LEU A C 1
ATOM 2944 O O . LEU A 1 361 ? -5.450 18.544 -9.262 1.00 91.62 361 LEU A O 1
ATOM 2948 N N . LYS A 1 362 ? -6.321 19.245 -11.212 1.00 89.88 362 LYS A N 1
ATOM 2949 C CA . LYS A 1 362 ? -5.032 19.370 -11.913 1.00 89.88 362 LYS A CA 1
ATOM 2950 C C . LYS A 1 362 ? -4.159 20.522 -11.419 1.00 89.88 362 LYS A C 1
ATOM 2952 O O . LYS A 1 362 ? -2.951 20.467 -11.644 1.00 89.88 362 LYS A O 1
ATOM 2957 N N . ASP A 1 363 ? -4.714 21.480 -10.685 1.00 89.44 363 ASP A N 1
ATOM 2958 C CA . ASP A 1 363 ? -3.933 22.530 -10.021 1.00 89.44 363 ASP A CA 1
ATOM 2959 C C . ASP A 1 363 ? -3.261 22.042 -8.723 1.00 89.44 363 ASP A C 1
ATOM 2961 O O . ASP A 1 363 ? -2.332 22.674 -8.216 1.00 89.44 363 ASP A O 1
ATOM 2965 N N . ILE A 1 364 ? -3.681 20.893 -8.177 1.00 87.69 364 ILE A N 1
ATOM 2966 C CA . ILE A 1 364 ? -3.091 20.319 -6.962 1.00 87.69 364 ILE A CA 1
ATOM 2967 C C . ILE A 1 364 ? -1.727 19.699 -7.311 1.00 87.69 364 ILE A C 1
ATOM 2969 O O . ILE A 1 364 ? -1.695 18.747 -8.091 1.00 87.69 364 ILE A O 1
ATOM 2973 N N . PRO A 1 365 ? -0.601 20.118 -6.694 1.00 79.62 365 PRO A N 1
ATOM 2974 C CA . PRO A 1 365 ? 0.747 19.701 -7.113 1.00 79.62 365 PRO A CA 1
ATOM 2975 C C . PRO A 1 365 ? 0.971 18.184 -7.221 1.00 79.62 365 PRO A C 1
ATOM 2977 O O . PRO A 1 365 ? 1.645 17.716 -8.136 1.00 79.62 365 PRO A O 1
ATOM 2980 N N . ILE A 1 366 ? 0.379 17.408 -6.307 1.00 76.25 366 ILE A N 1
ATOM 2981 C CA . ILE A 1 366 ? 0.508 15.942 -6.272 1.00 76.25 366 ILE A CA 1
ATOM 2982 C C . ILE A 1 366 ? -0.296 15.276 -7.402 1.00 76.25 366 ILE A C 1
ATOM 2984 O O . ILE A 1 366 ? 0.127 14.253 -7.931 1.00 76.25 366 ILE A O 1
ATOM 2988 N N . ILE A 1 367 ? -1.432 15.859 -7.792 1.00 83.12 367 ILE A N 1
ATOM 2989 C CA . ILE A 1 367 ? -2.329 15.321 -8.827 1.00 83.12 367 ILE A CA 1
ATOM 2990 C C . ILE A 1 367 ? -1.940 15.847 -10.214 1.00 83.12 367 ILE A C 1
ATOM 2992 O O . ILE A 1 367 ? -2.112 15.159 -11.214 1.00 83.12 367 ILE A O 1
ATOM 2996 N N . ARG A 1 368 ? -1.353 17.046 -10.287 1.00 82.94 368 ARG A N 1
ATOM 2997 C CA . ARG A 1 368 ? -0.937 17.698 -11.531 1.00 82.94 368 ARG A CA 1
ATOM 2998 C C . ARG A 1 368 ? -0.116 16.776 -12.428 1.00 82.94 368 ARG A C 1
ATOM 3000 O O . ARG A 1 368 ? -0.380 16.716 -13.622 1.00 82.94 368 ARG A O 1
ATOM 3007 N N . ASN A 1 369 ? 0.841 16.053 -11.851 1.00 77.56 369 ASN A N 1
ATOM 3008 C CA . ASN A 1 369 ? 1.755 15.154 -12.565 1.00 77.56 369 ASN A CA 1
ATOM 3009 C C . ASN A 1 369 ? 1.262 13.694 -12.655 1.00 77.56 369 ASN A C 1
ATOM 3011 O O . ASN A 1 369 ? 2.065 12.805 -12.949 1.00 77.56 369 ASN A O 1
ATOM 3015 N N . SER A 1 370 ? -0.018 13.450 -12.349 1.00 65.44 370 SER A N 1
ATOM 3016 C CA . SER A 1 370 ? -0.674 12.141 -12.483 1.00 65.44 370 SER A CA 1
ATOM 3017 C C . SER A 1 370 ? -1.181 11.890 -13.897 1.00 65.44 370 SER A C 1
ATOM 3019 O O . SER A 1 370 ? -1.642 12.863 -14.545 1.00 65.44 370 SER A O 1
#

Foldseek 3Di:
DDPVVVLVVLLVVLLVVLCVPQPVCVLPHPVRDAAPQVVVVQQLLVQLLVCCVVPNDVDDQQKDCSPPNIDGALQAQQHASVAQLSVVVNPDHNSVSLSVLLSVLLSLLLVLQLLLCCQLVVDDSVVSNVRSSLSSPWLLSRLCSRNNVQLCSLVSCLSVLLNLLRGQDPPDDPVSLLVSLLSSLVSLLSSRNRSVLVCNVVSVLVSLLSVLVSVLVVGDCPSSVVSVVSSVVSNCVSCVVSVVSNVVVCVVVPQLPFADKAFEDLVLLVVLLVCLAEVAWDQQVRVVVGIDSHPDRDHRSVSNRYSYNVVVVVVVVVVVVCVVVVPDGDPSSVVSVVVSVVSVCVSSQSRYDDVVSSVVQCVPPSSSRD

Mean predicted aligned error: 4.71 Å

Nearest PDB structures (foldseek):
  6wby-assembly1_A  TM=6.318E-01  e=3.438E-01  Mycobacteroides abscessus
  6p25-assembly1_B  TM=6.483E-01  e=1.808E+00  Saccharomyces cerevisiae W303
  8d9o-assembly1_A  TM=2.401E-01  e=8.713E+00  synthetic construct
  4z35-assembly1_A  TM=1.357E-01  e=7.643E+00  Homo sapiens